Protein AF-A0A8T5G2C4-F1 (afdb_monomer)

Radius of gyration: 31.39 Å; Cα contacts (8 Å, |Δi|>4): 585; chains: 1; bounding box: 76×98×77 Å

Sequence (397 aa):
MKKKILILLLFFLSISIVFAQEPKKTRETFGEVTCKDDGSITFTREPRYKKFNVERISDNKIFTDIPGNWVKKYVFESDKLLFTQPGNYIIKDNEFGDNSFTCPGVHFHCSLINYSINSCRSDENKTIIEFQTIGTTADQIRLKFWKIDGSLSTFENNFKSKDIENTSIILLNNKTNDYLIEIIKGPVIKNIDISHSSCAGEYYPNANFECNYQKPDDFIIKESTKECEKKETIDEFIYCIFSSDIKYKYVDISDSICNYNSIEPKKCIEINNKLQSCLFLEDQNKIDCAKSALSINNIIVDGLQCNELINIDKVKCFEDLRKRVYELIVFRFAILESKSINMFNQNLISNEYVKEFIIKTENTKLTFYSAKNKQERKDLIKQVRLNWINMLKGLGR

Mean predicted aligned error: 15.67 Å

Solvent-accessible surface area (backbone atoms only — not comparable to full-atom values): 22139 Å² total; per-residue (Å²): 117,76,73,63,57,57,56,52,54,54,53,52,55,54,55,58,59,70,72,64,63,73,75,75,76,72,80,71,48,77,48,75,60,48,48,44,54,53,13,21,43,36,34,37,35,50,76,80,72,97,78,52,35,39,33,32,68,90,76,66,50,73,44,68,76,74,58,59,47,69,84,43,95,37,32,40,37,41,44,67,62,68,41,50,62,58,45,48,33,31,38,50,33,97,88,82,46,75,48,74,36,61,32,83,12,44,58,91,51,59,88,64,37,46,58,45,73,78,45,43,41,15,27,77,56,39,32,44,35,35,34,35,38,40,82,61,56,86,72,49,32,28,40,38,36,34,28,73,89,68,50,78,42,44,41,37,72,98,43,62,34,80,69,51,63,61,51,46,79,43,80,74,36,87,90,66,38,29,34,37,40,39,28,59,69,22,74,42,37,36,32,39,37,41,34,43,64,90,54,86,65,93,88,50,63,62,29,77,47,76,25,52,65,51,60,75,81,70,40,61,60,61,55,51,47,58,60,23,67,69,43,95,42,71,59,54,24,52,50,44,60,75,66,45,93,65,79,75,78,72,76,82,53,65,57,63,49,19,69,76,62,45,102,48,34,70,58,46,37,54,51,46,65,62,41,51,70,26,70,76,45,59,80,84,49,23,58,58,43,39,29,55,67,58,70,46,88,44,74,67,59,57,50,52,57,28,62,76,45,61,75,69,59,20,53,51,42,50,51,53,53,49,52,45,52,50,52,57,53,50,49,55,52,52,52,51,45,55,49,41,49,51,36,35,77,68,69,64,43,60,66,68,49,40,50,54,41,42,48,55,42,52,58,40,51,51,48,48,74,70,42,90,49,73,64,56,39,53,52,46,55,49,47,49,53,50,45,51,53,55,44,58,55,63,63,81,114

Foldseek 3Di:
DVVVVVVVVVVVVVVVVVPPPPPPPPPFDKAAWDADLQRKIKIFTPPDDQWKWKAFPVPRDIHTRFAFDDPDNTMTIGDGPPFQDWGKMWTDDPVPHIHIDTYRHHDDDLVQKAKDWPAWAWEQFKIKTKMFIGPDAPQFKKKWFQAPVRDIWIDHNVDGDPQQPQWDWAQPDPVGRMIMIMGGSHGTGQKMKMGGNPDDDPPGHIDIDGHPYDYCVVCVLVVQLVVLLPDLDPLSSLVSNLPPPDLCPPSPCQLSLLVRFDPCSPVSVVLCVLLVVLLPDPPVRSLVSLCVSLVNPDLVVLLVVLVPDDDPSSVVSVVSSVVSVLSSLLSVLVNLLSVLSVCVSVVQAPSVLSSQLVSLSSVLNRVLVVDPDPVSNVVSSVSNVVSSVVSVVRNVD

pLDDT: mean 85.16, std 13.57, range [40.28, 97.69]

Secondary structure (DSSP, 8-state):
-HHHHHHHHHHHHHHHHHT---------EEPPPEEPTTS-EEEEEES--S--EEEETTTTEEE-S--EEEEETTEEEEPTTSS-S-EEEEEE-TTT--EEEEE--PPP-GGG-EEEEEEEEE-SSEEEEEEEEES--TTSEEEEEEETTS-EEEEETTEE-GGGTTEEEEEEETTTTEEEEEEET-PPEEEEEEEETT--STTS--EEEE-EE--GGGTHHHHHHHHHTT-SSHHHHHHHHHHS----S----HHHHHHHH-S-HHHHHHHHHHHHGGGGS-HHHHHHHHHHHTT-S-HHHHHHHHHHS-HHHHHHHHHHHHHHHHHHHHHHHHHHHHHHHHHHHTTSS-HHHHHHHHHHHHHHHHHHHH--SHHHHHHHHHHHHHHHHHHHHGGG-

Nearest PDB structures (foldseek):
  6ot0-assembly1_L  TM=6.154E-01  e=2.024E-02  Mus musculus
  7upa-assembly1_F  TM=5.906E-01  e=2.134E-02  Mus musculus
  8wqw-assembly1_E  TM=6.037E-01  e=4.966E-02  Homo sapiens
  8ja3-assembly1_M  TM=5.840E-01  e=7.577E-02  Mus musculus
  8wvg-assembly1_L  TM=2.905E-01  e=1.109E-03  Mus musculus

Structure (mmCIF, N/CA/C/O backbone):
data_AF-A0A8T5G2C4-F1
#
_entry.id   AF-A0A8T5G2C4-F1
#
loop_
_atom_site.group_PDB
_atom_site.id
_atom_site.type_symbol
_atom_site.label_atom_id
_atom_site.label_alt_id
_atom_site.label_comp_id
_atom_site.label_asym_id
_atom_site.label_entity_id
_atom_site.label_seq_id
_atom_site.pdbx_PDB_ins_code
_atom_site.Cartn_x
_atom_site.Cartn_y
_atom_site.Cartn_z
_atom_site.occupancy
_atom_site.B_iso_or_equiv
_atom_site.auth_seq_id
_atom_site.auth_comp_id
_atom_site.auth_asym_id
_atom_site.auth_atom_id
_atom_site.pdbx_PDB_model_num
ATOM 1 N N . MET A 1 1 ? -37.154 -69.144 42.188 1.00 54.06 1 MET A N 1
ATOM 2 C CA . MET A 1 1 ? -36.399 -68.322 41.208 1.00 54.06 1 MET A CA 1
ATOM 3 C C . MET A 1 1 ? -37.258 -67.694 40.103 1.00 54.06 1 MET A C 1
ATOM 5 O O . MET A 1 1 ? -36.991 -66.551 39.763 1.00 54.06 1 MET A O 1
ATOM 9 N N . LYS A 1 2 ? -38.323 -68.339 39.594 1.00 51.47 2 LYS A N 1
ATOM 10 C CA . LYS A 1 2 ? -39.145 -67.808 38.478 1.00 51.47 2 LYS A CA 1
ATOM 11 C C . LYS A 1 2 ? -39.834 -66.442 38.719 1.00 51.47 2 LYS A C 1
ATOM 13 O O . LYS A 1 2 ? -39.966 -65.669 37.781 1.00 51.47 2 LYS A O 1
ATOM 18 N N . LYS A 1 3 ? -40.200 -66.084 39.961 1.00 52.75 3 LYS A N 1
ATOM 19 C CA . LYS A 1 3 ? -40.846 -64.785 40.275 1.00 52.75 3 LYS A CA 1
ATOM 20 C C . LYS A 1 3 ? -39.914 -63.561 40.218 1.00 52.75 3 LYS A C 1
ATOM 22 O O . LYS A 1 3 ? -40.394 -62.465 39.967 1.00 52.75 3 LYS A O 1
ATOM 27 N N . LYS A 1 4 ? -38.598 -63.726 40.417 1.00 52.66 4 LYS A N 1
ATOM 28 C CA . LYS A 1 4 ? -37.644 -62.595 40.394 1.00 52.66 4 LYS A CA 1
ATOM 29 C C . LYS A 1 4 ? -37.291 -62.142 38.970 1.00 52.66 4 LYS A C 1
ATOM 31 O O . LYS A 1 4 ? -37.026 -60.967 38.764 1.00 52.66 4 LYS A O 1
ATOM 36 N N . ILE A 1 5 ? -37.362 -63.048 37.991 1.00 63.16 5 ILE A N 1
ATOM 37 C CA . ILE A 1 5 ? -37.094 -62.743 36.574 1.00 63.16 5 ILE A CA 1
ATOM 38 C C . ILE A 1 5 ? -38.252 -61.943 35.951 1.00 63.16 5 ILE A C 1
ATOM 40 O O . ILE A 1 5 ? -38.014 -61.034 35.162 1.00 63.16 5 ILE A O 1
ATOM 44 N N . LEU A 1 6 ? -39.498 -62.210 36.363 1.00 62.44 6 LEU A N 1
ATOM 45 C CA . LEU A 1 6 ? -40.677 -61.506 35.845 1.00 62.44 6 LEU A CA 1
ATOM 46 C C . LEU A 1 6 ? -40.717 -60.025 36.267 1.00 62.44 6 LEU A C 1
ATOM 48 O O . LEU A 1 6 ? -41.097 -59.169 35.477 1.00 62.44 6 LEU A O 1
ATOM 52 N N . ILE A 1 7 ? -40.277 -59.717 37.493 1.00 65.44 7 ILE A N 1
ATOM 53 C CA . ILE A 1 7 ? -40.221 -58.336 38.000 1.00 65.44 7 ILE A CA 1
ATOM 54 C C . ILE A 1 7 ? -39.123 -57.539 37.284 1.00 65.44 7 ILE A C 1
ATOM 56 O O . ILE A 1 7 ? -39.337 -56.374 36.965 1.00 65.44 7 ILE A O 1
ATOM 60 N N . LEU A 1 8 ? -37.985 -58.168 36.963 1.00 58.47 8 LEU A N 1
ATOM 61 C CA . LEU A 1 8 ? -36.909 -57.504 36.224 1.00 58.47 8 LEU A CA 1
ATOM 62 C C . LEU A 1 8 ? -37.327 -57.177 34.778 1.00 58.47 8 LEU A C 1
ATOM 64 O O . LEU A 1 8 ? -37.063 -56.081 34.298 1.00 58.47 8 LEU A O 1
ATOM 68 N N . LEU A 1 9 ? -38.034 -58.093 34.104 1.00 56.47 9 LEU A N 1
ATOM 69 C CA . LEU A 1 9 ? -38.538 -57.878 32.741 1.00 56.47 9 LEU A CA 1
ATOM 70 C C . LEU A 1 9 ? -39.605 -56.776 32.669 1.00 56.47 9 LEU A C 1
ATOM 72 O O . LEU A 1 9 ? -39.588 -55.980 31.734 1.00 56.47 9 LEU A O 1
ATOM 76 N N . LEU A 1 10 ? -40.485 -56.677 33.670 1.00 57.97 10 LEU A N 1
ATOM 77 C CA . LEU A 1 10 ? -41.468 -55.590 33.750 1.00 57.97 10 LEU A CA 1
ATOM 78 C C . LEU A 1 10 ? -40.816 -54.227 34.026 1.00 57.97 10 LEU A C 1
ATOM 80 O O . LEU A 1 10 ? -41.297 -53.218 33.520 1.00 57.97 10 LEU A O 1
ATOM 84 N N . PHE A 1 11 ? -39.702 -54.196 34.767 1.00 57.97 11 PHE A N 1
ATOM 85 C CA . PHE A 1 11 ? -38.935 -52.970 35.010 1.00 57.97 11 PHE A CA 1
ATOM 86 C C . PHE A 1 11 ? -38.186 -52.489 33.757 1.00 57.97 11 PHE A C 1
ATOM 88 O O . PHE A 1 11 ? -38.099 -51.291 33.509 1.00 57.97 11 PHE A O 1
ATOM 95 N N . PHE A 1 12 ? -37.682 -53.407 32.926 1.00 52.66 12 PHE A N 1
ATOM 96 C CA . PHE A 1 12 ? -37.078 -53.039 31.641 1.00 52.66 12 PHE A CA 1
ATOM 97 C C . PHE A 1 12 ? -38.124 -52.589 30.611 1.00 52.66 12 PHE A C 1
ATOM 99 O O . PHE A 1 12 ? -37.879 -51.620 29.896 1.00 52.66 12 PHE A O 1
ATOM 106 N N . LEU A 1 13 ? -39.312 -53.207 30.580 1.00 51.81 13 LEU A N 1
ATOM 107 C CA . LEU A 1 13 ? -40.399 -52.768 29.696 1.00 51.81 13 LEU A CA 1
ATOM 108 C C . LEU A 1 13 ? -40.958 -51.386 30.069 1.00 51.81 13 LEU A C 1
ATOM 110 O O . LEU A 1 13 ? -41.306 -50.621 29.173 1.00 51.81 13 LEU A O 1
ATOM 114 N N . SER A 1 14 ? -41.019 -51.029 31.356 1.00 50.12 14 SER A N 1
ATOM 115 C CA . SER A 1 14 ? -41.466 -49.691 31.766 1.00 50.12 14 SER A CA 1
ATOM 116 C C . SER A 1 14 ? -40.427 -48.604 31.471 1.00 50.12 14 SER A C 1
ATOM 118 O O . SER A 1 14 ? -40.809 -47.499 31.092 1.00 50.12 14 SER A O 1
ATOM 120 N N . ILE A 1 15 ? -39.127 -48.915 31.547 1.00 52.66 15 ILE A N 1
ATOM 121 C CA . ILE A 1 15 ? -38.058 -47.984 31.149 1.00 52.66 15 ILE A CA 1
ATOM 122 C C . ILE A 1 15 ? -38.077 -47.744 29.631 1.00 52.66 15 ILE A C 1
ATOM 124 O O . ILE A 1 15 ? -37.922 -46.606 29.198 1.00 52.66 15 ILE A O 1
ATOM 128 N N . SER A 1 16 ? -38.354 -48.761 28.809 1.00 48.19 16 SER A N 1
ATOM 129 C CA . SER A 1 16 ? -38.436 -48.589 27.349 1.00 48.19 16 SER A CA 1
ATOM 130 C C . SER A 1 16 ? -39.615 -47.721 26.884 1.00 48.19 16 SER A C 1
ATOM 132 O O . SER A 1 16 ? -39.513 -47.085 25.839 1.00 48.19 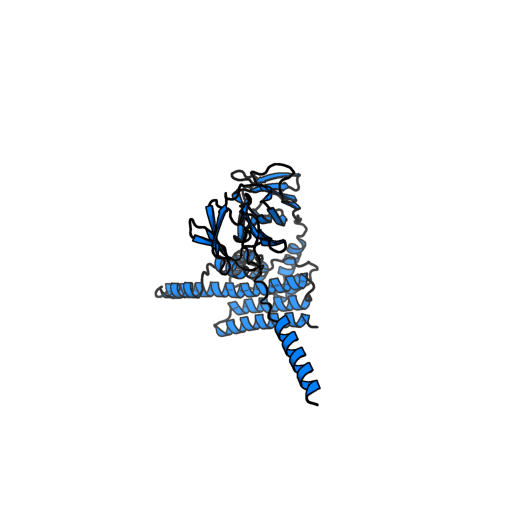16 SER A O 1
ATOM 134 N N . ILE A 1 17 ? -40.710 -47.639 27.650 1.00 50.66 17 ILE A N 1
ATOM 135 C CA . ILE A 1 17 ? -41.887 -46.825 27.285 1.00 50.6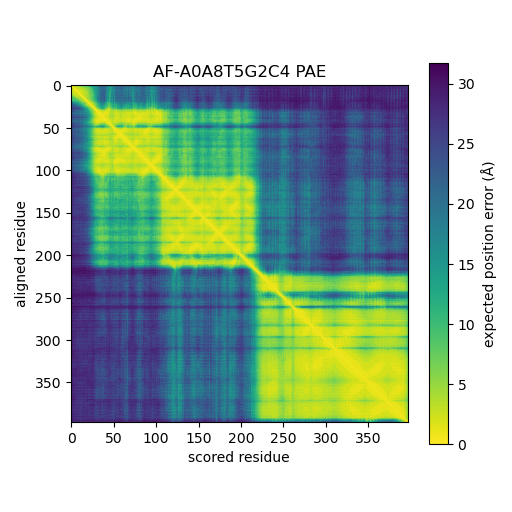6 17 ILE A CA 1
ATOM 136 C C . ILE A 1 17 ? -41.679 -45.335 27.618 1.00 50.66 17 ILE A C 1
ATOM 138 O O . ILE A 1 17 ? -42.220 -44.474 26.928 1.00 50.66 17 ILE A O 1
ATOM 142 N N . VAL A 1 18 ? -40.845 -44.999 28.610 1.00 50.66 18 VAL A N 1
ATOM 143 C CA . VAL A 1 18 ? -40.554 -43.594 28.969 1.00 50.66 18 VAL A CA 1
ATOM 144 C C . VAL A 1 18 ? -39.628 -42.910 27.949 1.00 50.66 18 VAL A C 1
ATOM 146 O O . VAL A 1 18 ? -39.684 -41.693 27.798 1.00 50.66 18 VAL A O 1
ATOM 149 N N . PHE A 1 19 ? -38.841 -43.668 27.179 1.00 48.31 19 PHE A N 1
ATOM 150 C CA . PHE A 1 19 ? -37.928 -43.126 26.159 1.00 48.31 19 PHE A CA 1
ATOM 151 C C . PHE A 1 19 ? -38.497 -43.096 24.728 1.00 48.31 19 PHE A C 1
ATOM 153 O O . PHE A 1 19 ? -37.790 -42.701 23.805 1.00 48.31 19 PHE A O 1
ATOM 160 N N . ALA A 1 20 ? -39.769 -43.461 24.534 1.00 45.75 20 ALA A N 1
ATOM 161 C CA . ALA A 1 20 ? -40.443 -43.433 23.231 1.00 45.75 20 ALA A CA 1
ATOM 162 C C . ALA A 1 20 ? -41.403 -42.237 23.062 1.00 45.75 20 ALA A C 1
ATOM 164 O O . ALA A 1 20 ? -42.312 -42.279 22.236 1.00 45.75 20 ALA A O 1
ATOM 165 N N . GLN A 1 21 ? -41.228 -41.158 23.834 1.00 46.69 21 GLN A N 1
ATOM 166 C CA . GLN A 1 21 ? -41.780 -39.869 23.426 1.00 46.69 21 GLN A CA 1
ATOM 167 C C . GLN A 1 21 ? -40.865 -39.311 22.342 1.00 46.69 21 GLN A C 1
ATOM 169 O O . GLN A 1 21 ? -39.780 -38.814 22.644 1.00 46.69 21 GLN A O 1
ATOM 174 N N . GLU A 1 22 ? -41.298 -39.418 21.081 1.00 51.28 22 GLU A N 1
ATOM 175 C CA . GLU A 1 22 ? -40.706 -38.642 19.995 1.00 51.28 22 GLU A CA 1
ATOM 176 C C . GLU A 1 22 ? -40.556 -37.198 20.491 1.00 51.28 22 GLU A C 1
ATOM 178 O O . GLU A 1 22 ? -41.546 -36.618 20.963 1.00 51.28 22 GLU A O 1
ATOM 183 N N . PRO A 1 23 ? -39.340 -36.621 20.476 1.00 54.88 23 PRO A N 1
ATOM 184 C CA . PRO A 1 23 ? -39.162 -35.242 20.887 1.00 54.88 23 PRO A CA 1
ATOM 185 C C . PRO A 1 23 ? -40.136 -34.417 20.056 1.00 54.88 23 PRO A C 1
ATOM 187 O O . PRO A 1 23 ? -40.079 -34.465 18.826 1.00 54.88 23 PRO A O 1
ATOM 190 N N . LYS A 1 24 ? -41.075 -33.725 20.723 1.00 47.53 24 LYS A N 1
ATOM 191 C CA . LYS A 1 24 ? -42.003 -32.797 20.067 1.00 47.53 24 LYS A CA 1
ATOM 192 C C . LYS A 1 24 ? -41.163 -31.969 19.110 1.00 47.53 24 LYS A C 1
ATOM 194 O O . LYS A 1 24 ? -40.339 -31.193 19.589 1.00 47.53 24 LYS A O 1
ATOM 199 N N . LYS A 1 25 ? -41.344 -32.180 17.800 1.00 51.78 25 LYS A N 1
ATOM 200 C CA . LYS A 1 25 ? -40.689 -31.403 16.747 1.00 51.78 25 LYS A CA 1
ATOM 201 C C . LYS A 1 25 ? -40.892 -29.941 17.123 1.00 51.78 25 LYS A C 1
ATOM 203 O O . LYS A 1 25 ? -42.016 -29.438 17.063 1.00 51.78 25 LYS A O 1
ATOM 208 N N . THR A 1 26 ? -39.844 -29.306 17.640 1.00 55.28 26 THR A N 1
ATOM 209 C CA . THR A 1 26 ? -39.844 -27.875 17.918 1.00 55.28 26 THR A CA 1
ATOM 210 C C . THR A 1 26 ? -40.202 -27.226 16.601 1.00 55.28 26 THR A C 1
ATOM 212 O O . THR A 1 26 ? -39.563 -27.511 15.592 1.00 55.28 26 THR A O 1
ATOM 215 N N . ARG A 1 27 ? -41.312 -26.485 16.584 1.00 59.25 27 ARG A N 1
ATOM 216 C CA . ARG A 1 27 ? -41.829 -25.855 15.373 1.00 59.25 27 ARG A CA 1
ATOM 217 C C . ARG A 1 27 ? -40.729 -24.937 14.853 1.00 59.25 27 ARG A C 1
ATOM 219 O O . ARG A 1 27 ? -40.438 -23.917 15.462 1.00 59.25 27 ARG A O 1
ATOM 226 N N . GLU A 1 28 ? -40.098 -25.360 13.774 1.00 67.00 28 GLU A N 1
ATOM 227 C CA . GLU A 1 28 ? -39.163 -24.571 12.994 1.00 67.00 28 GLU A CA 1
ATOM 228 C C . GLU A 1 28 ? -39.946 -23.370 12.446 1.00 67.00 28 GLU A C 1
ATOM 230 O O . GLU A 1 28 ? -40.920 -23.535 11.710 1.00 67.00 28 GLU A O 1
ATOM 235 N N . THR A 1 29 ? -39.593 -22.159 12.884 1.00 78.94 29 THR A N 1
ATOM 236 C CA . THR A 1 29 ? -40.269 -20.923 12.463 1.00 78.94 29 THR A CA 1
ATOM 237 C C . THR A 1 29 ? -39.279 -19.947 11.855 1.00 78.94 29 THR A C 1
ATOM 239 O O . THR A 1 29 ? -38.271 -19.609 12.484 1.00 78.94 29 THR A O 1
ATOM 242 N N . PHE A 1 30 ? -39.621 -19.454 10.668 1.00 87.38 30 PHE A N 1
ATOM 243 C CA . PHE A 1 30 ? -38.998 -18.301 10.032 1.00 87.38 30 PHE A CA 1
ATOM 244 C C . PHE A 1 30 ? -39.962 -17.113 10.153 1.00 87.38 30 PHE A C 1
ATOM 246 O O . PHE A 1 30 ? -41.130 -17.217 9.783 1.00 87.38 30 PHE A O 1
ATOM 253 N N . GLY A 1 31 ? -39.505 -16.026 10.768 1.00 89.06 31 GLY A N 1
ATOM 254 C CA . GLY A 1 31 ? -40.284 -14.806 10.964 1.00 89.06 31 GLY A CA 1
ATOM 255 C C . GLY A 1 31 ? -40.190 -13.862 9.769 1.00 89.06 31 GLY A C 1
ATOM 256 O O . GLY A 1 31 ? -39.316 -14.005 8.919 1.00 89.06 31 GLY A O 1
ATOM 257 N N . GLU A 1 32 ? -41.070 -12.864 9.738 1.00 92.88 32 GLU A N 1
ATOM 258 C CA . GLU A 1 32 ? -41.046 -11.802 8.730 1.00 92.88 32 GLU A CA 1
ATOM 259 C C . GLU A 1 32 ? -39.686 -11.086 8.694 1.00 92.88 32 GLU A C 1
ATOM 261 O O . GLU A 1 32 ? -39.055 -10.856 9.733 1.00 92.88 32 GLU A O 1
ATOM 266 N N . VAL A 1 33 ? -39.238 -10.744 7.484 1.00 96.06 33 VAL A N 1
ATOM 267 C CA . VAL A 1 33 ? -38.001 -9.999 7.249 1.00 96.06 33 VAL A CA 1
ATOM 268 C C . VAL A 1 33 ? -38.344 -8.530 7.055 1.00 96.06 33 VAL A C 1
ATOM 270 O O . VAL A 1 33 ? -39.006 -8.158 6.090 1.00 96.06 33 VAL A O 1
ATOM 273 N N . THR A 1 34 ? -37.845 -7.683 7.946 1.00 96.69 34 THR A N 1
ATOM 274 C CA . THR A 1 34 ? -37.994 -6.228 7.845 1.00 96.69 34 THR A CA 1
ATOM 275 C C . THR A 1 34 ? -36.694 -5.604 7.361 1.00 96.69 34 THR A C 1
ATOM 277 O O . THR A 1 34 ? -35.643 -5.889 7.938 1.00 96.69 34 THR A O 1
ATOM 280 N N . CYS A 1 35 ? -36.759 -4.731 6.357 1.00 96.31 35 CYS A N 1
ATOM 281 C CA . CYS A 1 35 ? -35.627 -3.928 5.898 1.00 96.31 35 CYS A CA 1
ATOM 282 C C . CYS A 1 35 ? -35.771 -2.488 6.398 1.00 96.31 35 CYS A C 1
ATOM 284 O O . CYS A 1 35 ? -36.819 -1.874 6.209 1.00 96.31 35 CYS A O 1
ATOM 286 N N . LYS A 1 36 ? -34.739 -1.970 7.064 1.00 94.00 36 LYS A N 1
ATOM 287 C CA . LYS A 1 36 ? -34.705 -0.610 7.616 1.00 94.00 36 LYS A CA 1
ATOM 288 C C . LYS A 1 36 ? -34.178 0.380 6.572 1.00 94.00 36 LYS A C 1
ATOM 290 O O . LYS A 1 36 ? -33.486 -0.006 5.631 1.00 94.00 36 LYS A O 1
ATOM 295 N N . ASP A 1 37 ? -34.430 1.669 6.791 1.00 89.69 37 ASP A N 1
ATOM 296 C CA . ASP A 1 37 ? -33.989 2.760 5.902 1.00 89.69 37 ASP A CA 1
ATOM 297 C C . ASP A 1 37 ? -32.461 2.932 5.841 1.00 89.69 37 ASP A C 1
ATOM 299 O O . ASP A 1 37 ? -31.939 3.602 4.951 1.00 89.69 37 ASP A O 1
ATOM 303 N N . ASP A 1 38 ? -31.725 2.311 6.768 1.00 87.00 38 ASP A N 1
ATOM 304 C CA . ASP A 1 38 ? -30.262 2.226 6.739 1.00 87.00 38 ASP A CA 1
ATOM 305 C C . ASP A 1 38 ? -29.733 1.029 5.932 1.00 87.00 38 ASP A C 1
ATOM 307 O O . ASP A 1 38 ? -28.524 0.782 5.906 1.00 87.00 38 ASP A O 1
ATOM 311 N N . GLY A 1 39 ? -30.618 0.283 5.266 1.00 90.44 39 GLY A N 1
ATOM 312 C CA . GLY A 1 39 ? -30.274 -0.872 4.444 1.00 90.44 39 GLY A CA 1
ATOM 313 C C . GLY A 1 39 ? -29.873 -2.113 5.241 1.00 90.44 39 GLY A C 1
ATOM 314 O O . GLY A 1 39 ? -29.295 -3.025 4.648 1.00 90.44 39 GLY A O 1
ATOM 315 N N . SER A 1 40 ? -30.132 -2.153 6.554 1.00 94.31 40 SER A N 1
ATOM 316 C CA . SER A 1 40 ? -30.033 -3.376 7.361 1.00 94.31 40 SER A CA 1
ATOM 317 C C . SER A 1 40 ? -31.341 -4.174 7.339 1.00 94.31 40 SER A C 1
ATOM 319 O O . SER A 1 40 ? -32.429 -3.611 7.209 1.00 94.31 40 SER A O 1
ATOM 321 N N . ILE A 1 41 ? -31.250 -5.496 7.491 1.00 96.31 41 ILE A N 1
ATOM 322 C CA . ILE A 1 41 ? -32.407 -6.385 7.642 1.00 96.31 41 ILE A CA 1
ATOM 323 C C . ILE A 1 41 ? -32.473 -6.970 9.046 1.00 96.31 41 ILE A C 1
ATOM 325 O O . ILE A 1 41 ? -31.462 -7.151 9.729 1.00 96.31 41 ILE A O 1
ATOM 329 N N . THR A 1 42 ? -33.682 -7.297 9.483 1.00 96.44 42 THR A N 1
ATOM 330 C CA . THR A 1 42 ? -33.936 -7.996 10.742 1.00 96.44 42 THR A CA 1
ATOM 331 C C . THR A 1 42 ? -34.969 -9.088 10.516 1.00 96.44 42 THR A C 1
ATOM 333 O O . THR A 1 42 ? -35.978 -8.843 9.859 1.00 96.44 42 THR A O 1
ATOM 336 N N . PHE A 1 43 ? -34.723 -10.288 11.039 1.00 94.88 43 PHE A N 1
ATOM 337 C CA . PHE A 1 43 ? -35.677 -11.400 10.980 1.00 94.88 43 PHE A CA 1
ATOM 338 C C . PHE A 1 43 ? -35.471 -12.379 12.136 1.00 94.88 43 PHE A C 1
ATOM 340 O O . PHE A 1 43 ? -34.459 -12.332 12.844 1.00 94.88 43 PHE A O 1
ATOM 347 N N . THR A 1 44 ? -36.445 -13.271 12.335 1.00 92.69 44 THR A N 1
ATOM 348 C CA . THR A 1 44 ? -36.383 -14.317 13.366 1.00 92.69 44 THR A CA 1
ATOM 349 C C . THR A 1 44 ? -36.223 -15.703 12.739 1.00 92.69 44 THR A C 1
ATOM 351 O O . THR A 1 44 ? -36.925 -16.005 11.782 1.00 92.69 44 THR A O 1
ATOM 354 N N . ARG A 1 45 ? -35.341 -16.565 13.264 1.00 87.75 45 ARG A N 1
ATOM 355 C CA . ARG A 1 45 ? -35.171 -17.957 12.801 1.00 87.75 45 ARG A CA 1
ATOM 356 C C . ARG A 1 45 ? -34.744 -18.900 13.930 1.00 87.75 45 ARG A C 1
ATOM 358 O O . ARG A 1 45 ? -33.797 -18.609 14.665 1.00 87.75 45 ARG A O 1
ATOM 365 N N . GLU A 1 46 ? -35.402 -20.055 14.023 1.00 87.69 46 GLU A N 1
ATOM 366 C CA . GLU A 1 46 ? -35.057 -21.149 14.941 1.00 87.69 46 GLU A CA 1
ATOM 367 C C . GLU A 1 46 ? -34.947 -22.489 14.185 1.00 87.69 46 GLU A C 1
ATOM 369 O O . GLU A 1 46 ? -35.944 -22.883 13.581 1.00 87.69 46 GLU A O 1
ATOM 374 N N . PRO A 1 47 ? -33.802 -23.211 14.244 1.00 78.94 47 PRO A N 1
ATOM 375 C CA . PRO A 1 47 ? -32.578 -22.906 14.999 1.00 78.94 47 PRO A CA 1
ATOM 376 C C . PRO A 1 47 ? -31.694 -21.830 14.337 1.00 78.94 47 PRO A C 1
ATOM 378 O O . PRO A 1 47 ? -31.825 -21.523 13.155 1.00 78.94 47 PRO A O 1
ATOM 381 N N . ARG A 1 48 ? -30.751 -21.260 15.108 1.00 81.44 48 ARG A N 1
ATOM 382 C CA . ARG A 1 48 ? -29.738 -20.336 14.569 1.00 81.44 48 ARG A CA 1
ATOM 383 C C . ARG A 1 48 ? -28.874 -21.071 13.549 1.00 81.44 48 ARG A C 1
ATOM 385 O O . ARG A 1 48 ? -28.133 -21.979 13.923 1.00 81.44 48 ARG A O 1
ATOM 392 N N . TYR A 1 49 ? -28.891 -20.615 12.306 1.00 68.25 49 TYR A N 1
ATOM 393 C CA . TYR A 1 49 ? -27.990 -21.108 11.273 1.00 68.25 49 TYR A CA 1
ATOM 394 C C . TYR A 1 49 ? -27.028 -20.023 10.828 1.00 68.25 49 TYR A C 1
ATOM 396 O O . TYR A 1 49 ? -27.360 -18.840 10.795 1.00 68.25 49 TYR A O 1
ATOM 404 N N . LYS A 1 50 ? -25.801 -20.437 10.505 1.00 65.19 50 LYS A N 1
ATOM 405 C CA . LYS A 1 50 ? -24.713 -19.501 10.197 1.00 65.19 50 LYS A CA 1
ATOM 406 C C . LYS A 1 50 ? -24.716 -18.989 8.762 1.00 65.19 50 LYS A C 1
ATOM 408 O O . LYS A 1 50 ? -23.995 -18.036 8.499 1.00 65.19 50 LYS A O 1
ATOM 413 N N . LYS A 1 51 ? -25.443 -19.627 7.840 1.00 82.19 51 LYS A N 1
ATOM 414 C CA . LYS A 1 51 ? -25.351 -19.300 6.415 1.00 82.19 51 LYS A CA 1
ATOM 415 C C . LYS A 1 51 ? -26.721 -19.290 5.756 1.00 82.19 51 LYS A C 1
ATOM 417 O O . LYS A 1 51 ? -27.459 -20.265 5.835 1.00 82.19 51 LYS A O 1
ATOM 422 N N . PHE A 1 52 ? -27.006 -18.177 5.104 1.00 90.06 52 PHE A N 1
ATOM 423 C CA . PHE A 1 52 ? -28.102 -17.957 4.175 1.00 90.06 52 PHE A CA 1
ATOM 424 C C . PHE A 1 52 ? -27.590 -16.970 3.122 1.00 90.06 52 PHE A C 1
ATOM 426 O O . PHE A 1 52 ? -26.641 -16.223 3.379 1.00 90.06 52 PHE A O 1
ATOM 433 N N . ASN A 1 53 ? -28.199 -16.986 1.941 1.00 92.88 53 ASN A N 1
ATOM 434 C CA . ASN A 1 53 ? -27.885 -16.031 0.883 1.00 92.88 53 ASN A CA 1
ATOM 435 C C . ASN A 1 53 ? -29.070 -15.096 0.693 1.00 92.88 53 ASN A C 1
ATOM 437 O O . ASN A 1 53 ? -30.212 -15.482 0.940 1.00 92.88 53 ASN A O 1
ATOM 441 N N . VAL A 1 54 ? -28.803 -13.885 0.220 1.00 95.19 54 VAL A N 1
ATOM 442 C CA . VAL A 1 54 ? -29.857 -12.971 -0.219 1.00 95.19 54 VAL A CA 1
ATOM 443 C C . VAL A 1 54 ? -29.700 -12.735 -1.707 1.00 95.19 54 VAL A C 1
ATOM 445 O O . VAL A 1 54 ? -28.601 -12.479 -2.180 1.00 95.19 54 VAL A O 1
ATOM 448 N N . GLU A 1 55 ? -30.786 -12.832 -2.454 1.00 95.56 55 GLU A N 1
ATOM 449 C CA . GLU A 1 55 ? -30.826 -12.563 -3.886 1.00 95.56 55 GLU A CA 1
ATOM 450 C C . GLU A 1 55 ? -31.706 -11.347 -4.145 1.00 95.56 55 GLU A C 1
ATOM 452 O O . GLU A 1 55 ? -32.813 -11.253 -3.618 1.00 95.56 55 GLU A O 1
ATOM 457 N N . ARG A 1 56 ? -31.233 -10.409 -4.963 1.00 96.44 56 ARG A N 1
ATOM 458 C CA . ARG A 1 56 ? -32.064 -9.311 -5.450 1.00 96.44 56 ARG A CA 1
ATOM 459 C C . ARG A 1 56 ? -32.785 -9.717 -6.727 1.00 96.44 56 ARG A C 1
ATOM 461 O O . ARG A 1 56 ? -32.145 -10.081 -7.704 1.00 96.44 56 ARG A O 1
ATOM 468 N N . ILE A 1 57 ? -34.107 -9.572 -6.741 1.00 94.69 57 ILE A N 1
ATOM 469 C CA . ILE A 1 57 ? -34.959 -10.077 -7.828 1.00 94.69 57 ILE A CA 1
ATOM 470 C C . ILE A 1 57 ? -34.737 -9.319 -9.144 1.00 94.69 57 ILE A C 1
ATOM 472 O O . ILE A 1 57 ? -34.844 -9.900 -10.217 1.00 94.69 57 ILE A O 1
ATOM 476 N N . SER A 1 58 ? -34.452 -8.015 -9.089 1.00 92.25 58 SER A N 1
ATOM 477 C CA . SER A 1 58 ? -34.381 -7.185 -10.299 1.00 92.25 58 SER A CA 1
ATOM 478 C C . SER A 1 58 ? -33.202 -7.517 -11.216 1.00 92.25 58 SER A C 1
ATOM 480 O O . SER A 1 58 ? -33.293 -7.282 -12.418 1.00 92.25 58 SER A O 1
ATOM 482 N N . ASP A 1 59 ? -32.103 -8.037 -10.670 1.00 92.12 59 ASP A N 1
ATOM 483 C CA . ASP A 1 59 ? -30.866 -8.300 -11.411 1.00 92.12 59 ASP A CA 1
ATOM 484 C C . ASP A 1 59 ? -30.177 -9.620 -11.034 1.00 92.12 59 ASP A C 1
ATOM 486 O O . ASP A 1 59 ? -29.041 -9.860 -11.444 1.00 92.12 59 ASP A O 1
ATOM 490 N N . ASN A 1 60 ? -30.850 -10.472 -10.255 1.00 92.56 60 ASN A N 1
ATOM 491 C CA . ASN A 1 60 ? -30.338 -11.740 -9.730 1.00 92.56 60 ASN A CA 1
ATOM 492 C C . ASN A 1 60 ? -28.978 -11.600 -9.019 1.00 92.56 60 ASN A C 1
ATOM 494 O O . ASN A 1 60 ? -28.161 -12.525 -9.013 1.00 92.56 60 ASN A O 1
ATOM 498 N N . LYS A 1 61 ? -28.690 -10.431 -8.424 1.00 92.44 61 LYS A N 1
ATOM 499 C CA . LYS A 1 61 ? -27.458 -10.229 -7.657 1.00 92.44 61 LYS A CA 1
ATOM 500 C C . LYS A 1 61 ? -27.530 -11.026 -6.357 1.00 92.44 61 LYS A C 1
ATOM 502 O O . LYS A 1 61 ? -28.403 -10.782 -5.525 1.00 92.44 61 LYS A O 1
ATOM 507 N N . ILE A 1 62 ? -26.575 -11.937 -6.169 1.00 92.62 62 ILE A N 1
ATOM 508 C CA . ILE A 1 62 ? -26.474 -12.784 -4.977 1.00 92.62 62 ILE A CA 1
ATOM 509 C C . ILE A 1 62 ? -25.488 -12.165 -3.982 1.00 92.62 62 ILE A C 1
ATOM 511 O O . ILE A 1 62 ? -24.331 -11.897 -4.303 1.00 92.62 62 ILE A O 1
ATOM 515 N N . PHE A 1 63 ? -25.959 -11.973 -2.757 1.00 90.94 63 PHE A N 1
ATOM 516 C CA . PHE A 1 63 ? -25.200 -11.553 -1.592 1.00 90.94 63 PHE A CA 1
ATOM 517 C C . PHE A 1 63 ? -24.949 -12.793 -0.726 1.00 90.94 63 PHE A C 1
ATOM 519 O O . PHE A 1 63 ? -25.878 -13.372 -0.155 1.00 90.94 63 PHE A O 1
ATOM 526 N N . THR A 1 64 ? -23.693 -13.226 -0.665 1.00 90.19 64 THR A N 1
ATOM 527 C CA . THR A 1 64 ? -23.243 -14.351 0.165 1.00 90.19 64 THR A CA 1
ATOM 528 C C . THR A 1 64 ? -22.635 -13.839 1.464 1.00 90.19 64 THR A C 1
ATOM 530 O O . THR A 1 64 ? -22.064 -12.752 1.478 1.00 90.19 64 THR A O 1
ATOM 533 N N . ASP A 1 65 ? -22.711 -14.639 2.531 1.00 84.94 65 ASP A N 1
ATOM 534 C CA . ASP A 1 65 ? -22.101 -14.334 3.836 1.00 84.94 65 ASP A CA 1
ATOM 535 C C . ASP A 1 65 ? -22.534 -12.963 4.396 1.00 84.94 65 ASP A C 1
ATOM 537 O O . ASP A 1 65 ? -21.706 -12.121 4.738 1.00 84.94 65 ASP A O 1
ATOM 541 N N . ILE A 1 66 ? -23.854 -12.745 4.478 1.00 91.38 66 ILE A N 1
ATOM 542 C CA . ILE A 1 66 ? -24.457 -11.508 4.999 1.00 91.38 66 ILE A CA 1
ATOM 543 C C . ILE A 1 66 ? -23.895 -11.198 6.396 1.00 91.38 66 ILE A C 1
ATOM 545 O O . ILE A 1 66 ? -24.178 -11.950 7.337 1.00 91.38 66 ILE A O 1
ATOM 549 N N . PRO A 1 67 ? -23.119 -10.113 6.561 1.00 88.75 67 PRO A N 1
ATOM 550 C CA . PRO A 1 67 ? -22.546 -9.786 7.853 1.00 88.75 67 PRO A CA 1
ATOM 551 C C . PRO A 1 67 ? -23.641 -9.262 8.790 1.00 88.75 67 PRO A C 1
ATOM 553 O O . PRO A 1 67 ? -24.602 -8.615 8.362 1.00 88.75 67 PRO A O 1
ATOM 556 N N . GLY A 1 68 ? -23.535 -9.612 10.069 1.00 91.06 68 GLY A N 1
ATOM 557 C CA . GLY A 1 68 ? -24.536 -9.287 11.077 1.00 91.06 68 GLY A CA 1
ATOM 558 C C . GLY A 1 68 ? -24.379 -10.088 12.361 1.00 91.06 68 GLY A C 1
ATOM 559 O O . GLY A 1 68 ? -23.502 -10.946 12.490 1.00 91.06 68 GLY A O 1
ATOM 560 N N . ASN A 1 69 ? -25.261 -9.823 13.321 1.00 92.56 69 ASN A N 1
ATOM 561 C CA . ASN A 1 69 ? -25.219 -10.400 14.657 1.00 92.56 69 ASN A CA 1
ATOM 562 C C . ASN A 1 69 ? -26.575 -10.964 15.091 1.00 92.56 69 ASN A C 1
ATOM 564 O O . ASN A 1 69 ? -27.638 -10.405 14.828 1.00 92.56 69 ASN A O 1
ATOM 568 N N . TRP A 1 70 ? -26.534 -12.064 15.846 1.00 91.75 70 TRP A N 1
ATOM 569 C CA . TRP A 1 70 ? -27.716 -12.620 16.507 1.00 91.75 70 TRP A CA 1
ATOM 570 C C . TRP A 1 70 ? -27.938 -11.938 17.863 1.00 91.75 70 TRP A C 1
ATOM 572 O O . TRP A 1 70 ? -27.494 -12.447 18.895 1.00 91.75 70 TRP A O 1
ATOM 582 N N . VAL A 1 71 ? -28.616 -10.787 17.865 1.00 89.62 71 VAL A N 1
ATOM 583 C CA . VAL A 1 71 ? -28.832 -9.948 19.063 1.00 89.62 71 VAL A CA 1
ATOM 584 C C . VAL A 1 71 ? -29.716 -10.604 20.131 1.00 89.62 71 VAL A C 1
ATOM 586 O O . VAL A 1 71 ? -29.560 -10.340 21.321 1.00 89.62 71 VAL A O 1
ATOM 589 N N . LYS A 1 72 ? -30.628 -11.504 19.739 1.00 87.19 72 LYS A N 1
ATOM 590 C CA . LYS A 1 72 ? -31.449 -12.328 20.654 1.00 87.19 72 LYS A CA 1
ATOM 591 C C . LYS A 1 72 ? -31.366 -13.797 20.258 1.00 87.19 72 LYS A C 1
ATOM 593 O O . LYS A 1 72 ? -30.795 -14.126 19.219 1.00 87.19 72 LYS A O 1
ATOM 598 N N . LYS A 1 73 ? -31.937 -14.708 21.064 1.00 85.88 73 LYS A N 1
ATOM 599 C CA . LYS A 1 73 ? -31.858 -16.171 20.843 1.00 85.88 73 LYS A CA 1
ATOM 600 C C . LYS A 1 73 ? -32.176 -16.583 19.399 1.00 85.88 73 LYS A C 1
ATOM 602 O O . LYS A 1 73 ? -31.505 -17.466 18.889 1.00 85.88 73 LYS A O 1
ATOM 607 N N . TYR A 1 74 ? -33.081 -15.880 18.723 1.00 90.94 74 TYR A N 1
ATOM 608 C CA . TYR A 1 74 ? -33.475 -16.188 17.347 1.00 90.94 74 TYR A CA 1
ATOM 609 C C . TYR A 1 74 ? -33.574 -14.965 16.439 1.00 90.94 74 TYR A C 1
ATOM 611 O O . TYR A 1 74 ? -34.121 -15.101 15.362 1.00 90.94 74 TYR A O 1
ATOM 619 N N . VAL A 1 75 ? -33.090 -13.786 16.844 1.00 93.31 75 VAL A N 1
ATOM 620 C CA . VAL A 1 75 ? -33.205 -12.562 16.027 1.00 93.31 75 VAL A CA 1
ATOM 621 C C . VAL A 1 75 ? -31.855 -12.236 15.416 1.00 93.31 75 VAL A C 1
ATOM 623 O O . VAL A 1 75 ? -30.895 -12.039 16.164 1.00 93.31 75 VAL A O 1
ATOM 626 N N . PHE A 1 76 ? -31.803 -12.195 14.088 1.00 94.31 76 PHE A N 1
ATOM 627 C CA . PHE A 1 76 ? -30.651 -11.747 13.317 1.00 94.31 76 PHE A CA 1
ATOM 628 C C . PHE A 1 76 ? -30.831 -10.282 12.933 1.00 94.31 76 PHE A C 1
ATOM 630 O O . PHE A 1 76 ? -31.898 -9.906 12.452 1.00 94.31 76 PHE A O 1
ATOM 637 N N . GLU A 1 77 ? -29.786 -9.481 13.115 1.00 95.25 77 GLU A N 1
ATOM 638 C CA . GLU A 1 77 ? -29.681 -8.115 12.606 1.00 95.25 77 GLU A CA 1
ATOM 639 C C . GLU A 1 77 ? -28.441 -8.022 11.723 1.00 95.25 77 GLU A C 1
ATOM 641 O O . GLU A 1 77 ? -27.337 -8.330 12.176 1.00 95.25 77 GLU A O 1
ATOM 646 N N . SER A 1 78 ? -28.619 -7.635 10.460 1.00 94.31 78 SER A N 1
ATOM 647 C CA . SER A 1 78 ? -27.492 -7.449 9.549 1.00 94.31 78 SER A CA 1
ATOM 648 C C . SER A 1 78 ? -26.737 -6.155 9.843 1.00 94.31 78 SER A C 1
ATOM 650 O O . SER A 1 78 ? -27.273 -5.234 10.464 1.00 94.31 78 SER A O 1
ATOM 652 N N . ASP A 1 79 ? -25.526 -6.043 9.307 1.00 90.62 79 ASP A N 1
ATOM 653 C CA . ASP A 1 79 ? -24.836 -4.759 9.249 1.00 90.62 79 ASP A CA 1
ATOM 654 C C . ASP A 1 79 ? -25.635 -3.758 8.392 1.00 90.62 79 ASP A C 1
ATOM 656 O O . ASP A 1 79 ? -26.479 -4.127 7.563 1.00 90.62 79 ASP A O 1
ATOM 660 N N . LYS A 1 80 ? -25.389 -2.467 8.624 1.00 89.31 80 LYS A N 1
ATOM 661 C CA . LYS A 1 80 ? -25.996 -1.368 7.860 1.00 89.31 80 LYS A CA 1
ATOM 662 C C . LYS A 1 80 ? -25.398 -1.291 6.455 1.00 89.31 80 LYS A C 1
ATOM 664 O O . LYS A 1 80 ? -24.322 -1.825 6.203 1.00 89.31 80 LYS A O 1
ATOM 669 N N . LEU A 1 81 ? -26.072 -0.574 5.555 1.00 84.62 81 LEU A N 1
ATOM 670 C CA . LEU A 1 81 ? -25.623 -0.302 4.183 1.00 84.62 81 LEU A CA 1
ATOM 671 C C . LEU A 1 81 ? -25.429 -1.549 3.301 1.00 84.62 81 LEU A C 1
ATOM 673 O O . LEU A 1 81 ? -24.746 -1.476 2.280 1.00 84.62 81 LEU A O 1
ATOM 677 N N . LEU A 1 82 ? -26.037 -2.686 3.645 1.00 87.69 82 LEU A N 1
ATOM 678 C CA . LEU A 1 82 ? -25.949 -3.895 2.820 1.00 87.69 82 LEU A CA 1
ATOM 679 C C . LEU A 1 82 ? -26.880 -3.831 1.609 1.00 87.69 82 LEU A C 1
ATOM 681 O O . LEU A 1 82 ? -26.469 -4.118 0.482 1.00 87.69 82 LEU A O 1
ATOM 685 N N . PHE A 1 83 ? -28.123 -3.403 1.825 1.00 89.94 83 PHE A N 1
ATOM 686 C CA . PHE A 1 83 ? -29.155 -3.339 0.790 1.00 89.94 83 PHE A CA 1
ATOM 687 C C . PHE A 1 83 ? -29.399 -1.889 0.365 1.00 89.94 83 PHE A C 1
ATOM 689 O O . PHE A 1 83 ? -30.441 -1.298 0.631 1.00 89.94 83 PHE A O 1
ATOM 696 N N . THR A 1 84 ? -28.395 -1.295 -0.290 1.00 88.00 84 THR A N 1
ATOM 697 C CA . THR A 1 84 ? -28.390 0.137 -0.642 1.00 88.00 84 THR A CA 1
ATOM 698 C C . THR A 1 84 ? -29.422 0.534 -1.688 1.00 88.00 84 THR A C 1
ATOM 700 O O . THR A 1 84 ? -29.895 1.668 -1.678 1.00 88.00 84 THR A O 1
ATOM 703 N N . GLN A 1 85 ? -29.784 -0.376 -2.592 1.00 90.44 85 GLN A N 1
ATOM 704 C CA . GLN A 1 85 ? -30.720 -0.077 -3.672 1.00 90.44 85 GLN A CA 1
ATOM 705 C C . GLN A 1 85 ? -32.146 -0.506 -3.300 1.00 90.44 85 GLN A C 1
ATOM 707 O O . GLN A 1 85 ? -32.321 -1.609 -2.766 1.00 90.44 85 GLN A O 1
ATOM 712 N N . PRO A 1 86 ? -33.164 0.312 -3.621 1.00 94.38 86 PRO A N 1
ATOM 713 C CA . PRO A 1 86 ? -34.554 -0.093 -3.470 1.00 94.38 86 PRO A CA 1
ATOM 714 C C . PRO A 1 86 ? -34.848 -1.331 -4.316 1.00 94.38 86 PRO A C 1
ATOM 716 O O . PRO A 1 86 ? -34.331 -1.474 -5.427 1.00 94.38 86 PRO A O 1
ATOM 719 N N . GLY A 1 87 ? -35.694 -2.222 -3.810 1.00 95.88 87 GLY A N 1
ATOM 720 C CA . GLY A 1 87 ? -36.130 -3.384 -4.575 1.00 95.88 87 GLY A CA 1
ATOM 721 C C . GLY A 1 87 ? -36.654 -4.529 -3.728 1.00 95.88 87 GLY A C 1
ATOM 722 O O . GLY A 1 87 ? -36.720 -4.454 -2.502 1.00 95.88 87 GLY A O 1
ATOM 723 N N . ASN A 1 88 ? -37.015 -5.605 -4.421 1.00 97.69 88 ASN A N 1
ATOM 724 C CA . ASN A 1 88 ? -37.440 -6.855 -3.809 1.00 97.69 88 ASN A CA 1
ATOM 725 C C . ASN A 1 88 ? -36.264 -7.831 -3.741 1.00 97.69 88 ASN A C 1
ATOM 727 O O . ASN A 1 88 ? -35.494 -7.969 -4.696 1.00 97.69 88 ASN A O 1
ATOM 731 N N . TYR A 1 89 ? -36.162 -8.514 -2.612 1.00 97.69 89 TYR A N 1
ATOM 732 C CA . TYR A 1 89 ? -35.087 -9.426 -2.260 1.00 97.69 89 TYR A CA 1
ATOM 733 C C . TYR A 1 89 ? -35.671 -10.745 -1.755 1.00 97.69 89 TYR A C 1
ATOM 735 O O . TYR A 1 89 ? -36.812 -10.792 -1.300 1.00 97.69 89 TYR A O 1
ATOM 743 N N . ILE A 1 90 ? -34.890 -11.818 -1.838 1.00 97.19 90 ILE A N 1
ATOM 744 C CA . ILE A 1 90 ? -35.258 -13.156 -1.376 1.00 97.19 90 ILE A CA 1
ATOM 745 C C . ILE A 1 90 ? -34.130 -13.695 -0.504 1.00 97.19 90 ILE A C 1
ATOM 747 O O . ILE A 1 90 ? -32.995 -13.805 -0.963 1.00 97.19 90 ILE A O 1
ATOM 751 N N . ILE A 1 91 ? -34.437 -14.070 0.736 1.00 95.44 91 ILE A N 1
ATOM 752 C CA . ILE A 1 91 ? -33.550 -14.906 1.546 1.00 95.44 91 ILE A CA 1
ATOM 753 C C . ILE A 1 91 ? -33.695 -16.345 1.053 1.00 95.44 91 ILE A C 1
ATOM 755 O O . ILE A 1 91 ? -34.771 -16.926 1.174 1.00 95.44 91 ILE A O 1
ATOM 759 N N . LYS A 1 92 ? -32.617 -16.904 0.498 1.00 92.94 92 LYS A N 1
ATOM 760 C CA . LYS A 1 92 ? -32.526 -18.308 0.085 1.00 92.94 92 LYS A CA 1
ATOM 761 C C . LYS A 1 92 ? -32.109 -19.155 1.280 1.00 92.94 92 LYS A C 1
ATOM 763 O O . LYS A 1 92 ? -30.965 -19.057 1.744 1.00 92.94 92 LYS A O 1
ATOM 768 N N . ASP A 1 93 ? -33.030 -19.982 1.763 1.00 87.75 93 ASP A N 1
ATOM 769 C CA . ASP A 1 93 ? -32.826 -20.865 2.907 1.00 87.75 93 ASP A CA 1
ATOM 770 C C . ASP A 1 93 ? -33.181 -22.310 2.548 1.00 87.75 93 ASP A C 1
ATOM 772 O O . ASP A 1 93 ? -34.324 -22.627 2.226 1.00 87.75 93 ASP A O 1
ATOM 776 N N . ASN A 1 94 ? -32.198 -23.208 2.617 1.00 86.00 94 ASN A N 1
ATOM 777 C CA . ASN A 1 94 ? -32.396 -24.609 2.240 1.00 86.00 94 ASN A CA 1
ATOM 778 C C . ASN A 1 94 ? -33.327 -25.365 3.200 1.00 86.00 94 ASN A C 1
ATOM 780 O O . ASN A 1 94 ? -33.863 -26.404 2.823 1.00 86.00 94 ASN A O 1
ATOM 784 N N . GLU A 1 95 ? -33.489 -24.884 4.435 1.00 85.31 95 GLU A N 1
ATOM 785 C CA . GLU A 1 95 ? -34.307 -25.550 5.456 1.00 85.31 95 GLU A CA 1
ATOM 786 C C . GLU A 1 95 ? -35.714 -24.949 5.536 1.00 85.31 95 GLU A C 1
ATOM 788 O O . GLU A 1 95 ? -36.692 -25.679 5.671 1.00 85.31 95 GLU A O 1
ATOM 793 N N . PHE A 1 96 ? -35.818 -23.623 5.417 1.00 84.94 96 PHE A N 1
ATOM 794 C CA . PHE A 1 96 ? -37.063 -22.878 5.644 1.00 84.94 96 PHE A CA 1
ATOM 795 C C . PHE A 1 96 ? -37.735 -22.385 4.360 1.00 84.94 96 PHE A C 1
ATOM 797 O O . PHE A 1 96 ? -38.804 -21.777 4.420 1.00 84.94 96 PHE A O 1
ATOM 804 N N . GLY A 1 97 ? -37.122 -22.651 3.207 1.00 88.25 97 GLY A N 1
ATOM 805 C CA . GLY A 1 97 ? -37.563 -22.128 1.926 1.00 88.25 97 GLY A CA 1
ATOM 806 C C . GLY A 1 97 ? -37.261 -20.640 1.750 1.00 88.25 97 GLY A C 1
ATOM 807 O O . GLY A 1 97 ? -36.647 -19.971 2.584 1.00 88.25 97 GLY A O 1
ATOM 808 N N . ASP A 1 98 ? -37.707 -20.126 0.614 1.00 93.62 98 ASP A N 1
ATOM 809 C CA . ASP A 1 98 ? -37.420 -18.766 0.185 1.00 93.62 98 ASP A CA 1
ATOM 810 C C . ASP A 1 98 ? -38.343 -17.753 0.873 1.00 93.62 98 ASP A C 1
ATOM 812 O O . ASP A 1 98 ? -39.565 -17.902 0.854 1.00 93.62 98 ASP A O 1
ATOM 816 N N . ASN A 1 99 ? -37.764 -16.691 1.439 1.00 94.31 99 ASN A N 1
ATOM 817 C CA . ASN A 1 99 ? -38.514 -15.625 2.107 1.00 94.31 99 ASN A CA 1
ATOM 818 C C . ASN A 1 99 ? -38.274 -14.282 1.412 1.00 94.31 99 ASN A C 1
ATOM 820 O O . ASN A 1 99 ? -37.164 -13.748 1.440 1.00 94.31 99 ASN A O 1
ATOM 824 N N . SER A 1 100 ? -39.311 -13.739 0.772 1.00 96.12 100 SER A N 1
ATOM 825 C CA . SER A 1 100 ? -39.236 -12.468 0.048 1.00 96.12 100 SER A CA 1
ATOM 826 C C . SER A 1 100 ? -39.463 -11.262 0.955 1.00 96.12 100 SER A C 1
ATOM 828 O O . SER A 1 100 ? -40.335 -11.300 1.820 1.00 96.12 100 SER A O 1
ATOM 830 N N . PHE A 1 101 ? -38.754 -10.167 0.697 1.00 96.50 101 PHE A N 1
ATOM 831 C CA . PHE A 1 101 ? -38.929 -8.891 1.386 1.00 96.50 101 PHE A CA 1
ATOM 832 C C . PHE A 1 101 ? -38.616 -7.710 0.467 1.00 96.50 101 PHE A C 1
ATOM 834 O O . PHE A 1 101 ? -37.947 -7.861 -0.557 1.00 96.50 101 PHE A O 1
ATOM 841 N N . THR A 1 102 ? -39.090 -6.523 0.832 1.00 96.81 102 THR A N 1
ATOM 842 C CA . THR A 1 102 ? -38.844 -5.286 0.083 1.00 96.81 102 THR A CA 1
ATOM 843 C C . THR A 1 102 ? -37.957 -4.363 0.906 1.00 96.81 102 THR A C 1
ATOM 845 O O . THR A 1 102 ? -38.220 -4.140 2.086 1.00 96.81 102 THR A O 1
ATOM 848 N N . CYS A 1 103 ? -36.919 -3.808 0.283 1.00 95.81 103 CYS A N 1
ATOM 849 C CA . CYS A 1 103 ? -36.144 -2.712 0.853 1.00 95.81 103 CYS A CA 1
ATOM 850 C C . CYS A 1 103 ? -36.509 -1.397 0.157 1.00 95.81 103 CYS A C 1
ATOM 852 O O . CYS A 1 103 ? -36.517 -1.358 -1.080 1.00 95.81 103 CYS A O 1
ATOM 854 N N . PRO A 1 104 ? -36.720 -0.304 0.913 1.00 91.00 104 PRO A N 1
ATOM 855 C CA . PRO A 1 104 ? -36.898 1.036 0.348 1.00 91.00 104 PRO A CA 1
ATOM 856 C C . PRO A 1 104 ? -35.597 1.612 -0.240 1.00 91.00 104 PRO A C 1
ATOM 858 O O . PRO A 1 104 ? -35.622 2.654 -0.889 1.00 91.00 104 PRO A O 1
ATOM 861 N N . GLY A 1 105 ? -34.469 0.917 -0.060 1.00 84.69 105 GLY A N 1
ATOM 862 C CA . GLY A 1 105 ? -33.136 1.433 -0.348 1.00 84.69 105 GLY A CA 1
ATOM 863 C C . GLY A 1 105 ? -32.600 2.243 0.827 1.00 84.69 105 GLY A C 1
ATOM 864 O O . GLY A 1 105 ? -33.309 2.502 1.798 1.00 84.69 105 GLY A O 1
ATOM 865 N N . VAL A 1 106 ? -31.324 2.616 0.757 1.00 82.38 106 VAL A N 1
ATOM 866 C CA . VAL A 1 106 ? -30.719 3.440 1.805 1.00 82.38 106 VAL A CA 1
ATOM 867 C C . VAL A 1 106 ? -31.159 4.884 1.618 1.00 82.38 106 VAL A C 1
ATOM 869 O O . VAL A 1 106 ? -30.795 5.534 0.635 1.00 82.38 106 VAL A O 1
ATOM 872 N N . HIS A 1 107 ? -31.891 5.405 2.597 1.00 81.19 107 HIS A N 1
ATOM 873 C CA . HIS A 1 107 ? -32.037 6.841 2.752 1.00 81.19 107 HIS A CA 1
ATOM 874 C C . HIS A 1 107 ? -30.753 7.368 3.384 1.00 81.19 107 HIS A C 1
ATOM 876 O O . HIS A 1 107 ? -30.380 6.977 4.490 1.00 81.19 107 HIS A O 1
ATOM 882 N N . PHE A 1 108 ? -30.043 8.230 2.655 1.00 76.75 108 PHE A N 1
ATOM 883 C CA . PHE A 1 108 ? -28.802 8.811 3.147 1.00 76.75 108 PHE A CA 1
ATOM 884 C C . PHE A 1 108 ? -29.043 9.497 4.495 1.00 76.75 108 PHE A C 1
ATOM 886 O O . PHE A 1 108 ? -29.822 10.445 4.599 1.00 76.75 108 PHE A O 1
ATOM 893 N N . HIS A 1 109 ? -28.350 9.015 5.522 1.00 81.06 109 HIS A N 1
ATOM 894 C CA . HIS A 1 109 ? -28.329 9.625 6.838 1.00 81.06 109 HIS A CA 1
ATOM 895 C C . HIS A 1 109 ? -26.877 9.729 7.287 1.00 81.06 109 HIS A C 1
ATOM 897 O O . HIS A 1 109 ? -26.117 8.765 7.207 1.00 81.06 109 HIS A O 1
ATOM 903 N N . CYS A 1 110 ? -26.483 10.891 7.795 1.00 83.00 110 CYS A N 1
ATOM 904 C CA . CYS A 1 110 ? -25.092 11.164 8.148 1.00 83.00 110 CYS A CA 1
ATOM 905 C C . CYS A 1 110 ? -24.526 10.229 9.229 1.00 83.00 110 CYS A C 1
ATOM 907 O O . CYS A 1 110 ? -23.319 10.046 9.302 1.00 83.00 110 CYS A O 1
ATOM 909 N N . SER A 1 111 ? -25.380 9.596 10.041 1.00 81.94 111 SER A N 1
ATOM 910 C CA . SER A 1 111 ? -24.970 8.580 11.028 1.00 81.94 111 SER A CA 1
ATOM 911 C C . SER A 1 111 ? -24.509 7.250 10.418 1.00 81.94 111 SER A C 1
ATOM 913 O O . SER A 1 111 ? -24.015 6.389 11.143 1.00 81.94 111 SER A O 1
ATOM 915 N N . LEU A 1 112 ? -24.702 7.052 9.112 1.00 81.25 112 LEU A N 1
ATOM 916 C CA . LEU A 1 112 ? -24.215 5.882 8.376 1.00 81.25 112 LEU A CA 1
ATOM 917 C C . LEU A 1 112 ? -22.788 6.072 7.869 1.00 81.25 112 LEU A C 1
ATOM 919 O O . LEU A 1 112 ? -22.196 5.140 7.328 1.00 81.25 112 LEU A O 1
ATOM 923 N N . ILE A 1 113 ? -22.256 7.279 8.032 1.00 87.00 113 ILE A N 1
ATOM 924 C CA . ILE A 1 113 ? -20.947 7.651 7.544 1.00 87.00 113 ILE A CA 1
ATOM 925 C C . ILE A 1 113 ? -19.956 7.527 8.683 1.00 87.00 113 ILE A C 1
ATOM 927 O O . ILE A 1 113 ? -20.231 7.941 9.808 1.00 87.00 113 ILE A O 1
ATOM 931 N N . ASN A 1 114 ? -18.793 6.969 8.389 1.00 89.25 114 ASN A N 1
ATOM 932 C CA . ASN A 1 114 ? -17.694 6.954 9.334 1.00 89.25 114 ASN A CA 1
ATOM 933 C C . ASN A 1 114 ? -16.388 7.278 8.621 1.00 89.25 114 ASN A C 1
ATOM 935 O O . ASN A 1 114 ? -16.192 6.905 7.462 1.00 89.25 114 ASN A O 1
ATOM 939 N N . TYR A 1 115 ? -15.504 7.952 9.342 1.00 91.44 115 TYR A N 1
ATOM 940 C CA . TYR A 1 115 ? -14.195 8.368 8.872 1.00 91.44 115 TYR A CA 1
ATOM 941 C C . TYR A 1 115 ? -13.150 7.877 9.858 1.00 91.44 115 TYR A C 1
ATOM 943 O O . TYR A 1 115 ? -13.324 7.999 11.069 1.00 91.44 115 TYR A O 1
ATOM 951 N N . SER A 1 116 ? -12.045 7.356 9.345 1.00 91.69 116 SER A N 1
ATOM 952 C CA . SER A 1 116 ? -10.876 7.061 10.164 1.00 91.69 116 SER A CA 1
ATOM 953 C C . SER A 1 116 ? -9.641 7.585 9.464 1.00 91.69 116 SER A C 1
ATOM 955 O O . SER A 1 116 ? -9.439 7.304 8.287 1.00 91.69 116 SER A O 1
ATOM 957 N N . ILE A 1 117 ? -8.835 8.377 10.164 1.00 93.19 117 ILE A N 1
ATOM 958 C CA . ILE A 1 117 ? -7.541 8.828 9.657 1.00 93.19 117 ILE A CA 1
ATOM 959 C C . ILE A 1 117 ? -6.496 7.902 10.265 1.00 93.19 117 ILE A C 1
ATOM 961 O O . ILE A 1 117 ? -6.287 7.897 11.477 1.00 93.19 117 ILE A O 1
ATOM 965 N N . ASN A 1 118 ? -5.869 7.099 9.412 1.00 88.81 118 ASN A N 1
ATOM 966 C CA . ASN A 1 118 ? -4.894 6.091 9.810 1.00 88.81 118 ASN A CA 1
ATOM 967 C C . ASN A 1 118 ? -3.538 6.738 10.090 1.00 88.81 118 ASN A C 1
ATOM 969 O O . ASN A 1 118 ? -2.846 6.383 11.046 1.00 88.81 118 ASN A O 1
ATOM 973 N N . SER A 1 119 ? -3.148 7.697 9.249 1.00 89.44 119 SER A N 1
ATOM 974 C CA . SER A 1 119 ? -1.916 8.447 9.431 1.00 89.44 119 SER A CA 1
ATOM 975 C C . SER A 1 119 ? -1.988 9.820 8.762 1.00 89.44 119 SER A C 1
ATOM 977 O O . SER A 1 119 ? -2.616 9.989 7.721 1.00 89.44 119 SER A O 1
ATOM 979 N N . CYS A 1 120 ? -1.323 10.810 9.359 1.00 93.69 120 CYS A N 1
ATOM 980 C CA . CYS A 1 120 ? -1.031 12.084 8.712 1.00 93.69 120 CYS A CA 1
ATOM 981 C C . CYS A 1 120 ? 0.424 12.476 8.982 1.00 93.69 120 CYS A C 1
ATOM 983 O O . CYS A 1 120 ? 0.867 12.509 10.138 1.00 93.69 120 CYS A O 1
ATOM 985 N N . ARG A 1 121 ? 1.167 12.769 7.914 1.00 90.06 121 ARG A N 1
ATOM 986 C CA . ARG A 1 121 ? 2.545 13.269 7.963 1.00 90.06 121 ARG A CA 1
ATOM 987 C C . ARG A 1 121 ? 2.640 14.501 7.089 1.00 90.06 121 ARG A C 1
ATOM 989 O O . ARG A 1 121 ? 2.182 14.473 5.949 1.00 90.06 121 ARG A O 1
ATOM 996 N N . SER A 1 122 ? 3.238 15.560 7.615 1.00 91.50 122 SER A N 1
ATOM 997 C CA . SER A 1 122 ? 3.458 16.782 6.852 1.00 91.50 122 SER A CA 1
ATOM 998 C C . SER A 1 122 ? 4.872 17.293 7.062 1.00 91.50 122 SER A C 1
ATOM 1000 O O . SER A 1 122 ? 5.325 17.417 8.200 1.00 91.50 122 SER A O 1
ATOM 1002 N N . ASP A 1 123 ? 5.520 17.643 5.959 1.00 87.88 123 ASP A N 1
ATOM 1003 C CA . ASP A 1 123 ? 6.762 18.408 5.914 1.00 87.88 123 ASP A CA 1
ATOM 1004 C C . ASP A 1 123 ? 6.634 19.562 4.897 1.00 87.88 123 ASP A C 1
ATOM 1006 O O . ASP A 1 123 ? 5.556 19.797 4.348 1.00 87.88 123 ASP A O 1
ATOM 1010 N N . GLU A 1 124 ? 7.709 20.324 4.683 1.00 87.12 124 GLU A N 1
ATOM 1011 C CA . GLU A 1 124 ? 7.729 21.486 3.774 1.00 87.12 124 GLU A CA 1
ATOM 1012 C C . GLU A 1 124 ? 7.582 21.124 2.287 1.00 87.12 124 GLU A C 1
ATOM 1014 O O . GLU A 1 124 ? 7.242 21.969 1.460 1.00 87.12 124 GLU A O 1
ATOM 1019 N N . ASN A 1 125 ? 7.867 19.877 1.921 1.00 86.31 125 ASN A N 1
ATOM 1020 C CA . ASN A 1 125 ? 7.826 19.396 0.546 1.00 86.31 125 ASN A CA 1
ATOM 1021 C C . ASN A 1 125 ? 6.558 18.600 0.254 1.00 86.31 125 ASN A C 1
ATOM 1023 O O . ASN A 1 125 ? 6.106 18.588 -0.895 1.00 86.31 125 ASN A O 1
ATOM 1027 N N . LYS A 1 126 ? 6.026 17.882 1.245 1.00 90.69 126 LYS A N 1
ATOM 1028 C CA . LYS A 1 126 ? 4.973 16.898 1.034 1.00 90.69 126 LYS A CA 1
ATOM 1029 C C . LYS A 1 126 ? 4.110 16.684 2.276 1.00 90.69 126 LYS A C 1
ATOM 1031 O O . LYS A 1 126 ? 4.602 16.520 3.390 1.00 90.69 126 LYS A O 1
ATOM 1036 N N . THR A 1 127 ? 2.805 16.574 2.049 1.00 93.69 127 THR A N 1
ATOM 1037 C CA . THR A 1 127 ? 1.847 16.055 3.032 1.00 93.69 127 THR A CA 1
ATOM 1038 C C . THR A 1 127 ? 1.257 14.750 2.518 1.00 93.69 127 THR A C 1
ATOM 1040 O O . THR A 1 127 ? 0.826 14.675 1.367 1.00 93.69 127 THR A O 1
ATOM 1043 N N . ILE A 1 128 ? 1.242 13.727 3.373 1.00 92.44 128 ILE A N 1
ATOM 1044 C CA . ILE A 1 128 ? 0.655 12.413 3.108 1.00 92.44 128 ILE A CA 1
ATOM 1045 C C . ILE A 1 128 ? -0.376 12.116 4.186 1.00 92.44 128 ILE A C 1
ATOM 1047 O O . ILE A 1 128 ? -0.054 12.161 5.377 1.00 92.44 128 ILE A O 1
ATOM 1051 N N . ILE A 1 129 ? -1.594 11.785 3.768 1.00 95.31 129 ILE A N 1
ATOM 1052 C CA . ILE A 1 129 ? -2.684 11.452 4.684 1.00 95.31 129 ILE A CA 1
ATOM 1053 C C . ILE A 1 129 ? -3.367 10.184 4.205 1.00 95.31 129 ILE A C 1
ATOM 1055 O O . ILE A 1 129 ? -3.887 10.137 3.094 1.00 95.31 129 ILE A O 1
ATOM 1059 N N . GLU A 1 130 ? -3.376 9.167 5.051 1.00 91.94 130 GLU A N 1
ATOM 1060 C CA . GLU A 1 130 ? -4.072 7.910 4.805 1.00 91.94 130 GLU A CA 1
ATOM 1061 C C . GLU A 1 130 ? -5.353 7.898 5.624 1.00 91.94 130 GLU A C 1
ATOM 1063 O O . GLU A 1 130 ? -5.322 8.093 6.843 1.00 91.94 130 GLU A O 1
ATOM 1068 N N . PHE A 1 131 ? -6.482 7.658 4.968 1.00 95.75 131 PHE A N 1
ATOM 1069 C CA . PHE A 1 131 ? -7.777 7.622 5.632 1.00 95.75 131 PHE A CA 1
ATOM 1070 C C . PHE A 1 131 ? -8.711 6.601 4.988 1.00 95.75 131 PHE A C 1
ATOM 1072 O O . PHE A 1 131 ? -8.523 6.186 3.846 1.00 95.75 131 PHE A O 1
ATOM 1079 N N . GLN A 1 132 ? -9.729 6.209 5.740 1.00 94.56 132 GLN A N 1
ATOM 1080 C CA . GLN A 1 132 ? -10.759 5.267 5.343 1.00 94.56 132 GLN A CA 1
ATOM 1081 C C . GLN A 1 132 ? -12.136 5.923 5.462 1.00 94.56 132 GLN A C 1
ATOM 1083 O O . GLN A 1 132 ? -12.391 6.677 6.410 1.00 94.56 132 GLN A O 1
ATOM 1088 N N . THR A 1 133 ? -13.035 5.612 4.526 1.00 93.12 133 THR A N 1
ATOM 1089 C CA . THR A 1 133 ? -14.439 6.041 4.582 1.00 93.12 133 THR A CA 1
ATOM 1090 C C . THR A 1 133 ? -15.399 4.854 4.598 1.00 93.12 133 THR A C 1
ATOM 1092 O O . THR A 1 133 ? -15.222 3.863 3.897 1.00 93.12 133 THR A O 1
ATOM 1095 N N . ILE A 1 134 ? -16.476 4.958 5.371 1.00 88.81 134 ILE A N 1
ATOM 1096 C CA . ILE A 1 134 ? -17.601 4.015 5.337 1.00 88.81 134 ILE A CA 1
ATOM 1097 C C . ILE A 1 134 ? -18.845 4.796 4.943 1.00 88.81 134 ILE A C 1
ATOM 1099 O O . ILE A 1 134 ? -19.080 5.878 5.471 1.00 88.81 134 ILE A O 1
ATOM 1103 N N . GLY A 1 135 ? -19.630 4.262 4.006 1.00 84.69 135 GLY A N 1
ATOM 1104 C CA . GLY A 1 135 ? -20.894 4.873 3.583 1.00 84.69 135 GLY A CA 1
ATOM 1105 C C . GLY A 1 135 ? -20.767 6.142 2.735 1.00 84.69 135 GLY A C 1
ATOM 1106 O O . GLY A 1 135 ? -21.772 6.806 2.508 1.00 84.69 135 GLY A O 1
ATOM 1107 N N . THR A 1 136 ? -19.565 6.478 2.257 1.00 89.69 136 THR A N 1
ATOM 1108 C CA . THR A 1 136 ? -19.318 7.625 1.369 1.00 89.69 136 THR A CA 1
ATOM 1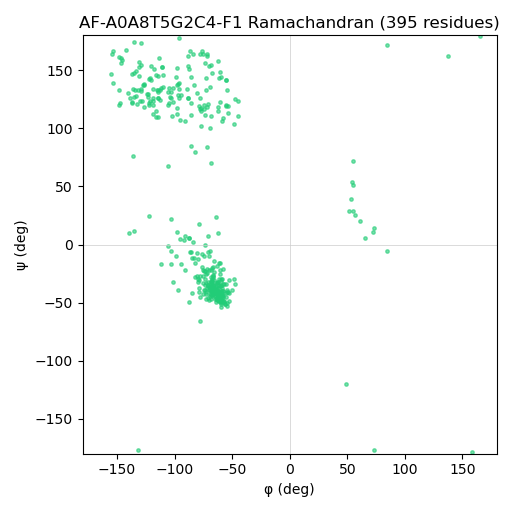109 C C . THR A 1 136 ? -18.067 7.417 0.510 1.00 89.69 136 THR A C 1
ATOM 1111 O O . THR A 1 136 ? -17.239 6.549 0.805 1.00 89.69 136 THR A O 1
ATOM 1114 N N . THR A 1 137 ? -17.929 8.213 -0.546 1.00 90.12 137 THR A N 1
ATOM 1115 C CA . THR A 1 137 ? -16.814 8.222 -1.501 1.00 90.12 137 THR A CA 1
ATOM 1116 C C . THR A 1 137 ? -16.014 9.526 -1.418 1.00 90.12 137 THR A C 1
ATOM 1118 O O . THR A 1 137 ? -16.493 10.544 -0.920 1.00 90.12 137 THR A O 1
ATOM 1121 N N . ALA A 1 138 ? -14.774 9.519 -1.913 1.00 89.75 138 ALA A N 1
ATOM 1122 C CA . ALA A 1 138 ? -13.869 10.669 -1.809 1.00 89.75 138 ALA A CA 1
ATOM 1123 C C . ALA A 1 138 ? -14.331 11.947 -2.540 1.00 89.75 138 ALA A C 1
ATOM 1125 O O . ALA A 1 138 ? -13.849 13.032 -2.238 1.00 89.75 138 ALA A O 1
ATOM 1126 N N . ASP A 1 139 ? -15.256 11.860 -3.492 1.00 90.19 139 ASP A N 1
ATOM 1127 C CA . ASP A 1 139 ? -15.864 13.017 -4.163 1.00 90.19 139 ASP A CA 1
ATOM 1128 C C . ASP A 1 139 ? -16.965 13.691 -3.328 1.00 90.19 139 ASP A C 1
ATOM 1130 O O . ASP A 1 139 ? -17.390 14.803 -3.640 1.00 90.19 139 ASP A O 1
ATOM 1134 N N . GLN A 1 140 ? -17.419 13.042 -2.256 1.00 91.75 140 GLN A N 1
ATOM 1135 C CA . GLN A 1 140 ? -18.484 13.538 -1.385 1.00 91.75 140 GLN A CA 1
ATOM 1136 C C . GLN A 1 140 ? -17.961 14.111 -0.065 1.00 91.75 140 GLN A C 1
ATOM 1138 O O . GLN A 1 140 ? -18.741 14.674 0.711 1.00 91.75 140 GLN A O 1
ATOM 1143 N N . ILE A 1 141 ? -16.659 14.001 0.200 1.00 93.31 141 ILE A N 1
ATOM 1144 C CA . ILE A 1 141 ? -16.048 14.504 1.431 1.00 93.31 141 ILE A CA 1
ATOM 1145 C C . ILE A 1 141 ? -15.617 15.969 1.296 1.00 93.31 141 ILE A C 1
ATOM 1147 O O . ILE A 1 141 ? -15.294 16.469 0.217 1.00 93.31 141 ILE A O 1
ATOM 1151 N N . ARG A 1 142 ? -15.580 16.647 2.438 1.00 94.88 142 ARG A N 1
ATOM 1152 C CA . ARG A 1 142 ? -14.966 17.954 2.644 1.00 94.88 142 ARG A CA 1
ATOM 1153 C C . ARG A 1 142 ? -13.766 17.765 3.564 1.00 94.88 142 ARG A C 1
ATOM 1155 O O . ARG A 1 142 ? -13.916 17.267 4.681 1.00 94.88 142 ARG A O 1
ATOM 1162 N N . LEU A 1 143 ? -12.602 18.204 3.101 1.00 95.81 143 LEU A N 1
ATOM 1163 C CA . LEU A 1 143 ? -11.352 18.214 3.851 1.00 95.81 143 LEU A CA 1
ATOM 1164 C C . LEU A 1 143 ? -11.027 19.646 4.264 1.00 95.81 143 LEU A C 1
ATOM 1166 O O . LEU A 1 143 ? -11.044 20.565 3.440 1.00 95.81 143 LEU A O 1
ATOM 1170 N N . LYS A 1 144 ? -10.700 19.829 5.536 1.00 96.81 144 LYS A N 1
ATOM 1171 C CA . LYS A 1 144 ? -10.212 21.090 6.091 1.00 96.81 144 LYS A CA 1
ATOM 1172 C C . LYS A 1 144 ? -8.814 20.872 6.645 1.00 96.81 144 LYS A C 1
ATOM 1174 O O . LYS A 1 144 ? -8.612 19.986 7.467 1.00 96.81 144 LYS A O 1
ATOM 1179 N N . PHE A 1 145 ? -7.866 21.686 6.202 1.00 97.25 145 PHE A N 1
ATOM 1180 C CA . PHE A 1 145 ? -6.465 21.607 6.595 1.00 97.25 145 PHE A CA 1
ATOM 1181 C C . PHE A 1 145 ? -6.086 22.867 7.376 1.00 97.25 145 PHE A C 1
ATOM 1183 O O . PHE A 1 145 ? -6.005 23.954 6.798 1.00 97.25 145 PHE A O 1
ATOM 1190 N N . TRP A 1 146 ? -5.854 22.737 8.682 1.00 97.44 146 TRP A N 1
ATOM 1191 C CA . TRP A 1 146 ? -5.296 23.822 9.492 1.00 97.44 146 TRP A CA 1
ATOM 1192 C C . TRP A 1 146 ? -3.785 23.774 9.388 1.00 97.44 146 TRP A C 1
ATOM 1194 O O . TRP A 1 146 ? -3.160 22.769 9.730 1.00 97.44 146 TRP A O 1
ATOM 1204 N N . LYS A 1 147 ? -3.204 24.873 8.931 1.00 96.50 147 LYS A N 1
ATOM 1205 C CA . LYS A 1 147 ? -1.766 25.031 8.745 1.00 96.50 147 LYS A CA 1
ATOM 1206 C C . LYS A 1 147 ? -1.086 25.434 10.050 1.00 96.50 147 LYS A C 1
ATOM 1208 O O . LYS A 1 147 ? -1.736 25.881 10.996 1.00 96.50 147 LYS A O 1
ATOM 1213 N N . ILE A 1 148 ? 0.239 25.294 10.101 1.00 91.25 148 ILE A N 1
ATOM 1214 C CA . ILE A 1 148 ? 1.036 25.718 11.267 1.00 91.25 148 ILE A CA 1
ATOM 1215 C C . ILE A 1 148 ? 0.889 27.222 11.545 1.00 91.25 148 ILE A C 1
ATOM 1217 O O . ILE A 1 148 ? 0.852 27.622 12.706 1.00 91.25 148 ILE A O 1
ATOM 1221 N N . ASP A 1 149 ? 0.747 28.042 10.502 1.00 93.25 149 ASP A N 1
ATOM 1222 C CA . ASP A 1 149 ? 0.523 29.491 10.618 1.00 93.25 149 ASP A CA 1
ATOM 1223 C C . ASP A 1 149 ? -0.901 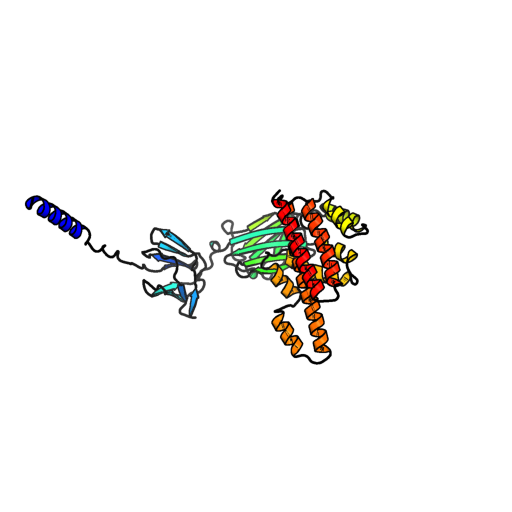29.867 11.085 1.00 93.25 149 ASP A C 1
ATOM 1225 O O . ASP A 1 149 ? -1.218 31.046 11.232 1.00 93.25 149 ASP A O 1
ATOM 1229 N N . GLY A 1 150 ? -1.764 28.873 11.325 1.00 95.00 150 GLY A N 1
ATOM 1230 C CA . GLY A 1 150 ? -3.150 29.043 11.754 1.00 95.00 150 GLY A CA 1
ATOM 1231 C C . GLY A 1 150 ? -4.143 29.292 10.618 1.00 95.00 150 GLY A C 1
ATOM 1232 O O . GLY A 1 150 ? -5.349 29.309 10.866 1.00 95.00 150 GLY A O 1
ATOM 1233 N N . SER A 1 151 ? -3.680 29.455 9.376 1.00 96.81 151 SER A N 1
ATOM 1234 C CA . SER A 1 151 ? -4.570 29.619 8.231 1.00 96.81 151 SER A CA 1
ATOM 1235 C C . SER A 1 151 ? -5.245 28.295 7.847 1.00 96.81 151 SER A C 1
ATOM 1237 O O . SER A 1 151 ? -4.758 27.201 8.145 1.00 96.81 151 SER A O 1
ATOM 1239 N N . LEU A 1 152 ? -6.397 28.389 7.182 1.00 97.12 152 LEU A N 1
ATOM 1240 C CA . LEU A 1 152 ? -7.219 27.244 6.793 1.00 97.12 152 LEU A CA 1
ATOM 1241 C C . LEU A 1 152 ? -7.216 27.081 5.273 1.00 97.12 152 LEU A C 1
ATOM 1243 O O . LEU A 1 152 ? -7.437 28.052 4.549 1.00 97.12 152 LEU A O 1
ATOM 1247 N N . SER A 1 153 ? -7.037 25.848 4.807 1.00 97.38 153 SER A N 1
ATOM 1248 C CA . SER A 1 153 ? -7.297 25.457 3.418 1.00 97.38 153 SER A CA 1
ATOM 1249 C C . SER A 1 153 ? -8.418 24.434 3.368 1.00 97.38 153 SER A C 1
ATOM 1251 O O . SER A 1 153 ? -8.586 23.634 4.286 1.00 97.38 153 SER A O 1
ATOM 1253 N N . THR A 1 154 ? -9.224 24.482 2.314 1.00 96.56 154 THR A N 1
ATOM 1254 C CA . THR A 1 154 ? -10.376 23.595 2.138 1.00 96.56 154 THR A CA 1
ATOM 1255 C C . THR A 1 154 ? -10.303 22.915 0.783 1.00 96.56 154 THR A C 1
ATOM 1257 O O . THR A 1 154 ? -9.998 23.546 -0.231 1.00 96.56 154 THR A O 1
ATOM 1260 N N . PHE A 1 155 ? -10.602 21.623 0.783 1.00 95.19 155 PHE A N 1
ATOM 1261 C CA . PHE A 1 155 ? -10.823 20.826 -0.410 1.00 95.19 155 PHE A CA 1
ATOM 1262 C C . PHE A 1 155 ? -12.224 20.234 -0.314 1.00 95.19 155 PHE A C 1
ATOM 1264 O O . PHE A 1 155 ? -12.547 19.510 0.625 1.00 95.19 155 PHE A O 1
ATOM 1271 N N . GLU A 1 156 ? -13.064 20.554 -1.280 1.00 92.75 156 GLU A N 1
ATOM 1272 C CA . GLU A 1 156 ? -14.421 20.043 -1.414 1.00 92.75 156 GLU A CA 1
ATOM 1273 C C . GLU A 1 156 ? -14.723 19.902 -2.904 1.00 92.75 156 GLU A C 1
ATOM 1275 O O . GLU A 1 156 ? -14.054 20.509 -3.738 1.00 92.75 156 GLU A O 1
ATOM 1280 N N . ASN A 1 157 ? -15.701 19.082 -3.271 1.00 83.75 157 ASN A N 1
ATOM 1281 C CA . ASN A 1 157 ? -16.054 18.884 -4.670 1.00 83.75 157 ASN A CA 1
ATOM 1282 C C . ASN A 1 157 ? -16.188 20.228 -5.425 1.00 83.75 157 ASN A C 1
ATOM 1284 O O . ASN A 1 157 ? -16.928 21.116 -5.003 1.00 83.75 157 ASN A O 1
ATOM 1288 N N . ASN A 1 158 ? -15.450 20.376 -6.531 1.00 83.62 158 ASN A N 1
ATOM 1289 C CA . ASN A 1 158 ? -15.333 21.594 -7.353 1.00 83.62 158 ASN A CA 1
ATOM 1290 C C . ASN A 1 158 ? -14.670 22.825 -6.702 1.00 83.62 158 ASN A C 1
ATOM 1292 O O . ASN A 1 158 ? -14.608 23.880 -7.335 1.00 83.62 158 ASN A O 1
ATOM 1296 N N . PHE A 1 159 ? -14.131 22.715 -5.487 1.00 92.56 159 PHE A N 1
ATOM 1297 C CA . PHE A 1 159 ? -13.431 23.803 -4.807 1.00 92.56 159 PHE A CA 1
ATOM 1298 C C . PHE A 1 159 ? -12.145 23.320 -4.127 1.00 92.56 159 PHE A C 1
ATOM 1300 O O . PHE A 1 159 ? -12.156 22.469 -3.240 1.00 92.56 159 PHE A O 1
ATOM 1307 N N . LYS A 1 160 ? -11.011 23.920 -4.492 1.00 95.44 160 LYS A N 1
ATOM 1308 C CA . LYS A 1 160 ? -9.730 23.714 -3.808 1.00 95.44 160 LYS A CA 1
ATOM 1309 C C . LYS A 1 160 ? -9.130 25.071 -3.473 1.00 95.44 160 LYS A C 1
ATOM 1311 O O . LYS A 1 160 ? -9.095 25.952 -4.330 1.00 95.44 160 LYS A O 1
ATOM 1316 N N . SER A 1 161 ? -8.646 25.248 -2.246 1.00 96.88 161 SER A N 1
ATOM 1317 C CA . SER A 1 161 ? -7.825 26.416 -1.916 1.00 96.88 161 SER A CA 1
ATOM 1318 C C . SER A 1 161 ? -6.546 26.429 -2.765 1.00 96.88 161 SER A C 1
ATOM 1320 O O . SER A 1 161 ? -5.964 25.380 -3.041 1.00 96.88 161 SER A O 1
ATOM 1322 N N . LYS A 1 162 ? -6.109 27.628 -3.170 1.00 96.19 162 LYS A N 1
ATOM 1323 C CA . LYS A 1 162 ? -4.998 27.836 -4.117 1.00 96.19 162 LYS A CA 1
ATOM 1324 C C . LYS A 1 162 ? -3.695 27.145 -3.701 1.00 96.19 162 LYS A C 1
ATOM 1326 O O . LYS A 1 162 ? -2.962 26.606 -4.520 1.00 96.19 162 LYS A O 1
ATOM 1331 N N . ASP A 1 163 ? -3.398 27.166 -2.412 1.00 94.19 163 ASP A N 1
ATOM 1332 C CA . ASP A 1 163 ? -2.173 26.617 -1.832 1.00 94.19 163 ASP A CA 1
ATOM 1333 C C . ASP A 1 163 ? -2.147 25.083 -1.758 1.00 94.19 163 ASP A C 1
ATOM 1335 O O . ASP A 1 163 ? -1.099 24.496 -1.508 1.00 94.19 163 ASP A O 1
ATOM 1339 N N . ILE A 1 164 ? -3.276 24.430 -2.026 1.00 95.12 164 ILE A N 1
ATOM 1340 C CA . ILE A 1 164 ? -3.405 22.973 -2.105 1.00 95.12 164 ILE A CA 1
ATOM 1341 C C . ILE A 1 164 ? -3.938 22.532 -3.480 1.00 95.12 164 ILE A C 1
ATOM 1343 O O . ILE A 1 164 ? -4.508 21.448 -3.613 1.00 95.12 164 ILE A O 1
ATOM 1347 N N . GLU A 1 165 ? -3.754 23.342 -4.530 1.00 92.75 165 GLU A N 1
ATOM 1348 C CA . GLU A 1 165 ? -4.178 23.009 -5.903 1.00 92.75 165 GLU A CA 1
ATOM 1349 C C . GLU A 1 165 ? -3.568 21.692 -6.405 1.00 92.75 165 GLU A C 1
ATOM 1351 O O . GLU A 1 165 ? -4.245 20.907 -7.072 1.00 92.75 165 GLU A O 1
ATOM 1356 N N . ASN A 1 166 ? -2.332 21.400 -5.987 1.00 91.56 166 ASN A N 1
ATOM 1357 C CA . ASN A 1 166 ? -1.597 20.174 -6.314 1.00 91.56 166 ASN A CA 1
ATOM 1358 C C . ASN A 1 166 ? -2.021 18.952 -5.479 1.00 91.56 166 ASN A C 1
ATOM 1360 O O . ASN A 1 166 ? -1.275 17.979 -5.399 1.00 91.56 166 ASN A O 1
ATOM 1364 N N . THR A 1 167 ? -3.188 18.997 -4.831 1.00 94.00 167 THR A N 1
ATOM 1365 C CA . THR A 1 167 ? -3.699 17.870 -4.044 1.00 94.00 167 THR A CA 1
ATOM 1366 C C . THR A 1 167 ? -4.303 16.801 -4.942 1.00 94.00 167 THR A C 1
ATOM 1368 O O . THR A 1 167 ? -5.241 17.079 -5.709 1.00 94.00 167 THR A O 1
ATOM 1371 N N . SER A 1 168 ? -3.825 15.569 -4.779 1.00 92.69 168 SER A N 1
ATOM 1372 C CA . SER A 1 168 ? -4.407 14.359 -5.355 1.00 92.69 168 SER A CA 1
ATOM 1373 C C . SER A 1 168 ? -5.032 13.489 -4.260 1.00 92.69 168 SER A C 1
ATOM 1375 O O . SER A 1 168 ? -4.561 13.455 -3.124 1.00 92.69 168 SER A O 1
ATOM 1377 N N . ILE A 1 169 ? -6.126 12.804 -4.605 1.00 94.31 169 ILE A N 1
ATOM 1378 C CA . ILE A 1 169 ? -6.730 11.761 -3.771 1.00 94.31 169 ILE A CA 1
ATOM 1379 C C . ILE A 1 169 ? -6.671 10.464 -4.570 1.00 94.31 169 ILE A C 1
ATOM 1381 O O . ILE A 1 169 ? -7.210 10.388 -5.674 1.00 94.31 169 ILE A O 1
ATOM 1385 N N . ILE A 1 170 ? -5.987 9.462 -4.028 1.00 91.44 170 ILE A N 1
ATOM 1386 C CA . ILE A 1 170 ? -5.714 8.182 -4.680 1.00 91.44 170 ILE A CA 1
ATOM 1387 C C . ILE A 1 170 ? -6.451 7.089 -3.906 1.00 91.44 170 ILE A C 1
ATOM 1389 O O . ILE A 1 170 ? -6.281 6.965 -2.697 1.00 91.44 170 ILE A O 1
ATOM 1393 N N . LEU A 1 171 ? -7.265 6.285 -4.594 1.00 91.62 171 LEU A N 1
ATOM 1394 C CA . LEU A 1 171 ? -7.894 5.100 -4.007 1.00 91.62 171 LEU A CA 1
ATOM 1395 C C . LEU A 1 171 ? -6.842 3.991 -3.867 1.00 91.62 171 LEU A C 1
ATOM 1397 O O . LEU A 1 171 ? -6.321 3.505 -4.871 1.00 91.62 171 LEU A O 1
ATOM 1401 N N . LEU A 1 172 ? -6.546 3.588 -2.633 1.00 81.62 172 LEU A N 1
ATOM 1402 C CA . LEU A 1 172 ? -5.605 2.511 -2.325 1.00 81.62 172 LEU A CA 1
ATOM 1403 C C . LEU A 1 172 ? -6.284 1.138 -2.387 1.00 81.62 172 LEU A C 1
ATOM 1405 O O . LEU A 1 172 ? -5.707 0.186 -2.912 1.00 81.62 172 LEU A O 1
ATOM 1409 N N . ASN A 1 173 ? -7.510 1.029 -1.861 1.00 81.88 173 ASN A N 1
ATOM 1410 C CA . ASN A 1 173 ? -8.253 -0.229 -1.801 1.00 81.88 173 ASN A CA 1
ATOM 1411 C C . ASN A 1 173 ? -9.765 0.008 -1.909 1.00 81.88 173 ASN A C 1
ATOM 1413 O O . ASN A 1 173 ? -10.372 0.677 -1.077 1.00 81.88 173 ASN A O 1
ATOM 1417 N N . ASN A 1 174 ? -10.390 -0.580 -2.932 1.00 78.56 174 ASN A N 1
ATOM 1418 C CA . ASN A 1 174 ? -11.816 -0.413 -3.214 1.00 78.56 174 ASN A CA 1
ATOM 1419 C C . ASN A 1 174 ? -12.745 -1.197 -2.274 1.00 78.56 174 ASN A C 1
ATOM 1421 O O . ASN A 1 174 ? -13.918 -0.858 -2.172 1.00 78.56 174 ASN A O 1
ATOM 1425 N N . LYS A 1 175 ? -12.264 -2.260 -1.619 1.00 76.62 175 LYS A N 1
ATOM 1426 C CA . LYS A 1 175 ? -13.097 -3.081 -0.725 1.00 76.62 175 LYS A CA 1
ATOM 1427 C C . LYS A 1 175 ? -13.291 -2.413 0.625 1.00 76.62 175 LYS A C 1
ATOM 1429 O O . LYS A 1 175 ? -14.353 -2.533 1.224 1.00 76.62 175 LYS A O 1
ATOM 1434 N N . THR A 1 176 ? -12.244 -1.756 1.098 1.00 81.00 176 THR A N 1
ATOM 1435 C CA . THR A 1 176 ? -12.193 -1.076 2.392 1.00 81.00 176 THR A CA 1
ATOM 1436 C C . THR A 1 176 ? -12.427 0.422 2.271 1.00 81.00 176 THR A C 1
ATOM 1438 O O . THR A 1 176 ? -12.655 1.048 3.298 1.00 81.00 176 THR A O 1
ATOM 1441 N N . ASN A 1 177 ? -12.446 0.971 1.047 1.00 89.50 177 ASN A N 1
ATOM 1442 C CA . ASN A 1 177 ? -12.502 2.409 0.778 1.00 89.50 177 ASN A CA 1
ATOM 1443 C C . ASN A 1 177 ? -11.355 3.152 1.478 1.00 89.50 177 ASN A C 1
ATOM 1445 O O . ASN A 1 177 ? -11.571 4.135 2.188 1.00 89.50 177 ASN A O 1
ATOM 1449 N N . ASP A 1 178 ? -10.136 2.651 1.271 1.00 89.44 178 ASP A N 1
ATOM 1450 C CA . ASP A 1 178 ? -8.914 3.286 1.759 1.00 89.44 178 ASP A CA 1
ATOM 1451 C C . ASP A 1 178 ? -8.391 4.271 0.717 1.00 89.44 178 ASP A C 1
ATOM 1453 O O . ASP A 1 178 ? -8.277 3.939 -0.469 1.00 89.44 178 ASP A O 1
ATOM 1457 N N . TYR A 1 179 ? -8.021 5.462 1.167 1.00 94.56 179 TYR A N 1
ATOM 1458 C CA . TYR A 1 179 ? -7.576 6.565 0.329 1.00 94.56 179 TYR A CA 1
ATOM 1459 C C . TYR A 1 179 ? -6.273 7.176 0.846 1.00 94.56 179 TYR A C 1
ATOM 1461 O O . TYR A 1 179 ? -5.985 7.181 2.044 1.00 94.56 179 TYR A O 1
ATOM 1469 N N . LEU A 1 180 ? -5.514 7.745 -0.088 1.00 92.44 180 LEU A N 1
ATOM 1470 C CA . LEU A 1 180 ? -4.307 8.525 0.145 1.00 92.44 180 LEU A CA 1
ATOM 1471 C C . LEU A 1 180 ? -4.514 9.944 -0.384 1.00 92.44 180 LEU A C 1
ATOM 1473 O O . LEU A 1 180 ? -4.791 10.118 -1.569 1.00 92.44 180 LEU A O 1
ATOM 1477 N N . ILE A 1 181 ? -4.345 10.950 0.467 1.00 95.88 181 ILE A N 1
ATOM 1478 C CA . ILE A 1 181 ? -4.195 12.345 0.048 1.00 95.88 181 ILE A CA 1
ATOM 1479 C C . ILE A 1 181 ? -2.707 12.647 -0.055 1.00 95.88 181 ILE A C 1
ATOM 1481 O O . ILE A 1 181 ? -1.957 12.428 0.899 1.00 95.88 181 ILE A O 1
ATOM 1485 N N . GLU A 1 182 ? -2.300 13.191 -1.196 1.00 93.81 182 GLU A N 1
ATOM 1486 C CA . GLU A 1 182 ? -0.946 13.677 -1.425 1.00 93.81 182 GLU A CA 1
ATOM 1487 C C . GLU A 1 182 ? -0.984 15.164 -1.792 1.00 93.81 182 GLU A C 1
ATOM 1489 O O . GLU A 1 182 ? -1.643 15.557 -2.755 1.00 93.81 182 GLU A O 1
ATOM 1494 N N . ILE A 1 183 ? -0.268 15.992 -1.027 1.00 95.25 183 ILE A N 1
ATOM 1495 C CA . ILE A 1 183 ? -0.084 17.421 -1.312 1.00 95.25 183 ILE A CA 1
ATOM 1496 C C . ILE A 1 183 ? 1.401 17.656 -1.583 1.00 95.25 183 ILE A C 1
ATOM 1498 O O . ILE A 1 183 ? 2.217 17.562 -0.669 1.00 95.25 183 ILE A O 1
ATOM 1502 N N . ILE A 1 184 ? 1.761 17.942 -2.836 1.00 89.94 184 ILE A N 1
ATOM 1503 C CA . ILE A 1 184 ? 3.155 18.166 -3.252 1.00 89.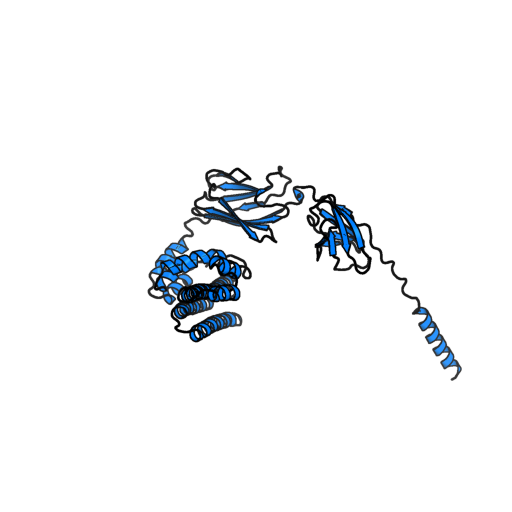94 184 ILE A CA 1
ATOM 1504 C C . ILE A 1 184 ? 3.449 19.667 -3.288 1.00 89.94 184 ILE A C 1
ATOM 1506 O O . ILE A 1 184 ? 2.735 20.426 -3.949 1.00 89.94 184 ILE A O 1
ATOM 1510 N N . LYS A 1 185 ? 4.539 20.080 -2.628 1.00 90.31 185 LYS A N 1
ATOM 1511 C CA . LYS A 1 185 ? 4.961 21.483 -2.459 1.00 90.31 185 LYS A CA 1
ATOM 1512 C C . LYS A 1 185 ? 3.842 22.354 -1.872 1.00 90.31 185 LYS A C 1
ATOM 1514 O O . LYS A 1 185 ? 3.613 23.472 -2.332 1.00 90.31 185 LYS A O 1
ATOM 1519 N N . GLY A 1 186 ? 3.107 21.788 -0.918 1.00 88.81 186 GLY A N 1
ATOM 1520 C CA . GLY A 1 186 ? 2.005 22.441 -0.224 1.00 88.81 186 GLY A CA 1
ATOM 1521 C C . GLY A 1 186 ? 2.424 23.066 1.106 1.00 88.81 186 GLY A C 1
ATOM 1522 O O . GLY A 1 186 ? 3.577 22.955 1.521 1.00 88.81 186 GLY A O 1
ATOM 1523 N N . PRO A 1 187 ? 1.485 23.729 1.792 1.00 92.69 187 PRO A N 1
ATOM 1524 C CA . PRO A 1 187 ? 1.709 24.226 3.136 1.00 92.69 187 PRO A CA 1
ATOM 1525 C C . PRO A 1 187 ? 1.841 23.074 4.134 1.00 92.69 187 PRO A C 1
ATOM 1527 O O . PRO A 1 187 ? 1.260 22.003 3.959 1.00 92.69 187 PRO A O 1
ATOM 1530 N N . VAL A 1 188 ? 2.541 23.328 5.237 1.00 93.69 188 VAL A N 1
ATOM 1531 C CA . VAL A 1 188 ? 2.644 22.352 6.318 1.00 93.69 188 VAL A CA 1
ATOM 1532 C C . VAL A 1 188 ? 1.333 22.285 7.096 1.00 93.69 188 VAL A C 1
ATOM 1534 O O . VAL A 1 188 ? 0.893 23.272 7.700 1.00 93.69 188 VAL A O 1
ATOM 1537 N N . ILE A 1 189 ? 0.727 21.101 7.107 1.00 95.81 189 ILE A N 1
ATOM 1538 C CA . ILE A 1 189 ? -0.547 20.842 7.767 1.00 95.81 189 ILE A CA 1
ATOM 1539 C C . ILE A 1 189 ? -0.301 20.435 9.217 1.00 95.81 189 ILE A C 1
ATOM 1541 O O . ILE A 1 189 ? 0.439 19.493 9.494 1.00 95.81 189 ILE A O 1
ATOM 1545 N N . LYS A 1 190 ? -0.948 21.150 10.139 1.00 95.50 190 LYS A N 1
ATOM 1546 C CA . LYS A 1 190 ? -0.975 20.846 11.571 1.00 95.50 190 LYS A CA 1
ATOM 1547 C C . LYS A 1 190 ? -2.109 19.887 11.907 1.00 95.50 190 LYS A C 1
ATOM 1549 O O . LYS A 1 190 ? -1.875 18.893 12.571 1.00 95.50 190 LYS A O 1
ATOM 1554 N N . ASN A 1 191 ? -3.324 20.180 11.450 1.00 96.75 191 ASN A N 1
ATOM 1555 C CA . ASN A 1 191 ? -4.491 19.331 11.686 1.00 96.75 191 ASN A CA 1
ATOM 1556 C C . ASN A 1 191 ? -5.276 19.143 10.394 1.00 96.75 191 ASN A C 1
ATOM 1558 O O . ASN A 1 191 ? -5.350 20.058 9.569 1.00 96.75 191 ASN A O 1
ATOM 1562 N N . ILE A 1 192 ? -5.922 17.992 10.271 1.00 96.69 192 ILE A N 1
ATOM 1563 C CA . ILE A 1 192 ? -6.916 17.725 9.238 1.00 96.69 192 ILE A CA 1
ATOM 1564 C C . ILE A 1 192 ? -8.257 17.361 9.873 1.00 96.69 192 ILE A C 1
ATOM 1566 O O . ILE A 1 192 ? -8.301 16.677 10.891 1.00 96.69 192 ILE A O 1
ATOM 1570 N N . ASP A 1 193 ? -9.340 17.812 9.246 1.00 95.62 193 ASP A N 1
ATOM 1571 C CA . ASP A 1 193 ? -10.713 17.400 9.529 1.00 95.62 193 ASP A CA 1
ATOM 1572 C C . ASP A 1 193 ? -11.351 16.868 8.246 1.00 95.62 193 ASP A C 1
ATOM 1574 O O . ASP A 1 193 ? -11.291 17.516 7.193 1.00 95.62 193 ASP A O 1
ATOM 1578 N N . ILE A 1 194 ? -11.945 15.682 8.348 1.00 94.81 194 ILE A N 1
ATOM 1579 C CA . ILE A 1 194 ? -12.676 15.010 7.277 1.00 94.81 194 ILE A CA 1
ATOM 1580 C C . ILE A 1 194 ? -14.143 14.930 7.680 1.00 94.81 194 ILE A C 1
ATOM 1582 O O . ILE A 1 194 ? -14.489 14.403 8.737 1.00 94.81 194 ILE A O 1
ATOM 1586 N N . SER A 1 195 ? -15.009 15.433 6.805 1.00 93.75 195 SER A N 1
ATOM 1587 C CA . SER A 1 195 ? -16.460 15.443 6.993 1.00 93.75 195 SER A CA 1
ATOM 1588 C C . SER A 1 195 ? -17.179 15.172 5.673 1.00 93.75 195 SER A C 1
ATOM 1590 O O . SER A 1 195 ? -16.569 15.232 4.606 1.00 93.75 195 SER A O 1
ATOM 1592 N N . HIS A 1 196 ? -18.483 14.893 5.714 1.00 92.81 196 HIS A N 1
ATOM 1593 C CA . HIS A 1 196 ? -19.272 14.787 4.483 1.00 92.81 196 HIS A CA 1
ATOM 1594 C C . HIS A 1 196 ? -19.694 16.185 4.036 1.00 92.81 196 HIS A C 1
ATOM 1596 O O . HIS A 1 196 ? -20.183 16.959 4.856 1.00 92.81 196 HIS A O 1
ATOM 1602 N N . SER A 1 197 ? -19.611 16.488 2.743 1.00 88.12 197 SER A N 1
ATOM 1603 C CA . SER A 1 197 ? -20.038 17.781 2.177 1.00 88.12 197 SER A CA 1
ATOM 1604 C C . SER A 1 197 ? -21.485 18.149 2.546 1.00 88.12 197 SER A C 1
ATOM 1606 O O . SER A 1 197 ? -21.772 19.292 2.910 1.00 88.12 197 SER A O 1
ATOM 1608 N N . SER A 1 198 ? -22.389 17.162 2.514 1.00 85.56 198 SER A N 1
ATOM 1609 C CA . SER A 1 198 ? -23.820 17.320 2.830 1.00 85.56 198 SER A CA 1
ATOM 1610 C C . SER A 1 198 ? -24.191 17.199 4.316 1.00 85.56 198 SER A C 1
ATOM 1612 O O . SER A 1 198 ? -25.352 17.411 4.656 1.00 85.56 198 SER A O 1
ATOM 1614 N N . CYS A 1 199 ? -23.256 16.843 5.204 1.00 85.38 199 CYS A N 1
ATOM 1615 C CA . CYS A 1 199 ? -23.528 16.718 6.640 1.00 85.38 199 CYS A CA 1
ATOM 1616 C C . CYS A 1 199 ? -23.001 17.956 7.369 1.00 85.38 199 CYS A C 1
ATOM 1618 O O . CYS A 1 199 ? -21.819 18.277 7.273 1.00 85.38 199 CYS A O 1
ATOM 1620 N N . ALA A 1 200 ? -23.867 18.672 8.090 1.00 73.44 200 ALA A N 1
ATOM 1621 C CA . ALA A 1 200 ? -23.511 19.937 8.734 1.00 73.44 200 ALA A CA 1
ATOM 1622 C C . ALA A 1 200 ? -24.081 20.033 10.152 1.00 73.44 200 ALA A C 1
ATOM 1624 O O . ALA A 1 200 ? -25.292 19.971 10.324 1.00 73.44 200 ALA A O 1
ATOM 1625 N N . GLY A 1 201 ? -23.219 20.221 11.157 1.00 70.44 201 GLY A N 1
ATOM 1626 C CA . GLY A 1 201 ? -23.595 20.353 12.571 1.00 70.44 201 GLY A CA 1
ATOM 1627 C C . GLY A 1 201 ? -22.671 19.567 13.507 1.00 70.44 201 GLY A C 1
ATOM 1628 O O . GLY A 1 201 ? -21.961 18.670 13.063 1.00 70.44 201 GLY A O 1
ATOM 1629 N N . GLU A 1 202 ? -22.690 19.895 14.800 1.00 57.44 202 GLU A N 1
ATOM 1630 C CA . GLU A 1 202 ? -21.799 19.306 15.822 1.00 57.44 202 GLU A CA 1
ATOM 1631 C C . GLU A 1 202 ? -22.051 17.812 16.088 1.00 57.44 202 GLU A C 1
ATOM 1633 O O . GLU A 1 202 ? -21.185 17.120 16.610 1.00 57.44 202 GLU A O 1
ATOM 1638 N N . TYR A 1 203 ? -23.226 17.299 15.712 1.00 68.00 203 TYR A N 1
ATOM 1639 C CA . TYR A 1 203 ? -23.640 15.915 15.975 1.00 68.00 203 TYR A CA 1
ATOM 1640 C C . TYR A 1 203 ? -23.293 14.935 14.850 1.00 68.00 203 TYR A C 1
ATOM 1642 O O . TYR A 1 203 ? -23.699 13.772 14.902 1.00 68.00 203 TYR A O 1
ATOM 1650 N N . TYR A 1 204 ? -22.595 15.393 13.812 1.00 76.31 204 TYR A N 1
ATOM 1651 C CA . TYR A 1 204 ? -22.266 14.558 12.665 1.00 76.31 204 TYR A CA 1
ATOM 1652 C C . TYR A 1 204 ? -20.843 14.015 12.749 1.00 76.31 204 TYR A C 1
ATOM 1654 O O . TYR A 1 204 ? -19.951 14.715 13.225 1.00 76.31 204 TYR A O 1
ATOM 1662 N N . PRO A 1 205 ? -20.625 12.774 12.281 1.00 76.75 205 PRO A N 1
ATOM 1663 C CA . PRO A 1 205 ? -19.317 12.147 12.332 1.00 76.75 205 PRO A CA 1
ATOM 1664 C C . PRO A 1 205 ? -18.316 12.971 11.527 1.00 76.75 205 PRO A C 1
ATOM 1666 O O . PRO A 1 205 ? -18.500 13.222 10.333 1.00 76.75 205 PRO A O 1
ATOM 1669 N N . ASN A 1 206 ? -17.254 13.380 12.206 1.00 86.38 206 ASN A N 1
ATOM 1670 C CA . ASN A 1 206 ? -16.063 13.954 11.622 1.00 86.38 206 ASN A CA 1
ATOM 1671 C C . ASN A 1 206 ? -14.839 13.209 12.165 1.00 86.38 206 ASN A C 1
ATOM 1673 O O . ASN A 1 206 ? -14.887 12.603 13.237 1.00 86.38 206 ASN A O 1
ATOM 1677 N N . ALA A 1 207 ? -13.753 13.210 11.404 1.00 86.25 207 ALA A N 1
ATOM 1678 C CA . ALA A 1 207 ? -12.471 12.715 11.884 1.00 86.25 207 ALA A CA 1
ATOM 1679 C C . ALA A 1 207 ? -11.492 13.877 11.908 1.00 86.25 207 ALA A C 1
ATOM 1681 O O . ALA A 1 207 ? -11.134 14.401 10.857 1.00 86.25 207 ALA A O 1
ATOM 1682 N N . ASN A 1 208 ? -11.055 14.248 13.110 1.00 91.31 208 ASN A N 1
ATOM 1683 C CA . ASN A 1 208 ? -9.976 15.201 13.319 1.00 91.31 208 ASN A CA 1
ATOM 1684 C C . ASN A 1 208 ? -8.697 14.439 13.668 1.00 91.31 208 ASN A C 1
ATOM 1686 O O . ASN A 1 208 ? -8.725 13.524 14.495 1.00 91.31 208 ASN A O 1
ATOM 1690 N N . PHE A 1 209 ? -7.587 14.812 13.043 1.00 93.69 209 PHE A N 1
ATOM 1691 C CA . PHE A 1 209 ? -6.290 14.212 13.311 1.00 93.69 209 PHE A CA 1
ATOM 1692 C C . PHE A 1 209 ? -5.192 15.274 13.306 1.00 93.69 209 PHE A C 1
ATOM 1694 O O . PHE A 1 209 ? -5.073 16.054 12.356 1.00 93.69 209 PHE A O 1
ATOM 1701 N N . GLU A 1 210 ? -4.365 15.269 14.352 1.00 93.44 210 GLU A N 1
ATOM 1702 C CA . GLU A 1 210 ? -3.152 16.081 14.410 1.00 93.44 210 GLU A CA 1
ATOM 1703 C C . GLU A 1 210 ? -2.055 15.413 13.584 1.00 93.44 210 GLU A C 1
ATOM 1705 O O . GLU A 1 210 ? -1.651 14.271 13.814 1.00 93.44 210 GLU A O 1
ATOM 1710 N N . CYS A 1 211 ? -1.595 16.125 12.566 1.00 91.50 211 CYS A N 1
ATOM 1711 C CA . CYS A 1 211 ? -0.547 15.664 11.686 1.00 91.50 211 CYS A CA 1
ATOM 1712 C C . CYS A 1 211 ? 0.790 15.711 12.412 1.00 91.50 211 CYS A C 1
ATOM 1714 O O . CYS A 1 211 ? 1.165 16.722 13.008 1.00 91.50 211 CYS A O 1
ATOM 1716 N N . ASN A 1 212 ? 1.546 14.619 12.310 1.00 86.12 212 ASN A N 1
ATOM 1717 C CA . ASN A 1 212 ? 2.911 14.603 12.809 1.00 86.12 212 ASN A CA 1
ATOM 1718 C C . ASN A 1 212 ? 3.748 15.516 11.915 1.00 86.12 212 ASN A C 1
ATOM 1720 O O . ASN A 1 212 ? 4.125 15.131 10.803 1.00 86.12 212 ASN A O 1
ATOM 1724 N N . TYR A 1 213 ? 3.997 16.731 12.399 1.00 81.31 213 TYR A N 1
ATOM 1725 C CA . TYR A 1 213 ? 4.925 17.642 11.760 1.00 81.31 213 TYR A CA 1
ATOM 1726 C C . TYR A 1 213 ? 6.343 17.136 11.981 1.00 81.31 213 TYR A C 1
ATOM 1728 O O . TYR A 1 213 ? 6.810 17.044 13.117 1.00 81.31 213 TYR A O 1
ATOM 1736 N N . GLN A 1 214 ? 7.028 16.827 10.888 1.00 70.50 214 GLN A N 1
ATOM 1737 C CA . GLN A 1 214 ? 8.460 16.580 10.921 1.00 70.50 214 GLN A CA 1
ATOM 1738 C C . GLN A 1 214 ? 9.139 17.891 10.549 1.00 70.50 214 GLN A C 1
ATOM 1740 O O . GLN A 1 214 ? 9.081 18.321 9.395 1.00 70.50 214 GLN A O 1
ATOM 1745 N N . LYS A 1 215 ? 9.747 18.557 11.543 1.00 58.88 215 LYS A N 1
ATOM 1746 C CA . LYS A 1 215 ? 10.632 19.685 11.247 1.00 58.88 215 LYS A CA 1
ATOM 1747 C C . LYS A 1 215 ? 11.706 19.189 10.284 1.00 58.88 215 LYS A C 1
ATOM 1749 O O . LYS A 1 215 ? 12.220 18.089 10.494 1.00 58.88 215 LYS A O 1
ATOM 1754 N N . PRO A 1 216 ? 12.115 20.008 9.304 1.00 52.16 216 PRO A N 1
ATOM 1755 C CA . PRO A 1 216 ? 13.306 19.720 8.528 1.00 52.16 216 PRO A CA 1
ATOM 1756 C C . PRO A 1 216 ? 14.493 19.369 9.426 1.00 52.16 216 PRO A C 1
ATOM 1758 O O . PRO A 1 216 ? 15.258 18.523 9.031 1.00 52.16 216 PRO A O 1
ATOM 1761 N N . ASP A 1 217 ? 14.605 19.883 10.656 1.00 42.62 217 ASP A N 1
ATOM 1762 C CA . ASP A 1 217 ? 15.703 19.561 11.588 1.00 42.62 217 ASP A CA 1
ATOM 1763 C C . ASP A 1 217 ? 15.713 18.121 12.160 1.00 42.62 217 ASP A C 1
ATOM 1765 O O . ASP A 1 217 ? 16.711 17.718 12.753 1.00 42.62 217 ASP A O 1
ATOM 1769 N N . ASP A 1 218 ? 14.700 17.284 11.892 1.00 43.59 218 ASP A N 1
ATOM 1770 C CA . ASP A 1 218 ? 14.854 15.814 11.966 1.00 43.59 218 ASP A CA 1
ATOM 1771 C C . ASP A 1 218 ? 15.736 15.270 10.799 1.00 43.59 218 ASP A C 1
ATOM 1773 O O . ASP A 1 218 ? 15.938 14.062 10.645 1.00 43.59 218 ASP A O 1
ATOM 1777 N N . PHE A 1 219 ? 16.347 16.167 10.004 1.00 40.28 219 PHE A N 1
ATOM 1778 C CA . PHE A 1 219 ? 17.410 15.952 9.005 1.00 40.28 219 PHE A CA 1
ATOM 1779 C C . PHE A 1 219 ? 18.733 15.421 9.564 1.00 40.28 219 PHE A C 1
ATOM 1781 O O . PHE A 1 219 ? 19.692 15.304 8.796 1.00 40.28 219 PHE A O 1
ATOM 1788 N N . ILE A 1 220 ? 18.807 14.994 10.828 1.00 45.12 220 ILE A N 1
ATOM 1789 C CA . ILE A 1 220 ? 19.945 14.175 11.275 1.00 45.12 220 ILE A CA 1
ATOM 1790 C C . ILE A 1 220 ? 20.108 12.971 10.330 1.00 45.12 220 ILE A C 1
ATOM 1792 O O . ILE A 1 220 ? 21.231 12.574 10.034 1.00 45.12 220 ILE A O 1
ATOM 1796 N N . ILE A 1 221 ? 19.015 12.471 9.735 1.00 48.50 221 ILE A N 1
ATOM 1797 C CA . ILE A 1 221 ? 19.056 11.405 8.728 1.00 48.50 221 ILE A CA 1
ATOM 1798 C C . ILE A 1 221 ? 19.796 11.831 7.450 1.00 48.50 221 ILE A C 1
ATOM 1800 O O . ILE A 1 221 ? 20.603 11.051 6.966 1.00 48.50 221 ILE A O 1
ATOM 1804 N N . LYS A 1 222 ? 19.594 13.047 6.911 1.00 48.53 222 LYS A N 1
ATOM 1805 C CA . LYS A 1 222 ? 20.254 13.447 5.649 1.00 48.53 222 LYS A CA 1
ATOM 1806 C C . LYS A 1 222 ? 21.710 13.872 5.820 1.00 48.53 222 LYS A C 1
ATOM 1808 O O . LYS A 1 222 ? 22.486 13.717 4.881 1.00 48.53 222 LYS A O 1
ATOM 1813 N N . GLU A 1 223 ? 22.099 14.445 6.960 1.00 52.38 223 GLU A N 1
ATOM 1814 C CA . GLU A 1 223 ? 23.515 14.767 7.204 1.00 52.38 223 GLU A CA 1
ATOM 1815 C C . GLU A 1 223 ? 24.337 13.522 7.537 1.00 52.38 223 GLU A C 1
ATOM 1817 O O . GLU A 1 223 ? 25.413 13.340 6.968 1.00 52.38 223 GLU A O 1
ATOM 1822 N N . SER A 1 224 ? 23.805 12.622 8.367 1.00 57.97 224 SER A N 1
ATOM 1823 C CA . SER A 1 224 ? 24.458 11.337 8.644 1.00 57.97 224 SER A CA 1
ATOM 1824 C C . SER A 1 224 ? 24.533 10.446 7.403 1.00 57.97 224 SER A C 1
ATOM 1826 O O . SER A 1 224 ? 25.590 9.871 7.153 1.00 57.97 224 SER A O 1
ATOM 1828 N N . THR A 1 225 ? 23.487 10.381 6.559 1.00 67.31 225 THR A N 1
ATOM 1829 C CA . THR A 1 225 ? 23.580 9.651 5.285 1.00 67.31 225 THR A CA 1
ATOM 1830 C C . THR A 1 225 ? 24.625 10.273 4.376 1.00 67.31 225 THR A C 1
ATOM 1832 O O . THR A 1 225 ? 25.400 9.525 3.800 1.00 67.31 225 THR A O 1
ATOM 1835 N N . LYS A 1 226 ? 24.734 11.607 4.295 1.00 74.12 226 LYS A N 1
ATOM 1836 C CA . LYS A 1 226 ? 25.790 12.278 3.510 1.00 74.12 226 LYS A CA 1
ATOM 1837 C C . LYS A 1 226 ? 27.200 11.984 4.017 1.00 74.12 226 LYS A C 1
ATOM 1839 O O . LYS A 1 226 ? 28.141 11.960 3.226 1.00 74.12 226 LYS A O 1
ATOM 1844 N N . GLU A 1 227 ? 27.386 11.810 5.323 1.00 81.44 227 GLU A N 1
ATOM 1845 C CA . GLU A 1 227 ? 28.680 11.397 5.868 1.00 81.44 227 GLU A CA 1
ATOM 1846 C C . GLU A 1 227 ? 28.965 9.921 5.564 1.00 81.44 227 GLU A C 1
ATOM 1848 O O . GLU A 1 227 ? 30.076 9.578 5.156 1.00 81.44 227 GLU A O 1
ATOM 1853 N N . CYS A 1 228 ? 27.952 9.061 5.673 1.00 83.69 228 CYS A N 1
ATOM 1854 C CA . CYS A 1 228 ? 28.057 7.652 5.312 1.00 83.69 228 CYS A CA 1
ATOM 1855 C C . CYS A 1 228 ? 28.238 7.433 3.801 1.00 83.69 228 CYS A C 1
ATOM 1857 O O . CYS A 1 228 ? 28.957 6.525 3.409 1.00 83.69 228 CYS A O 1
ATOM 1859 N N . GLU A 1 229 ? 27.676 8.278 2.938 1.00 83.94 229 GLU A N 1
ATOM 1860 C CA . GLU A 1 229 ? 27.850 8.237 1.475 1.00 83.94 229 GLU A CA 1
ATOM 1861 C C . GLU A 1 229 ? 29.306 8.442 1.034 1.00 83.94 229 GLU A C 1
ATOM 1863 O O . GLU A 1 229 ? 29.663 8.134 -0.100 1.00 83.94 229 GLU A O 1
ATOM 1868 N N . LYS A 1 230 ? 30.167 8.952 1.924 1.00 86.25 230 LYS A N 1
ATOM 1869 C CA . LYS A 1 230 ? 31.610 9.074 1.672 1.00 86.25 230 LYS A CA 1
ATOM 1870 C C . LYS A 1 230 ? 32.371 7.764 1.882 1.00 86.25 230 LYS A C 1
ATOM 1872 O O . LYS A 1 230 ? 33.574 7.739 1.638 1.00 86.25 230 LYS A O 1
ATOM 1877 N N . LYS A 1 231 ? 31.728 6.709 2.394 1.00 90.44 231 LYS A N 1
ATOM 1878 C CA . LYS A 1 231 ? 32.370 5.402 2.590 1.00 90.44 231 LYS A CA 1
ATOM 1879 C C . LYS A 1 231 ? 32.696 4.768 1.244 1.00 90.44 231 LYS A C 1
ATOM 1881 O O . LYS A 1 231 ? 31.973 4.993 0.279 1.00 90.44 231 LYS A O 1
ATOM 1886 N N . GLU A 1 232 ? 33.778 3.999 1.174 1.00 87.00 232 GLU A N 1
ATOM 1887 C CA . GLU A 1 232 ? 34.277 3.462 -0.100 1.00 87.00 232 GLU A CA 1
ATOM 1888 C C . GLU A 1 232 ? 33.522 2.200 -0.521 1.00 87.00 232 GLU A C 1
ATOM 1890 O O . GLU A 1 232 ? 33.389 1.911 -1.710 1.00 87.00 232 GLU A O 1
ATOM 1895 N N . THR A 1 233 ? 32.999 1.456 0.456 1.00 87.81 233 THR A N 1
ATOM 1896 C CA . THR A 1 233 ? 32.297 0.193 0.224 1.00 87.81 233 THR A CA 1
ATOM 1897 C C . THR A 1 233 ? 30.860 0.238 0.730 1.00 87.81 233 THR A C 1
ATOM 1899 O O . THR A 1 233 ? 30.529 0.961 1.672 1.00 87.81 233 THR A O 1
ATOM 1902 N N . ILE A 1 234 ? 29.999 -0.586 0.125 1.00 85.12 234 ILE A N 1
ATOM 1903 C CA . ILE A 1 234 ? 28.605 -0.739 0.556 1.00 85.12 234 ILE A CA 1
ATOM 1904 C C . ILE A 1 234 ? 28.505 -1.265 1.995 1.00 85.12 234 ILE A C 1
ATOM 1906 O O . ILE A 1 234 ? 27.637 -0.837 2.751 1.00 85.12 234 ILE A O 1
ATOM 1910 N N . ASP A 1 235 ? 29.434 -2.132 2.397 1.00 88.94 235 ASP A N 1
ATOM 1911 C CA . ASP A 1 235 ? 29.519 -2.682 3.747 1.00 88.94 235 ASP A CA 1
ATOM 1912 C C . ASP A 1 235 ? 29.780 -1.569 4.774 1.00 88.94 235 ASP A C 1
ATOM 1914 O O . ASP A 1 235 ? 29.069 -1.471 5.774 1.00 88.94 235 ASP A O 1
ATOM 1918 N N . GLU A 1 236 ? 30.750 -0.688 4.508 1.00 90.19 236 GLU A N 1
ATOM 1919 C CA . GLU A 1 236 ? 31.055 0.469 5.358 1.00 90.19 236 GLU A CA 1
ATOM 1920 C C . GLU A 1 236 ? 29.923 1.498 5.377 1.00 90.19 236 GLU A C 1
ATOM 1922 O O . GLU A 1 236 ? 29.632 2.064 6.433 1.00 90.19 236 GLU A O 1
ATOM 1927 N N . PHE A 1 237 ? 29.281 1.739 4.230 1.00 88.38 237 PHE A N 1
ATOM 1928 C CA . PHE A 1 237 ? 28.112 2.610 4.124 1.00 88.38 237 PHE A CA 1
ATOM 1929 C C . PHE A 1 237 ? 26.976 2.096 5.013 1.00 88.38 237 PHE A C 1
ATOM 1931 O O . PHE A 1 237 ? 26.506 2.820 5.892 1.00 88.38 237 PHE A O 1
ATOM 1938 N N . ILE A 1 238 ? 26.586 0.827 4.856 1.00 87.00 238 ILE A N 1
ATOM 1939 C CA . ILE A 1 238 ? 25.534 0.204 5.666 1.00 87.00 238 ILE A CA 1
ATOM 1940 C C . ILE A 1 238 ? 25.946 0.203 7.140 1.00 87.00 238 ILE A C 1
ATOM 1942 O O . ILE A 1 238 ? 25.145 0.568 7.995 1.00 87.00 238 ILE A O 1
ATOM 1946 N N . TYR A 1 239 ? 27.198 -0.131 7.463 1.00 88.31 239 TYR A N 1
ATOM 1947 C CA . TYR A 1 239 ? 27.682 -0.099 8.843 1.00 88.31 239 TYR A CA 1
ATOM 1948 C C . TYR A 1 239 ? 27.564 1.298 9.455 1.00 88.31 239 TYR A C 1
ATOM 1950 O O . TYR A 1 239 ? 27.122 1.431 10.593 1.00 88.31 239 TYR A O 1
ATOM 1958 N N . CYS A 1 240 ? 27.920 2.338 8.705 1.00 87.44 240 CYS A N 1
ATOM 1959 C CA . CYS A 1 240 ? 27.820 3.723 9.141 1.00 87.44 240 CYS A CA 1
ATOM 1960 C C . CYS A 1 240 ? 26.364 4.123 9.426 1.00 87.44 240 CYS A C 1
ATOM 1962 O O . CYS A 1 240 ? 26.069 4.618 10.515 1.00 87.44 240 CYS A O 1
ATOM 1964 N N . ILE A 1 241 ? 25.440 3.804 8.511 1.00 83.31 241 ILE A N 1
ATOM 1965 C CA . ILE A 1 241 ? 24.000 4.036 8.702 1.00 83.31 241 ILE A CA 1
ATOM 1966 C C . ILE A 1 241 ? 23.511 3.310 9.962 1.00 83.31 241 ILE A C 1
ATOM 1968 O O . ILE A 1 241 ? 22.888 3.924 10.828 1.00 83.31 241 ILE A O 1
ATOM 1972 N N . PHE A 1 242 ? 23.859 2.029 10.113 1.00 80.31 242 PHE A N 1
ATOM 1973 C CA . PHE A 1 242 ? 23.408 1.196 11.229 1.00 80.31 242 PHE A CA 1
ATOM 1974 C C . PHE A 1 242 ? 24.111 1.463 12.577 1.00 80.31 242 PHE A C 1
ATOM 1976 O O . PHE A 1 242 ? 23.696 0.920 13.600 1.00 80.31 242 PHE A O 1
ATOM 1983 N N . SER A 1 243 ? 25.169 2.281 12.590 1.00 82.56 243 SER A N 1
ATOM 1984 C CA . SER A 1 243 ? 25.912 2.660 13.808 1.00 82.56 243 SER A CA 1
ATOM 1985 C C . SE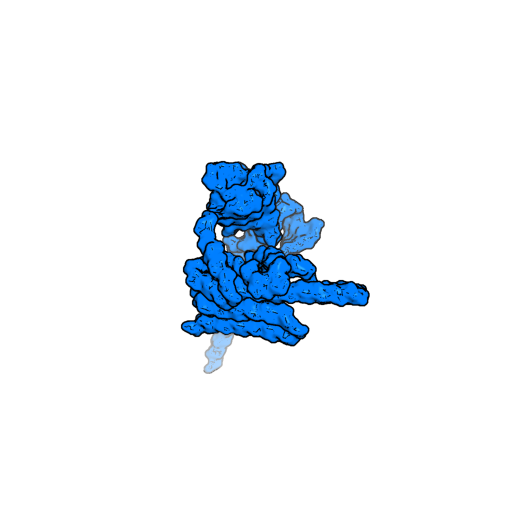R A 1 243 ? 25.581 4.061 14.309 1.00 82.56 243 SER A C 1
ATOM 1987 O O . SER A 1 243 ? 25.901 4.395 15.446 1.00 82.56 243 SER A O 1
ATOM 1989 N N . SER A 1 244 ? 24.965 4.892 13.472 1.00 73.69 244 SER A N 1
ATOM 1990 C CA . SER A 1 244 ? 24.375 6.147 13.923 1.00 73.69 244 SER A CA 1
ATOM 1991 C C . SER A 1 244 ? 23.149 5.835 14.795 1.00 73.69 244 SER A C 1
ATOM 1993 O O . SER A 1 244 ? 22.358 4.975 14.418 1.00 73.69 244 SER A O 1
ATOM 1995 N N . ASP A 1 245 ? 22.966 6.504 15.943 1.00 62.84 245 ASP A N 1
ATOM 1996 C CA . ASP A 1 245 ? 21.831 6.333 16.891 1.00 62.84 245 ASP A CA 1
ATOM 1997 C C . ASP A 1 245 ? 20.447 6.714 16.298 1.00 62.84 245 ASP A C 1
ATOM 1999 O O . ASP A 1 245 ? 19.486 7.071 16.987 1.00 62.84 245 ASP A O 1
ATOM 2003 N N . ILE A 1 246 ? 20.323 6.662 14.978 1.00 61.34 246 ILE A N 1
ATOM 2004 C CA . ILE A 1 246 ? 19.137 6.980 14.214 1.00 61.34 246 ILE A CA 1
ATOM 2005 C C . ILE A 1 246 ? 18.149 5.840 14.400 1.00 61.34 246 ILE A C 1
ATOM 2007 O O . ILE A 1 246 ? 18.325 4.736 13.890 1.00 61.34 246 ILE A O 1
ATOM 2011 N N . LYS A 1 247 ? 17.045 6.118 15.097 1.00 56.44 247 LYS A N 1
ATOM 2012 C CA . LYS A 1 247 ? 15.878 5.233 15.061 1.00 56.44 247 LYS A CA 1
ATOM 2013 C C . LYS A 1 247 ? 15.431 5.098 13.602 1.00 56.44 247 LYS A C 1
ATOM 2015 O O . LYS A 1 247 ? 14.906 6.058 13.038 1.00 56.44 247 LYS A O 1
ATOM 2020 N N . TYR A 1 248 ? 15.635 3.921 13.000 1.00 57.97 248 TYR A N 1
ATOM 2021 C CA . TYR A 1 248 ? 15.383 3.630 11.581 1.00 57.97 248 TYR A CA 1
ATOM 2022 C C . TYR A 1 248 ? 13.894 3.641 11.236 1.00 57.97 248 TYR A C 1
ATOM 2024 O O . TYR A 1 248 ? 13.290 2.619 10.906 1.00 57.97 248 TYR A O 1
ATOM 2032 N N . LYS A 1 249 ? 13.269 4.814 11.245 1.00 50.25 249 LYS A N 1
ATOM 2033 C CA . LYS A 1 249 ? 12.004 5.007 10.546 1.00 50.25 249 LYS A CA 1
ATOM 2034 C C . LYS A 1 249 ? 12.326 5.264 9.075 1.00 50.25 249 LYS A C 1
ATOM 2036 O O . LYS A 1 249 ? 12.334 6.398 8.630 1.00 50.25 249 LYS A O 1
ATOM 2041 N N . TYR A 1 250 ? 12.600 4.172 8.355 1.00 54.25 250 TYR A N 1
ATOM 2042 C CA . TYR A 1 250 ? 12.765 4.136 6.898 1.00 54.25 250 TYR A CA 1
ATOM 2043 C C . TYR A 1 250 ? 13.816 5.126 6.379 1.00 54.25 250 TYR A C 1
ATOM 2045 O O . TYR A 1 250 ? 13.483 6.120 5.741 1.00 54.25 250 TYR A O 1
ATOM 2053 N N . VAL A 1 251 ? 15.097 4.843 6.633 1.00 56.53 251 VAL A N 1
ATOM 2054 C CA . VAL A 1 251 ? 16.156 5.515 5.873 1.00 56.53 251 VAL A CA 1
ATOM 2055 C C . VAL A 1 251 ? 16.057 5.000 4.443 1.00 56.53 251 VAL A C 1
ATOM 2057 O O . VAL A 1 251 ? 16.307 3.821 4.183 1.00 56.53 251 VAL A O 1
ATOM 2060 N N . ASP A 1 252 ? 15.632 5.867 3.531 1.00 64.56 252 ASP A N 1
ATOM 2061 C CA . ASP A 1 252 ? 15.679 5.585 2.105 1.00 64.56 252 ASP A CA 1
ATOM 2062 C C . ASP A 1 252 ? 17.135 5.631 1.638 1.00 64.56 252 ASP A C 1
ATOM 2064 O O . ASP A 1 252 ? 17.648 6.653 1.197 1.00 64.56 252 ASP A O 1
ATOM 2068 N N . ILE A 1 253 ? 17.821 4.505 1.811 1.00 71.81 253 ILE A N 1
ATOM 2069 C CA . ILE A 1 253 ? 19.192 4.304 1.341 1.00 71.81 253 ILE A CA 1
ATOM 2070 C C . ILE A 1 253 ? 19.237 3.868 -0.128 1.00 71.81 253 ILE A C 1
ATOM 2072 O O . ILE A 1 253 ? 20.316 3.596 -0.647 1.00 71.81 253 ILE A O 1
ATOM 2076 N N . SER A 1 254 ? 18.087 3.759 -0.801 1.00 72.38 254 SER A N 1
ATOM 2077 C CA . SER A 1 254 ? 17.995 3.119 -2.113 1.00 72.38 254 SER A CA 1
ATOM 2078 C C . SER A 1 254 ? 18.746 3.905 -3.195 1.00 72.38 254 SER A C 1
ATOM 2080 O O . SER A 1 254 ? 19.457 3.304 -4.003 1.00 72.38 254 SER A O 1
ATOM 2082 N N . ASP A 1 255 ? 18.691 5.237 -3.150 1.00 77.44 255 ASP A N 1
ATOM 2083 C CA . ASP A 1 255 ? 19.443 6.118 -4.050 1.00 77.44 255 ASP A CA 1
ATOM 2084 C C . ASP A 1 255 ? 20.952 6.079 -3.775 1.00 77.44 255 ASP A C 1
ATOM 2086 O O . ASP A 1 255 ? 21.754 5.959 -4.704 1.00 77.44 255 ASP A O 1
ATOM 2090 N N . SER A 1 256 ? 21.356 6.122 -2.501 1.00 78.38 256 SER A N 1
ATOM 2091 C CA . SER A 1 256 ? 22.768 6.044 -2.112 1.00 78.38 256 SER A CA 1
ATOM 2092 C C . SER A 1 256 ? 23.370 4.702 -2.540 1.00 78.38 256 SER A C 1
ATOM 2094 O O . SER A 1 256 ? 24.444 4.669 -3.133 1.00 78.38 256 SER A O 1
ATOM 2096 N N . ILE A 1 257 ? 22.638 3.600 -2.353 1.00 78.69 257 ILE A N 1
ATOM 2097 C CA . ILE A 1 257 ? 23.024 2.258 -2.808 1.00 78.69 257 ILE A CA 1
ATOM 2098 C C . ILE A 1 257 ? 23.198 2.214 -4.330 1.00 78.69 257 ILE A C 1
ATOM 2100 O O . ILE A 1 257 ? 24.161 1.620 -4.814 1.00 78.69 257 ILE A O 1
ATOM 2104 N N . CYS A 1 258 ? 22.333 2.875 -5.106 1.00 82.75 258 CYS A N 1
ATOM 2105 C CA . CYS A 1 258 ? 22.476 2.935 -6.563 1.00 82.75 258 CYS A CA 1
ATOM 2106 C C . CYS A 1 258 ? 23.805 3.551 -7.026 1.00 82.75 258 CYS A C 1
ATOM 2108 O O . CYS A 1 258 ? 24.311 3.154 -8.085 1.00 82.75 258 CYS A O 1
ATOM 2110 N N . ASN A 1 259 ? 24.380 4.467 -6.238 1.00 81.31 259 ASN A N 1
ATOM 2111 C CA . ASN A 1 259 ? 25.668 5.103 -6.527 1.00 81.31 259 ASN A CA 1
ATOM 2112 C C . ASN A 1 259 ? 26.861 4.166 -6.297 1.00 81.31 259 ASN A C 1
ATOM 2114 O O . ASN A 1 259 ? 27.849 4.270 -7.018 1.00 81.31 259 ASN A O 1
ATOM 2118 N N . TYR A 1 260 ? 26.755 3.218 -5.362 1.00 76.94 260 TYR A N 1
ATOM 2119 C CA . TYR A 1 260 ? 27.754 2.158 -5.180 1.00 76.94 260 TYR A CA 1
ATOM 2120 C C . TYR A 1 260 ? 27.666 1.082 -6.268 1.00 76.94 260 TYR A C 1
ATOM 2122 O O . TYR A 1 260 ? 28.656 0.420 -6.579 1.00 76.94 260 TYR A O 1
ATOM 2130 N N . ASN A 1 261 ? 26.472 0.895 -6.842 1.00 64.38 261 ASN A N 1
ATOM 2131 C CA . ASN A 1 261 ? 26.096 -0.409 -7.376 1.00 64.38 261 ASN A CA 1
ATOM 2132 C C . ASN A 1 261 ? 25.962 -0.536 -8.886 1.00 64.38 261 ASN A C 1
ATOM 2134 O O . ASN A 1 261 ? 25.892 -1.661 -9.383 1.00 64.38 261 ASN A O 1
ATOM 2138 N N . SER A 1 262 ? 25.858 0.555 -9.639 1.00 60.81 262 SER A N 1
ATOM 2139 C CA . SER A 1 262 ? 25.372 0.424 -11.010 1.00 60.81 262 SER A CA 1
ATOM 2140 C C . SER A 1 262 ? 26.291 1.039 -12.052 1.00 60.81 262 SER A C 1
ATOM 2142 O O . SER A 1 262 ? 26.787 2.153 -11.933 1.00 60.81 262 SER A O 1
ATOM 2144 N N . ILE A 1 263 ? 26.438 0.287 -13.144 1.00 63.12 263 ILE A N 1
ATOM 2145 C CA . ILE A 1 263 ? 26.944 0.781 -14.429 1.00 63.12 263 ILE A CA 1
ATOM 2146 C C . ILE A 1 263 ? 26.053 1.949 -14.921 1.00 63.12 263 ILE A C 1
ATOM 2148 O O . ILE A 1 263 ? 26.501 2.788 -15.695 1.00 63.12 263 ILE A O 1
ATOM 2152 N N . GLU A 1 264 ? 24.806 2.041 -14.426 1.00 80.75 264 GLU A N 1
ATOM 2153 C CA . GLU A 1 264 ? 23.823 3.084 -14.747 1.00 80.75 264 GLU A CA 1
ATOM 2154 C C . GLU A 1 264 ? 23.070 3.612 -13.488 1.00 80.75 264 GLU A C 1
ATOM 2156 O O . GLU A 1 264 ? 21.886 3.297 -13.312 1.00 80.75 264 GLU A O 1
ATOM 2161 N N . PRO A 1 265 ? 23.687 4.467 -12.640 1.00 82.69 265 PRO A N 1
ATOM 2162 C CA . PRO A 1 265 ? 23.084 4.999 -11.396 1.00 82.69 265 PRO A CA 1
ATOM 2163 C C . PRO A 1 265 ? 21.723 5.638 -11.594 1.00 82.69 265 PRO A C 1
ATOM 2165 O O . PRO A 1 265 ? 20.779 5.359 -10.861 1.00 82.69 265 PRO A O 1
ATOM 2168 N N . LYS A 1 266 ? 21.582 6.405 -12.675 1.00 85.12 266 LYS A N 1
ATOM 2169 C CA . LYS A 1 266 ? 20.322 7.062 -13.036 1.00 85.12 266 LYS A CA 1
ATOM 2170 C C . LYS A 1 266 ? 19.172 6.076 -13.221 1.00 85.12 266 LYS A C 1
ATOM 2172 O O . LYS A 1 266 ? 18.059 6.358 -12.798 1.00 85.12 266 LYS A O 1
ATOM 2177 N N . LYS A 1 267 ? 19.437 4.926 -13.842 1.00 85.44 267 LYS A N 1
ATOM 2178 C CA . LYS A 1 267 ? 18.409 3.921 -14.113 1.00 85.44 267 LYS A CA 1
ATOM 2179 C C . LYS A 1 267 ? 18.019 3.167 -12.848 1.00 85.44 267 LYS A C 1
ATOM 2181 O O . LYS A 1 267 ? 16.841 2.894 -12.648 1.00 85.44 267 LYS A O 1
ATOM 2186 N N . CYS A 1 268 ? 18.998 2.864 -11.998 1.00 84.75 268 CYS A N 1
ATOM 2187 C CA . CYS A 1 268 ? 18.747 2.279 -10.686 1.00 84.75 268 CYS A CA 1
ATOM 2188 C C . CYS A 1 268 ? 17.851 3.203 -9.843 1.00 84.75 268 CYS A C 1
ATOM 2190 O O . CYS A 1 268 ? 16.803 2.767 -9.375 1.00 84.75 268 CYS A O 1
ATOM 2192 N N . ILE A 1 269 ? 18.194 4.494 -9.767 1.00 84.56 269 ILE A N 1
ATOM 2193 C CA . ILE A 1 269 ? 17.406 5.524 -9.070 1.00 84.56 269 ILE A CA 1
ATOM 2194 C C . ILE A 1 269 ? 15.993 5.632 -9.660 1.00 84.56 269 ILE A C 1
ATOM 2196 O O . ILE A 1 269 ? 15.008 5.679 -8.930 1.00 84.56 269 ILE A O 1
ATOM 2200 N N . GLU A 1 270 ? 15.848 5.636 -10.989 1.00 87.38 270 GLU A N 1
ATOM 2201 C CA . GLU A 1 270 ? 14.531 5.693 -11.638 1.00 87.38 270 GLU A CA 1
ATOM 2202 C C . GLU A 1 270 ? 13.649 4.489 -11.267 1.00 87.38 270 GLU A C 1
ATOM 2204 O O . GLU A 1 270 ? 12.463 4.648 -10.973 1.00 87.38 270 GLU A O 1
ATOM 2209 N N . ILE A 1 271 ? 14.217 3.281 -11.277 1.00 87.00 271 ILE A N 1
ATOM 2210 C CA . ILE A 1 271 ? 13.498 2.054 -10.919 1.00 87.00 271 ILE A CA 1
ATOM 2211 C C . ILE A 1 271 ? 13.134 2.062 -9.434 1.00 87.00 271 ILE A C 1
ATOM 2213 O O . ILE A 1 271 ? 11.987 1.764 -9.098 1.00 87.00 271 ILE A O 1
ATOM 2217 N N . ASN A 1 272 ? 14.065 2.446 -8.559 1.00 85.81 272 ASN A N 1
ATOM 2218 C CA . ASN A 1 272 ? 13.810 2.548 -7.125 1.00 85.81 272 ASN A CA 1
ATOM 2219 C C . ASN A 1 272 ? 12.691 3.545 -6.836 1.00 85.81 272 ASN A C 1
ATOM 2221 O O . ASN A 1 272 ? 11.721 3.168 -6.188 1.00 85.81 272 ASN A O 1
ATOM 2225 N N . ASN A 1 273 ? 12.732 4.745 -7.419 1.00 83.56 273 ASN A N 1
ATOM 2226 C CA . ASN A 1 273 ? 11.669 5.744 -7.277 1.00 83.56 273 ASN A CA 1
ATOM 2227 C C . ASN A 1 273 ? 10.297 5.226 -7.739 1.00 83.56 273 ASN A C 1
ATOM 2229 O O . ASN A 1 273 ? 9.285 5.474 -7.083 1.00 83.56 273 ASN A O 1
ATOM 2233 N N . LYS A 1 274 ? 10.239 4.459 -8.838 1.00 87.62 274 LYS A N 1
ATOM 2234 C CA . LYS A 1 274 ? 8.986 3.834 -9.308 1.00 87.62 274 LYS A CA 1
ATOM 2235 C C . LYS A 1 274 ? 8.444 2.786 -8.337 1.00 87.62 274 LYS A C 1
ATOM 2237 O O . LYS A 1 274 ? 7.232 2.615 -8.243 1.00 87.62 274 LYS A O 1
ATOM 2242 N N . LEU A 1 275 ? 9.328 2.057 -7.663 1.00 89.69 275 LEU A N 1
ATOM 2243 C CA . LEU A 1 275 ? 8.977 0.938 -6.789 1.00 89.69 275 LEU A CA 1
ATOM 2244 C C . LEU A 1 275 ? 8.836 1.334 -5.315 1.00 89.69 275 LEU A C 1
ATOM 2246 O O . LEU A 1 275 ? 8.241 0.586 -4.539 1.00 89.69 275 LEU A O 1
ATOM 2250 N N . GLN A 1 276 ? 9.356 2.494 -4.924 1.00 85.00 276 GLN A N 1
ATOM 2251 C CA . GLN A 1 276 ? 9.413 2.946 -3.539 1.00 85.00 276 GLN A CA 1
ATOM 2252 C C . GLN A 1 276 ? 8.020 3.039 -2.913 1.00 85.00 276 GLN A C 1
ATOM 2254 O O . GLN A 1 276 ? 7.804 2.539 -1.811 1.00 85.00 276 GLN A O 1
ATOM 2259 N N . SER A 1 277 ? 7.051 3.603 -3.641 1.00 81.62 277 SER A N 1
ATOM 2260 C CA . SER A 1 277 ? 5.659 3.709 -3.186 1.00 81.62 277 SER A CA 1
ATOM 2261 C C . SER A 1 277 ? 5.045 2.341 -2.861 1.00 81.62 277 SER A C 1
ATOM 2263 O O . SER A 1 277 ? 4.286 2.208 -1.901 1.00 81.62 277 SER A O 1
ATOM 2265 N N . CYS A 1 278 ? 5.436 1.294 -3.594 1.00 86.00 278 CYS A N 1
ATOM 2266 C CA . CYS A 1 278 ? 4.948 -0.062 -3.381 1.00 86.00 278 CYS A CA 1
ATOM 2267 C C . CYS A 1 278 ? 5.456 -0.697 -2.079 1.00 86.00 278 CYS A C 1
ATOM 2269 O O . CYS A 1 278 ? 4.821 -1.630 -1.591 1.00 86.00 278 CYS A O 1
ATOM 2271 N N . LEU A 1 279 ? 6.572 -0.236 -1.496 1.00 85.31 279 LEU A N 1
ATOM 2272 C CA . LEU A 1 279 ? 7.088 -0.778 -0.228 1.00 85.31 279 LEU A CA 1
ATOM 2273 C C . LEU A 1 279 ? 6.232 -0.390 0.983 1.00 85.31 279 LEU A C 1
ATOM 2275 O O . LEU A 1 279 ? 6.292 -1.089 1.998 1.00 85.31 279 LEU A O 1
ATOM 2279 N N . PHE A 1 280 ? 5.431 0.673 0.869 1.00 78.81 280 PHE A N 1
ATOM 2280 C CA . PHE A 1 280 ? 4.564 1.168 1.942 1.00 78.81 280 PHE A CA 1
ATOM 2281 C C . PHE A 1 280 ? 3.209 0.456 2.020 1.00 78.81 280 PHE A C 1
ATOM 2283 O O . PHE A 1 280 ? 2.498 0.612 3.007 1.00 78.81 280 PHE A O 1
ATOM 2290 N N . LEU A 1 281 ? 2.854 -0.344 1.012 1.00 77.94 281 LEU A N 1
ATOM 2291 C CA . LEU A 1 281 ? 1.611 -1.114 1.011 1.00 77.94 281 LEU A CA 1
ATOM 2292 C C . LEU A 1 281 ? 1.701 -2.337 1.932 1.00 77.94 281 LEU A C 1
ATOM 2294 O O . LEU A 1 281 ? 2.783 -2.767 2.327 1.00 77.94 281 LEU A O 1
ATOM 2298 N N . GLU A 1 282 ? 0.565 -2.965 2.229 1.00 78.88 282 GLU A N 1
ATOM 2299 C CA . GLU A 1 282 ? 0.553 -4.279 2.879 1.00 78.88 282 GLU A CA 1
ATOM 2300 C C . GLU A 1 282 ? 1.270 -5.338 2.029 1.00 78.88 282 GLU A C 1
ATOM 2302 O O . GLU A 1 282 ? 1.230 -5.297 0.798 1.00 78.88 282 GLU A O 1
ATOM 2307 N N . ASP A 1 283 ? 1.892 -6.327 2.681 1.00 77.50 283 ASP A N 1
ATOM 2308 C CA . ASP A 1 283 ? 2.751 -7.335 2.039 1.00 77.50 283 ASP A CA 1
ATOM 2309 C C . ASP A 1 283 ? 2.126 -8.020 0.815 1.00 77.50 283 ASP A C 1
ATOM 2311 O O . ASP A 1 283 ? 2.822 -8.256 -0.176 1.00 77.50 283 ASP A O 1
ATOM 2315 N N . GLN A 1 284 ? 0.825 -8.323 0.869 1.00 78.31 284 GLN A N 1
ATOM 2316 C CA . GLN A 1 284 ? 0.113 -8.978 -0.228 1.00 78.31 284 GLN A CA 1
ATOM 2317 C C . GLN A 1 284 ? -0.002 -8.068 -1.463 1.00 78.31 284 GLN A C 1
ATOM 2319 O O . GLN A 1 284 ? 0.058 -8.552 -2.591 1.00 78.31 284 GLN A O 1
ATOM 2324 N N . ASN A 1 285 ? -0.081 -6.753 -1.250 1.00 87.44 285 ASN A N 1
ATOM 2325 C CA . ASN A 1 285 ? -0.274 -5.744 -2.289 1.00 87.44 285 ASN A CA 1
ATOM 2326 C C . ASN A 1 285 ? 1.055 -5.207 -2.850 1.00 87.44 285 ASN A C 1
ATOM 2328 O O . ASN A 1 285 ? 1.085 -4.735 -3.988 1.00 87.44 285 ASN A O 1
ATOM 2332 N N . LYS A 1 286 ? 2.178 -5.326 -2.116 1.00 89.94 286 LYS A N 1
ATOM 2333 C CA . LYS A 1 286 ? 3.501 -4.835 -2.569 1.00 89.94 286 LYS A CA 1
ATOM 2334 C C . LYS A 1 286 ? 3.902 -5.409 -3.928 1.00 89.94 286 LYS A C 1
ATOM 2336 O O . LYS A 1 286 ? 4.381 -4.689 -4.799 1.00 89.94 286 LYS A O 1
ATOM 2341 N N . ILE A 1 287 ? 3.708 -6.717 -4.118 1.00 94.06 287 ILE A N 1
ATOM 2342 C CA . ILE A 1 287 ? 4.108 -7.416 -5.348 1.00 94.06 287 ILE A CA 1
ATOM 2343 C C . ILE A 1 287 ? 3.228 -7.024 -6.532 1.00 94.06 287 ILE A C 1
ATOM 2345 O O . ILE A 1 287 ? 3.744 -6.879 -7.639 1.00 94.06 287 ILE A O 1
ATOM 2349 N N . ASP A 1 288 ? 1.927 -6.856 -6.320 1.00 92.31 288 ASP A N 1
ATOM 2350 C CA . ASP A 1 288 ? 1.004 -6.501 -7.398 1.00 92.31 288 ASP A CA 1
ATOM 2351 C C . ASP A 1 288 ? 1.138 -5.023 -7.796 1.00 92.31 288 ASP A C 1
ATOM 2353 O O . ASP A 1 288 ? 1.104 -4.701 -8.987 1.00 92.31 288 ASP A O 1
ATOM 2357 N N . CYS A 1 289 ? 1.450 -4.145 -6.836 1.00 91.81 289 CYS A N 1
ATOM 2358 C CA . CYS A 1 289 ? 1.899 -2.782 -7.118 1.00 91.81 289 CYS A CA 1
ATOM 2359 C C . CYS A 1 289 ? 3.189 -2.776 -7.947 1.00 91.81 289 CYS A C 1
ATOM 2361 O O . CYS A 1 289 ? 3.228 -2.164 -9.012 1.00 91.81 289 CYS A O 1
ATOM 2363 N N . ALA A 1 290 ? 4.223 -3.516 -7.529 1.00 94.38 290 ALA A N 1
ATOM 2364 C CA . ALA A 1 290 ? 5.500 -3.552 -8.245 1.00 94.38 290 ALA A CA 1
ATOM 2365 C C . ALA A 1 290 ? 5.375 -4.130 -9.660 1.00 94.38 290 ALA A C 1
ATOM 2367 O O . ALA A 1 290 ? 5.994 -3.630 -10.596 1.00 94.38 290 ALA A O 1
ATOM 2368 N N . LYS A 1 291 ? 4.541 -5.159 -9.843 1.00 95.19 291 LYS A N 1
ATOM 2369 C CA . LYS A 1 291 ? 4.178 -5.670 -11.170 1.00 95.19 291 LYS A CA 1
ATOM 2370 C C . LYS A 1 291 ? 3.573 -4.572 -12.039 1.00 95.19 291 LYS A C 1
ATOM 2372 O O . LYS A 1 291 ? 4.051 -4.367 -13.149 1.00 95.19 291 LYS A O 1
ATOM 2377 N N . SER A 1 292 ? 2.593 -3.836 -11.518 1.00 93.12 292 SER A N 1
ATOM 2378 C CA . SER A 1 292 ? 1.948 -2.727 -12.231 1.00 93.12 292 SER A CA 1
ATOM 2379 C C . SER A 1 292 ? 2.949 -1.620 -12.586 1.00 93.12 292 SER A C 1
ATOM 2381 O O . SER A 1 292 ? 3.018 -1.201 -13.740 1.00 93.12 292 SER A O 1
ATOM 2383 N N . ALA A 1 293 ? 3.800 -1.219 -11.636 1.00 91.94 293 ALA A N 1
ATOM 2384 C CA . ALA A 1 293 ? 4.845 -0.210 -11.830 1.00 91.94 293 ALA A CA 1
ATOM 2385 C C . ALA A 1 293 ? 5.899 -0.623 -12.877 1.00 91.94 293 ALA A C 1
ATOM 2387 O O . ALA A 1 293 ? 6.414 0.215 -13.615 1.00 91.94 293 ALA A O 1
ATOM 2388 N N . LEU A 1 294 ? 6.187 -1.924 -12.987 1.00 94.81 294 LEU A N 1
ATOM 2389 C CA . LEU A 1 294 ? 7.069 -2.508 -14.005 1.00 94.81 294 LEU A CA 1
ATOM 2390 C C . LEU A 1 294 ? 6.311 -2.937 -15.274 1.00 94.81 294 LEU A C 1
ATOM 2392 O O . LEU A 1 294 ? 6.884 -3.593 -16.146 1.00 94.81 294 LEU A O 1
ATOM 2396 N N . SER A 1 295 ? 5.022 -2.608 -15.385 1.00 95.44 295 SER A N 1
ATOM 2397 C CA . SER A 1 295 ? 4.145 -2.984 -16.503 1.00 95.44 295 SER A CA 1
ATOM 2398 C C . SER A 1 295 ? 4.085 -4.498 -16.774 1.00 95.44 295 SER A C 1
ATOM 2400 O O . SER A 1 295 ? 3.931 -4.927 -17.917 1.00 95.44 295 SER A O 1
ATOM 2402 N N . ILE A 1 296 ? 4.282 -5.326 -15.748 1.00 93.31 296 ILE A N 1
ATOM 2403 C CA . ILE A 1 296 ? 4.187 -6.787 -15.809 1.00 93.31 296 ILE A CA 1
ATOM 2404 C C . ILE A 1 296 ? 2.748 -7.166 -15.471 1.00 93.31 296 ILE A C 1
ATOM 2406 O O . ILE A 1 296 ? 2.365 -7.135 -14.304 1.00 93.31 296 ILE A O 1
ATOM 2410 N N . ASN A 1 297 ? 1.957 -7.571 -16.460 1.00 85.06 297 ASN A N 1
ATOM 2411 C CA . ASN A 1 297 ? 0.595 -8.037 -16.194 1.00 85.06 297 ASN A CA 1
ATOM 2412 C C . ASN A 1 297 ? 0.646 -9.464 -15.647 1.00 85.06 297 ASN A C 1
ATOM 2414 O O . ASN A 1 297 ? 0.352 -9.755 -14.486 1.00 85.06 297 ASN A O 1
ATOM 2418 N N . ASN A 1 298 ? 1.095 -10.372 -16.507 1.00 92.00 298 ASN A N 1
ATOM 2419 C CA . ASN A 1 298 ? 1.310 -11.765 -16.183 1.00 92.00 298 ASN A CA 1
ATOM 2420 C C . ASN A 1 298 ? 2.488 -12.253 -17.019 1.00 92.00 298 ASN A C 1
ATOM 2422 O O . ASN A 1 298 ? 2.433 -12.221 -18.240 1.00 92.00 298 ASN A O 1
ATOM 2426 N N . ILE A 1 299 ? 3.537 -12.751 -16.362 1.00 90.19 299 ILE A N 1
ATOM 2427 C CA . ILE A 1 299 ? 4.783 -13.169 -17.024 1.00 90.19 299 ILE A CA 1
ATOM 2428 C C . ILE A 1 299 ? 4.527 -14.211 -18.127 1.00 90.19 299 ILE A C 1
ATOM 2430 O O . ILE A 1 299 ? 5.227 -14.219 -19.137 1.00 90.19 299 ILE A O 1
ATOM 2434 N N . ILE A 1 300 ? 3.534 -15.089 -17.945 1.00 89.88 300 ILE A N 1
ATOM 2435 C CA . ILE A 1 300 ? 3.155 -16.090 -18.948 1.00 89.88 300 ILE A CA 1
ATOM 2436 C C . ILE A 1 300 ? 2.498 -15.403 -20.148 1.00 89.88 300 ILE A C 1
ATOM 2438 O O . ILE A 1 300 ? 2.888 -15.672 -21.279 1.00 89.88 300 ILE A O 1
ATOM 2442 N N . VAL A 1 301 ? 1.544 -14.500 -19.905 1.00 91.56 301 VAL A N 1
ATOM 2443 C CA . VAL A 1 301 ? 0.837 -13.758 -20.964 1.00 91.56 301 VAL A CA 1
ATOM 2444 C C . VAL A 1 301 ? 1.804 -12.865 -21.738 1.00 91.56 301 VAL A C 1
ATOM 2446 O O . VAL A 1 301 ? 1.868 -12.962 -22.958 1.00 91.56 301 VAL A O 1
ATOM 2449 N N . ASP A 1 302 ? 2.624 -12.078 -21.042 1.00 89.75 302 ASP A N 1
ATOM 2450 C CA . ASP A 1 302 ? 3.634 -11.209 -21.651 1.00 89.75 302 ASP A CA 1
ATOM 2451 C C . ASP A 1 302 ? 4.652 -12.036 -22.466 1.00 89.75 302 ASP A C 1
ATOM 2453 O O . ASP A 1 302 ? 5.106 -11.624 -23.532 1.00 89.75 302 ASP A O 1
ATOM 2457 N N . GLY A 1 303 ? 4.992 -13.243 -21.997 1.00 92.69 303 GLY A N 1
ATOM 2458 C CA . GLY A 1 303 ? 5.860 -14.172 -22.721 1.00 92.69 303 GLY A CA 1
ATOM 2459 C C . GLY A 1 303 ? 5.223 -14.747 -23.991 1.00 92.69 303 GLY A C 1
ATOM 2460 O O . GLY A 1 303 ? 5.923 -14.942 -24.987 1.00 92.69 303 GLY A O 1
ATOM 2461 N N . LEU A 1 304 ? 3.912 -15.006 -23.980 1.00 93.75 304 LEU A N 1
ATOM 2462 C CA . LEU A 1 304 ? 3.160 -15.404 -25.174 1.00 93.75 304 LEU A CA 1
ATOM 2463 C C . LEU A 1 304 ? 3.087 -14.253 -26.184 1.00 93.75 304 LEU A C 1
ATOM 2465 O O . LEU A 1 304 ? 3.380 -14.474 -27.353 1.00 93.75 304 LEU A O 1
ATOM 2469 N N . GLN A 1 305 ? 2.834 -13.025 -25.725 1.00 93.50 305 GLN A N 1
ATOM 2470 C CA . GLN A 1 305 ? 2.840 -11.830 -26.577 1.00 93.50 305 GLN A CA 1
ATOM 2471 C C . GLN A 1 305 ? 4.206 -11.599 -27.236 1.00 93.50 305 GLN A C 1
ATOM 2473 O O . GLN A 1 305 ? 4.288 -11.390 -28.443 1.00 93.50 305 GLN A O 1
ATOM 2478 N N . CYS A 1 306 ? 5.311 -11.729 -26.490 1.00 95.19 306 CYS A N 1
ATOM 2479 C CA . CYS A 1 306 ? 6.644 -11.663 -27.095 1.00 95.19 306 CYS A CA 1
ATOM 2480 C C . CYS A 1 306 ? 6.877 -12.767 -28.139 1.00 95.19 306 CYS A C 1
ATOM 2482 O O . CYS A 1 306 ? 7.650 -12.573 -29.075 1.00 95.19 306 CYS A O 1
ATOM 2484 N N . ASN A 1 307 ? 6.239 -13.933 -27.992 1.00 94.50 307 ASN A N 1
ATOM 2485 C CA . ASN A 1 307 ? 6.387 -15.044 -28.928 1.00 94.50 307 ASN A CA 1
ATOM 2486 C C . ASN A 1 307 ?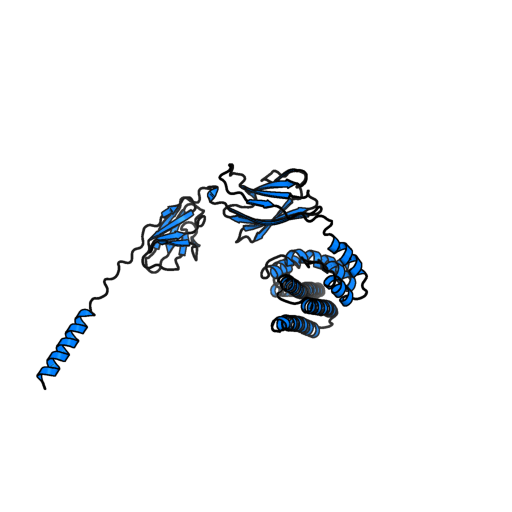 5.705 -14.818 -30.281 1.00 94.50 307 ASN A C 1
ATOM 2488 O O . ASN A 1 307 ? 6.159 -15.442 -31.245 1.00 94.50 307 ASN A O 1
ATOM 2492 N N . GLU A 1 308 ? 4.679 -13.965 -30.333 1.00 95.50 308 GLU A N 1
ATOM 2493 C CA . GLU A 1 308 ? 3.946 -13.574 -31.548 1.00 95.50 308 GLU A CA 1
ATOM 2494 C C . GLU A 1 308 ? 4.756 -12.625 -32.447 1.00 95.50 308 GLU A C 1
ATOM 2496 O O . GLU A 1 308 ? 4.523 -12.560 -33.653 1.00 95.50 308 GLU A O 1
ATOM 2501 N N . LEU A 1 309 ? 5.740 -11.920 -31.879 1.00 95.00 309 LEU A N 1
ATOM 2502 C CA . LEU A 1 309 ? 6.671 -11.078 -32.630 1.00 95.00 309 LEU A CA 1
ATOM 2503 C C . LEU A 1 309 ? 7.668 -11.925 -33.438 1.00 95.00 309 LEU A C 1
ATOM 2505 O O . LEU A 1 309 ? 7.903 -13.103 -33.157 1.00 95.00 309 LEU A O 1
ATOM 2509 N N . ILE A 1 310 ? 8.318 -11.307 -34.426 1.00 94.12 310 ILE A N 1
ATOM 2510 C CA . ILE A 1 310 ? 9.254 -11.970 -35.347 1.00 94.12 310 ILE A CA 1
ATOM 2511 C C . ILE A 1 310 ? 10.664 -11.380 -35.226 1.00 94.12 310 ILE A C 1
ATOM 2513 O O . ILE A 1 310 ? 10.840 -10.204 -34.917 1.00 94.12 310 ILE A O 1
ATOM 2517 N N . ASN A 1 311 ? 11.682 -12.205 -35.496 1.00 94.00 311 ASN A N 1
ATOM 2518 C CA . ASN A 1 311 ? 13.092 -11.809 -35.598 1.00 94.00 311 ASN A CA 1
ATOM 2519 C C . ASN A 1 311 ? 13.591 -10.946 -34.418 1.00 94.00 311 ASN A C 1
ATOM 2521 O O . ASN A 1 311 ? 13.603 -11.397 -33.272 1.00 94.00 311 ASN A O 1
ATOM 2525 N N . ILE A 1 312 ? 14.047 -9.723 -34.705 1.00 93.31 312 ILE A N 1
ATOM 2526 C CA . ILE A 1 312 ? 14.721 -8.842 -33.748 1.00 93.31 312 ILE A CA 1
ATOM 2527 C C . ILE A 1 312 ? 13.768 -8.285 -32.685 1.00 93.31 312 ILE A C 1
ATOM 2529 O O . ILE A 1 312 ? 14.161 -8.153 -31.526 1.00 93.31 312 ILE A O 1
ATOM 2533 N N . ASP A 1 313 ? 12.502 -8.057 -33.041 1.00 94.50 313 ASP A N 1
ATOM 2534 C CA . ASP A 1 313 ? 11.490 -7.539 -32.116 1.00 94.50 313 ASP A CA 1
ATOM 2535 C C . ASP A 1 313 ? 11.134 -8.579 -31.052 1.00 94.50 313 ASP A C 1
ATOM 2537 O O . ASP A 1 313 ? 10.990 -8.248 -29.875 1.00 94.50 313 ASP A O 1
ATOM 2541 N N . LYS A 1 314 ? 11.101 -9.861 -31.440 1.00 95.88 314 LYS A N 1
ATOM 2542 C CA . LYS A 1 314 ? 10.943 -10.983 -30.506 1.00 95.88 314 LYS A CA 1
ATOM 2543 C C . LYS A 1 314 ? 12.071 -11.026 -29.482 1.00 95.88 314 LYS A C 1
ATOM 2545 O O . LYS A 1 314 ? 11.812 -11.128 -28.283 1.00 95.88 314 LYS A O 1
ATOM 2550 N N . VAL A 1 315 ? 13.322 -10.939 -29.941 1.00 95.62 315 VAL A N 1
ATOM 2551 C CA . VAL A 1 315 ? 14.501 -10.963 -29.058 1.00 95.62 315 VAL A CA 1
ATOM 2552 C C . VAL A 1 315 ? 14.459 -9.788 -28.084 1.00 95.62 315 VAL A C 1
ATOM 2554 O O . VAL A 1 315 ? 14.543 -10.002 -26.874 1.00 95.62 315 VAL A O 1
ATOM 2557 N N . LYS A 1 316 ? 14.232 -8.572 -28.593 1.00 96.94 316 LYS A N 1
ATOM 2558 C CA . LYS A 1 316 ? 14.139 -7.355 -27.780 1.00 96.94 316 LYS A CA 1
ATOM 2559 C C . LYS A 1 316 ? 13.014 -7.437 -26.743 1.00 96.94 316 LYS A C 1
ATOM 2561 O O . LYS A 1 316 ? 13.242 -7.141 -25.573 1.00 96.94 316 LYS A O 1
ATOM 2566 N N . CYS A 1 317 ? 11.835 -7.926 -27.131 1.00 96.81 317 CYS A N 1
ATOM 2567 C CA . CYS A 1 317 ? 10.709 -8.115 -26.214 1.00 96.81 317 CYS A CA 1
ATOM 2568 C C . CYS A 1 317 ? 11.063 -9.056 -25.055 1.00 96.81 317 CYS A C 1
ATOM 2570 O O . CYS A 1 317 ? 10.820 -8.733 -23.890 1.00 96.81 317 CYS A O 1
ATOM 2572 N N . PHE A 1 318 ? 11.700 -10.198 -25.342 1.00 96.06 318 PHE A N 1
ATOM 2573 C CA . PHE A 1 318 ? 12.131 -11.126 -24.294 1.00 96.06 318 PHE A CA 1
ATOM 2574 C C . PHE A 1 318 ? 13.232 -10.558 -23.399 1.00 96.06 318 PHE A C 1
ATOM 2576 O O . PHE A 1 318 ? 13.259 -10.869 -22.206 1.00 96.06 318 PHE A O 1
ATOM 2583 N N . GLU A 1 319 ? 14.143 -9.752 -23.940 1.00 95.25 319 GLU A N 1
ATOM 2584 C CA . GLU A 1 319 ? 15.157 -9.062 -23.144 1.00 95.25 319 GLU A CA 1
ATOM 2585 C C . GLU A 1 319 ? 14.535 -8.040 -22.192 1.00 95.25 319 GLU A C 1
ATOM 2587 O O . GLU A 1 319 ? 14.885 -8.019 -21.010 1.00 95.25 319 GLU A O 1
ATOM 2592 N N . ASP A 1 320 ? 13.576 -7.249 -22.666 1.00 95.06 320 ASP A N 1
ATOM 2593 C CA . ASP A 1 320 ? 12.892 -6.247 -21.851 1.00 95.06 320 ASP A CA 1
ATOM 2594 C C . ASP A 1 320 ? 11.985 -6.894 -20.799 1.00 95.06 320 ASP A C 1
ATOM 2596 O O . ASP A 1 320 ? 12.021 -6.509 -19.629 1.00 95.06 320 ASP A O 1
ATOM 2600 N N . LEU A 1 321 ? 11.237 -7.946 -21.153 1.00 95.44 321 LEU A N 1
ATOM 2601 C CA . LEU A 1 321 ? 10.484 -8.743 -20.180 1.00 95.44 321 LEU A CA 1
ATOM 2602 C C . LEU A 1 321 ? 11.413 -9.343 -19.116 1.00 95.44 321 LEU A C 1
ATOM 2604 O O . LEU A 1 321 ? 11.116 -9.278 -17.924 1.00 95.44 321 LEU A O 1
ATOM 2608 N N . ARG A 1 322 ? 12.568 -9.885 -19.520 1.00 94.81 322 ARG A N 1
ATOM 2609 C CA . ARG A 1 322 ? 13.555 -10.451 -18.592 1.00 94.81 322 ARG A CA 1
ATOM 2610 C C . ARG A 1 322 ? 14.104 -9.399 -17.631 1.00 94.81 322 ARG A C 1
ATOM 2612 O O . ARG A 1 322 ? 14.173 -9.685 -16.439 1.00 94.81 322 ARG A O 1
ATOM 2619 N N . LYS A 1 323 ? 14.459 -8.207 -18.122 1.00 93.25 323 LYS A N 1
ATOM 2620 C CA . LYS A 1 323 ? 14.906 -7.084 -17.279 1.00 93.25 323 LYS A CA 1
ATOM 2621 C C . LYS A 1 323 ? 13.847 -6.748 -16.229 1.00 93.25 323 LYS A C 1
ATOM 2623 O O . LYS A 1 323 ? 14.151 -6.775 -15.045 1.00 93.25 323 LYS A O 1
ATOM 2628 N N . ARG A 1 324 ? 12.587 -6.562 -16.636 1.00 95.06 324 ARG A N 1
ATOM 2629 C CA . ARG A 1 324 ? 11.474 -6.245 -15.718 1.00 95.06 324 ARG A CA 1
ATOM 2630 C C . ARG A 1 324 ? 11.254 -7.347 -14.673 1.00 95.06 324 ARG A C 1
ATOM 2632 O O . ARG A 1 324 ? 11.069 -7.056 -13.496 1.00 95.06 324 ARG A O 1
ATOM 2639 N N . VAL A 1 325 ? 11.349 -8.620 -15.063 1.00 95.50 325 VAL A N 1
ATOM 2640 C CA . VAL A 1 325 ? 11.278 -9.753 -14.119 1.00 95.50 325 VAL A CA 1
ATOM 2641 C C . VAL A 1 325 ? 12.450 -9.753 -13.133 1.00 95.50 325 VAL A C 1
ATOM 2643 O O . VAL A 1 325 ? 12.261 -10.106 -11.970 1.00 95.50 325 VAL A O 1
ATOM 2646 N N . TYR A 1 326 ? 13.652 -9.370 -13.565 1.00 94.25 326 TYR A N 1
ATOM 2647 C CA . TYR A 1 326 ? 14.808 -9.243 -12.677 1.00 94.25 326 TYR A CA 1
ATOM 2648 C C . TYR A 1 326 ? 14.624 -8.116 -11.660 1.00 94.25 326 TYR A C 1
ATOM 2650 O O . TYR A 1 326 ? 14.856 -8.361 -10.477 1.00 94.25 326 TYR A O 1
ATOM 2658 N N . GLU A 1 327 ? 14.098 -6.962 -12.077 1.00 93.94 327 GLU A N 1
ATOM 2659 C CA . GLU A 1 327 ? 13.736 -5.883 -11.146 1.00 93.94 327 GLU A CA 1
ATOM 2660 C C . GLU A 1 327 ? 12.696 -6.347 -10.121 1.00 93.94 327 GLU A C 1
ATOM 2662 O O . GLU A 1 327 ? 12.842 -6.106 -8.926 1.00 93.94 327 GLU A O 1
ATOM 2667 N N . LEU A 1 328 ? 11.685 -7.114 -10.547 1.00 95.19 328 LEU A N 1
ATOM 2668 C CA . LEU A 1 328 ? 10.686 -7.671 -9.630 1.00 95.19 328 LEU A CA 1
ATOM 2669 C C . LEU A 1 328 ? 11.296 -8.649 -8.606 1.00 95.19 328 LEU A C 1
ATOM 2671 O O . LEU A 1 328 ? 10.814 -8.749 -7.476 1.00 95.19 328 LEU A O 1
ATOM 2675 N N . ILE A 1 329 ? 12.340 -9.396 -8.980 1.00 95.56 329 ILE A N 1
ATOM 2676 C CA . ILE A 1 329 ? 13.065 -10.285 -8.058 1.00 95.56 329 ILE A CA 1
ATOM 2677 C C . ILE A 1 329 ? 13.880 -9.467 -7.053 1.00 95.56 329 ILE A C 1
ATOM 2679 O O . ILE A 1 329 ? 13.805 -9.746 -5.859 1.00 95.56 329 ILE A O 1
ATOM 2683 N N . VAL A 1 330 ? 14.608 -8.447 -7.507 1.00 92.75 330 VAL A N 1
ATOM 2684 C CA . VAL A 1 330 ? 15.376 -7.548 -6.629 1.00 92.75 330 VAL A CA 1
ATOM 2685 C C . VAL A 1 330 ? 14.452 -6.788 -5.676 1.00 92.75 330 VAL A C 1
ATOM 2687 O O . VAL A 1 330 ? 14.742 -6.688 -4.484 1.00 92.75 330 VAL A O 1
ATOM 2690 N N . PHE A 1 331 ? 13.272 -6.377 -6.141 1.00 94.00 331 PHE A N 1
ATOM 2691 C CA . PHE A 1 331 ? 12.243 -5.780 -5.293 1.00 94.00 331 PHE A CA 1
ATOM 2692 C C . PHE A 1 331 ? 11.792 -6.716 -4.162 1.00 94.00 331 PHE A C 1
ATOM 2694 O O . PHE A 1 331 ? 11.589 -6.284 -3.029 1.00 94.00 331 PHE A O 1
ATOM 2701 N N . ARG A 1 332 ? 11.695 -8.029 -4.414 1.00 95.44 332 ARG A N 1
ATOM 2702 C CA . ARG A 1 332 ? 11.407 -9.006 -3.346 1.00 95.44 332 ARG A CA 1
ATOM 2703 C C . ARG A 1 332 ? 12.502 -9.052 -2.288 1.00 95.44 332 ARG A C 1
ATOM 2705 O O . ARG A 1 332 ? 12.187 -9.319 -1.132 1.00 95.44 332 ARG A O 1
ATOM 2712 N N . PHE A 1 333 ? 13.758 -8.810 -2.657 1.00 94.81 333 PHE A N 1
ATOM 2713 C CA . PHE A 1 333 ? 14.849 -8.705 -1.690 1.00 94.81 333 PHE A CA 1
ATOM 2714 C C . PHE A 1 333 ? 14.691 -7.442 -0.831 1.00 94.81 333 PHE A C 1
ATOM 2716 O O . PHE A 1 333 ? 14.754 -7.544 0.391 1.00 94.81 333 PHE A O 1
ATOM 2723 N N . ALA A 1 334 ? 14.331 -6.305 -1.439 1.00 91.19 334 ALA A N 1
ATOM 2724 C CA . ALA A 1 334 ? 14.028 -5.066 -0.714 1.00 91.19 334 ALA A CA 1
ATOM 2725 C C . ALA A 1 334 ? 12.855 -5.209 0.277 1.00 91.19 334 ALA A C 1
ATOM 2727 O O . ALA A 1 334 ? 12.893 -4.673 1.385 1.00 91.19 334 ALA A O 1
ATOM 2728 N N . ILE A 1 335 ? 11.828 -6.000 -0.061 1.00 92.81 335 ILE A N 1
ATOM 2729 C CA . ILE A 1 335 ? 10.746 -6.331 0.884 1.00 92.81 335 ILE A CA 1
ATOM 2730 C C . ILE A 1 335 ? 11.295 -7.049 2.127 1.00 92.81 335 ILE A C 1
ATOM 2732 O O . ILE A 1 335 ? 10.845 -6.768 3.237 1.00 92.81 335 ILE A O 1
ATOM 2736 N N . LEU A 1 336 ? 12.243 -7.980 1.968 1.00 94.94 336 LEU A N 1
ATOM 2737 C CA . LEU A 1 336 ? 12.835 -8.694 3.104 1.00 94.94 336 LEU A CA 1
ATOM 2738 C C . LEU A 1 336 ? 13.682 -7.763 3.975 1.00 94.94 336 LEU A C 1
ATOM 2740 O O . LEU A 1 336 ? 13.595 -7.835 5.198 1.00 94.94 336 LEU A O 1
ATOM 2744 N N . GLU A 1 337 ? 14.442 -6.852 3.373 1.00 92.69 337 GLU A N 1
ATOM 2745 C CA . GLU A 1 337 ? 15.205 -5.835 4.110 1.00 92.69 337 GLU A CA 1
ATOM 2746 C C . GLU A 1 337 ? 14.271 -4.933 4.922 1.00 92.69 337 GLU A C 1
ATOM 2748 O O . GLU A 1 337 ? 14.438 -4.807 6.135 1.00 92.69 337 GLU A O 1
ATOM 2753 N N . SER A 1 338 ? 13.206 -4.413 4.303 1.00 89.12 338 SER A N 1
ATOM 2754 C CA . SER A 1 338 ? 12.174 -3.629 4.995 1.00 89.12 338 SER A CA 1
ATOM 2755 C C . SER A 1 338 ? 11.556 -4.396 6.173 1.00 89.12 338 SER A C 1
ATOM 2757 O O . SER A 1 338 ? 11.395 -3.842 7.263 1.00 89.12 338 SER A O 1
ATOM 2759 N N . LYS A 1 339 ? 11.276 -5.696 6.001 1.00 91.44 339 LYS A N 1
ATOM 2760 C CA . LYS A 1 339 ? 10.791 -6.552 7.093 1.00 91.44 339 LYS A CA 1
ATOM 2761 C C . LYS A 1 339 ? 11.809 -6.692 8.219 1.00 91.44 339 LYS A C 1
ATOM 2763 O O . LYS A 1 339 ? 11.413 -6.591 9.375 1.00 91.44 339 LYS A O 1
ATOM 2768 N N . SER A 1 340 ? 13.091 -6.897 7.909 1.00 92.44 340 SER A N 1
ATOM 2769 C CA . SER A 1 340 ? 14.140 -6.990 8.934 1.00 92.44 340 SER A CA 1
ATOM 2770 C C . SER A 1 340 ? 14.254 -5.705 9.760 1.00 92.44 340 SER A C 1
ATOM 2772 O O . SER A 1 340 ? 14.280 -5.775 10.986 1.00 92.44 340 SER A O 1
ATOM 2774 N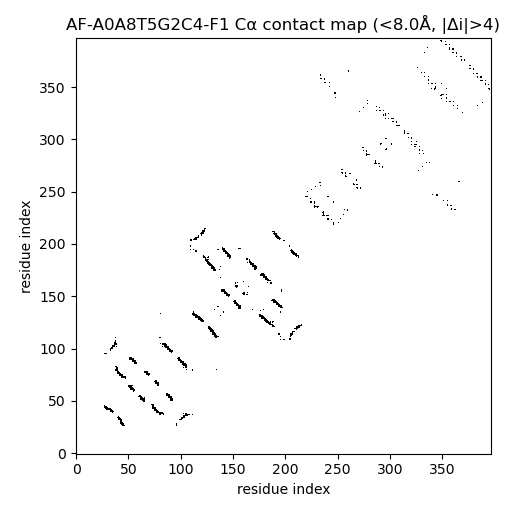 N . ILE A 1 341 ? 14.191 -4.535 9.114 1.00 87.69 341 ILE A N 1
ATOM 2775 C CA . ILE A 1 341 ? 14.199 -3.229 9.789 1.00 87.69 341 ILE A CA 1
ATOM 2776 C C . ILE A 1 341 ? 12.968 -3.076 10.688 1.00 87.69 341 ILE A C 1
ATOM 2778 O O . ILE A 1 341 ? 13.085 -2.634 11.829 1.00 87.69 341 ILE A O 1
ATOM 2782 N N . ASN A 1 342 ? 11.784 -3.484 10.219 1.00 84.88 342 ASN A N 1
ATOM 2783 C CA . ASN A 1 342 ? 10.577 -3.449 11.045 1.00 84.88 342 ASN A CA 1
ATOM 2784 C C . ASN A 1 342 ? 10.694 -4.363 12.279 1.00 84.88 342 ASN A C 1
ATOM 2786 O O . ASN A 1 342 ? 10.321 -3.959 13.376 1.00 84.88 342 ASN A O 1
ATOM 2790 N N . MET A 1 343 ? 11.261 -5.564 12.126 1.00 88.44 343 MET A N 1
ATOM 2791 C CA . MET A 1 343 ? 11.515 -6.467 13.255 1.00 88.44 343 MET A CA 1
ATOM 2792 C C . MET A 1 343 ? 12.500 -5.856 14.261 1.00 88.44 343 MET A C 1
ATOM 2794 O O . MET A 1 343 ? 12.278 -5.969 15.465 1.00 88.44 343 MET A O 1
ATOM 2798 N N . PHE A 1 344 ? 13.551 -5.179 13.789 1.00 87.75 344 PHE A N 1
ATOM 2799 C CA . PHE A 1 344 ? 14.480 -4.450 14.657 1.00 87.75 344 PHE A CA 1
ATOM 2800 C C . PHE A 1 344 ? 13.776 -3.323 15.418 1.00 87.75 344 PHE A C 1
ATOM 2802 O O . PHE A 1 344 ? 13.886 -3.243 16.637 1.00 87.75 344 PHE A O 1
ATOM 2809 N N . ASN A 1 345 ? 12.977 -2.507 14.727 1.00 81.31 345 ASN A N 1
ATOM 2810 C CA . ASN A 1 345 ? 12.217 -1.411 15.338 1.00 81.31 345 ASN A CA 1
ATOM 2811 C C . ASN A 1 345 ? 11.212 -1.892 16.398 1.00 81.31 345 ASN A C 1
ATOM 2813 O O . ASN A 1 345 ? 10.854 -1.140 17.302 1.00 81.31 345 ASN A O 1
ATOM 2817 N N . GLN A 1 346 ? 10.754 -3.140 16.288 1.00 84.00 346 GLN A N 1
ATOM 2818 C CA . GLN A 1 346 ? 9.887 -3.804 17.262 1.00 84.00 346 GLN A CA 1
ATOM 2819 C C . GLN A 1 346 ? 10.669 -4.513 18.384 1.00 84.00 346 GLN A C 1
ATOM 2821 O O . GLN A 1 346 ? 10.064 -5.199 19.204 1.00 84.00 346 GLN A O 1
ATOM 2826 N N . ASN A 1 347 ? 11.996 -4.358 18.434 1.00 85.31 347 ASN A N 1
ATOM 2827 C CA . ASN A 1 347 ? 12.913 -5.051 19.345 1.00 85.31 347 ASN A CA 1
ATOM 2828 C C . ASN A 1 347 ? 12.829 -6.585 19.262 1.00 85.31 347 ASN A C 1
ATOM 2830 O O . ASN A 1 347 ? 13.146 -7.277 20.227 1.00 85.31 347 ASN A O 1
ATOM 2834 N N . LEU A 1 348 ? 12.392 -7.131 18.123 1.00 87.00 348 LEU A N 1
ATOM 2835 C CA . LEU A 1 348 ? 12.307 -8.579 17.924 1.00 87.00 348 LEU A CA 1
ATOM 2836 C C . LEU A 1 348 ? 13.670 -9.175 17.585 1.00 87.00 348 LEU A C 1
ATOM 2838 O O . LEU A 1 348 ? 13.922 -10.328 17.903 1.00 87.00 348 LEU A O 1
ATOM 2842 N N . ILE A 1 349 ? 14.539 -8.405 16.933 1.00 91.00 349 ILE A N 1
ATOM 2843 C CA . ILE A 1 349 ? 15.860 -8.845 16.489 1.00 91.00 349 ILE A CA 1
ATOM 2844 C C . ILE A 1 349 ? 16.912 -7.782 16.803 1.00 91.00 349 ILE A C 1
ATOM 2846 O O . ILE A 1 349 ? 16.613 -6.589 16.782 1.00 91.00 349 ILE A O 1
ATOM 2850 N N . SER A 1 350 ? 18.142 -8.206 17.098 1.00 90.75 350 SER A N 1
ATOM 2851 C CA . SER A 1 350 ? 19.243 -7.276 17.350 1.00 90.75 350 SER A CA 1
ATOM 2852 C C . SER A 1 350 ? 19.675 -6.549 16.074 1.00 90.75 350 SER A C 1
ATOM 2854 O O . SER A 1 350 ? 19.548 -7.069 14.962 1.00 90.75 350 SER A O 1
ATOM 2856 N N . ASN A 1 351 ? 20.239 -5.353 16.255 1.00 88.94 351 ASN A N 1
ATOM 2857 C CA . ASN A 1 351 ? 20.776 -4.544 15.161 1.00 88.94 351 ASN A CA 1
ATOM 2858 C C . ASN A 1 351 ? 21.803 -5.326 14.320 1.00 88.94 351 ASN A C 1
ATOM 2860 O O . ASN A 1 351 ? 21.782 -5.280 13.094 1.00 88.94 351 ASN A O 1
ATOM 2864 N N . GLU A 1 352 ? 22.661 -6.112 14.979 1.00 91.19 352 GLU A N 1
ATOM 2865 C CA . GLU A 1 352 ? 23.755 -6.831 14.319 1.00 91.19 352 GLU A CA 1
ATOM 2866 C C . GLU A 1 352 ? 23.258 -7.816 13.255 1.00 91.19 352 GLU A C 1
ATOM 2868 O O . GLU A 1 352 ? 23.780 -7.833 12.141 1.00 91.19 352 GLU A O 1
ATOM 2873 N N . TYR A 1 353 ? 22.205 -8.583 13.555 1.00 93.25 353 TYR A N 1
ATOM 2874 C CA . TYR A 1 353 ? 21.648 -9.538 12.596 1.00 93.25 353 TYR A CA 1
ATOM 2875 C C . TYR A 1 353 ? 20.961 -8.849 11.413 1.00 93.25 353 TYR A C 1
ATOM 2877 O O . TYR A 1 353 ? 21.036 -9.349 10.290 1.00 93.25 353 TYR A O 1
ATOM 2885 N N . VAL A 1 354 ? 20.304 -7.707 11.641 1.00 91.69 354 VAL A N 1
ATOM 2886 C CA . VAL A 1 354 ? 19.673 -6.924 10.565 1.00 91.69 354 VAL A CA 1
ATOM 2887 C C . VAL A 1 354 ? 20.727 -6.320 9.651 1.00 91.69 354 VAL A C 1
ATOM 2889 O O . VAL A 1 354 ? 20.639 -6.478 8.434 1.00 91.69 354 VAL A O 1
ATOM 2892 N N . LYS A 1 355 ? 21.765 -5.713 10.230 1.00 90.44 355 LYS A N 1
ATOM 2893 C CA . LYS A 1 355 ? 22.906 -5.166 9.496 1.00 90.44 355 LYS A CA 1
ATOM 2894 C C . LYS A 1 355 ? 23.574 -6.237 8.633 1.00 90.44 355 LYS A C 1
ATOM 2896 O O . LYS A 1 355 ? 23.730 -6.045 7.430 1.00 90.44 355 LYS A O 1
ATOM 2901 N N . GLU A 1 356 ? 23.910 -7.390 9.215 1.00 93.25 356 GLU A N 1
ATOM 2902 C CA . GLU A 1 356 ? 24.523 -8.506 8.484 1.00 93.25 356 GLU A CA 1
ATOM 2903 C C . GLU A 1 356 ? 23.623 -9.005 7.339 1.00 93.25 356 GLU A C 1
ATOM 2905 O O . GLU A 1 356 ? 24.101 -9.274 6.233 1.00 93.25 356 GLU A O 1
ATOM 2910 N N . PHE A 1 357 ? 22.312 -9.111 7.580 1.00 95.25 357 PHE A N 1
ATOM 2911 C CA . PHE A 1 357 ? 21.354 -9.535 6.564 1.00 95.25 357 PHE A CA 1
ATOM 2912 C C . PHE A 1 357 ? 21.265 -8.548 5.393 1.00 95.25 357 PHE A C 1
ATOM 2914 O O . PHE A 1 357 ? 21.303 -8.985 4.238 1.00 95.25 357 PHE A O 1
ATOM 2921 N N . ILE A 1 358 ? 21.173 -7.244 5.668 1.00 92.94 358 ILE A N 1
ATOM 2922 C CA . ILE A 1 358 ? 21.085 -6.204 4.634 1.00 92.94 358 ILE A CA 1
ATOM 2923 C C . ILE A 1 358 ? 22.376 -6.169 3.814 1.00 92.94 358 ILE A C 1
ATOM 2925 O O . ILE A 1 358 ? 22.300 -6.253 2.592 1.00 92.94 358 ILE A O 1
ATOM 2929 N N . ILE A 1 359 ? 23.553 -6.183 4.455 1.00 91.62 359 ILE A N 1
ATOM 2930 C CA . ILE A 1 359 ? 24.854 -6.238 3.760 1.00 91.62 359 ILE A CA 1
ATOM 2931 C C . ILE A 1 359 ? 24.914 -7.429 2.797 1.00 91.62 359 ILE A C 1
ATOM 2933 O O . ILE A 1 359 ? 25.232 -7.287 1.614 1.00 91.62 359 ILE A O 1
ATOM 2937 N N . LYS A 1 360 ? 24.570 -8.630 3.277 1.00 95.00 360 LYS A N 1
ATOM 2938 C CA . LYS A 1 360 ? 24.584 -9.835 2.437 1.00 95.00 360 LYS A CA 1
ATOM 2939 C C . LYS A 1 360 ? 23.568 -9.761 1.300 1.00 95.00 360 LYS A C 1
ATOM 2941 O O . LYS A 1 360 ? 23.833 -10.277 0.213 1.00 95.00 360 LYS A O 1
ATOM 2946 N N . THR A 1 361 ? 22.406 -9.163 1.540 1.00 94.56 361 THR A N 1
ATOM 2947 C CA . THR A 1 361 ? 21.343 -9.052 0.537 1.00 94.56 361 THR A CA 1
ATOM 2948 C C . THR A 1 361 ? 21.710 -8.042 -0.545 1.00 94.56 361 THR A C 1
ATOM 2950 O O . THR A 1 361 ? 21.583 -8.369 -1.724 1.00 94.56 361 THR A O 1
ATOM 2953 N N . GLU A 1 362 ? 22.281 -6.897 -0.181 1.00 90.69 362 GLU A N 1
ATOM 2954 C CA . GLU A 1 362 ? 22.776 -5.892 -1.125 1.00 90.69 362 GLU A CA 1
ATOM 2955 C C . GLU A 1 362 ? 23.915 -6.420 -2.005 1.00 90.69 362 GLU A C 1
ATOM 2957 O O . GLU A 1 362 ? 23.843 -6.362 -3.235 1.00 90.69 362 GLU A O 1
ATOM 2962 N N . ASN A 1 363 ? 24.904 -7.086 -1.405 1.00 91.00 363 ASN A N 1
ATOM 2963 C CA . ASN A 1 363 ? 25.959 -7.770 -2.160 1.00 91.00 363 ASN A CA 1
ATOM 2964 C C . ASN A 1 363 ? 25.399 -8.863 -3.095 1.00 91.00 363 ASN A C 1
ATOM 2966 O O . ASN A 1 363 ? 25.913 -9.111 -4.194 1.00 91.00 363 ASN A O 1
ATOM 2970 N N . THR A 1 364 ? 24.290 -9.499 -2.707 1.00 94.06 364 THR A N 1
ATOM 2971 C CA . THR A 1 364 ? 23.605 -10.470 -3.565 1.00 94.06 364 THR A CA 1
ATOM 2972 C C . THR A 1 364 ? 22.853 -9.795 -4.717 1.00 94.06 364 THR A C 1
ATOM 2974 O O . THR A 1 364 ? 22.902 -10.312 -5.834 1.00 94.06 364 THR A O 1
ATOM 2977 N N . LYS A 1 365 ? 22.202 -8.640 -4.500 1.00 91.38 365 LYS A N 1
ATOM 2978 C CA . LYS A 1 365 ? 21.564 -7.836 -5.566 1.00 91.38 365 LYS A CA 1
ATOM 2979 C C . LYS A 1 365 ? 22.583 -7.434 -6.630 1.00 91.38 365 LYS A C 1
ATOM 2981 O O . LYS A 1 365 ? 22.341 -7.636 -7.819 1.00 91.38 365 LYS A O 1
ATOM 2986 N N . LEU A 1 366 ? 23.753 -6.968 -6.198 1.00 86.38 366 LEU A N 1
ATOM 2987 C CA . LEU A 1 366 ? 24.886 -6.646 -7.067 1.00 86.38 366 LEU A CA 1
ATOM 2988 C C . LEU A 1 366 ? 25.295 -7.817 -7.960 1.00 86.38 366 LEU A C 1
ATOM 2990 O O . LEU A 1 366 ? 25.352 -7.714 -9.189 1.00 86.38 366 LEU A O 1
ATOM 2994 N N . THR A 1 367 ? 25.527 -8.965 -7.331 1.00 91.12 367 THR A N 1
ATOM 2995 C CA . THR A 1 367 ? 25.936 -10.184 -8.034 1.00 91.12 367 THR A CA 1
ATOM 2996 C C . THR A 1 367 ? 24.817 -10.704 -8.949 1.00 91.12 367 THR A C 1
ATOM 2998 O O . THR A 1 367 ? 25.072 -11.325 -9.981 1.00 91.12 367 THR A O 1
ATOM 3001 N N . PHE A 1 368 ? 23.553 -10.423 -8.623 1.00 92.81 368 PHE A N 1
ATOM 3002 C CA . PHE A 1 368 ? 22.397 -10.858 -9.406 1.00 92.81 368 PHE A CA 1
ATOM 3003 C C . PHE A 1 368 ? 22.307 -10.169 -10.772 1.00 92.81 368 PHE A C 1
ATOM 3005 O O . PHE A 1 368 ? 21.979 -10.827 -11.770 1.00 92.81 368 PHE A O 1
ATOM 3012 N N . TYR A 1 369 ? 22.633 -8.876 -10.845 1.00 86.50 369 TYR A N 1
ATOM 3013 C CA . TYR A 1 369 ? 22.668 -8.152 -12.118 1.00 86.50 369 TYR A CA 1
ATOM 3014 C C . TYR A 1 369 ? 23.818 -8.625 -13.015 1.00 86.50 369 TYR A C 1
ATOM 3016 O O . TYR A 1 369 ? 23.607 -8.804 -14.218 1.00 86.50 369 TYR A O 1
ATOM 3024 N N . SER A 1 370 ? 24.991 -8.908 -12.440 1.00 89.06 370 SER A N 1
ATOM 3025 C CA . SER A 1 370 ? 26.190 -9.340 -13.178 1.00 89.06 370 SER A CA 1
ATOM 3026 C C . SER A 1 370 ? 26.239 -10.839 -13.508 1.00 89.06 370 SER A C 1
ATOM 3028 O O . SER A 1 370 ? 27.049 -11.258 -14.339 1.00 89.06 370 SER A O 1
ATOM 3030 N N . ALA A 1 371 ? 25.357 -11.655 -12.922 1.00 93.81 371 ALA A N 1
ATOM 3031 C CA . ALA A 1 371 ? 25.275 -13.090 -13.191 1.00 93.81 371 ALA A CA 1
ATOM 3032 C C . ALA A 1 371 ? 25.110 -13.398 -14.694 1.00 93.81 371 ALA A C 1
ATOM 3034 O O . ALA A 1 371 ? 24.256 -12.844 -15.397 1.00 93.81 371 ALA A O 1
ATOM 3035 N N . LYS A 1 372 ? 25.888 -14.348 -15.210 1.00 92.06 372 LYS A N 1
ATOM 3036 C CA . LYS A 1 372 ? 25.961 -14.668 -16.643 1.00 92.06 372 LYS A CA 1
ATOM 3037 C C . LYS A 1 372 ? 24.801 -15.536 -17.100 1.00 92.06 372 LYS A C 1
ATOM 3039 O O . LYS A 1 372 ? 24.340 -15.414 -18.232 1.00 92.06 372 LYS A O 1
ATOM 3044 N N . ASN A 1 373 ? 24.295 -16.405 -16.228 1.00 93.94 373 ASN A N 1
ATOM 3045 C CA . ASN A 1 373 ? 23.281 -17.386 -16.605 1.00 93.94 373 ASN A CA 1
ATOM 3046 C C . ASN A 1 373 ? 22.125 -17.492 -15.596 1.00 93.94 373 ASN A C 1
ATOM 3048 O O . ASN A 1 373 ? 22.082 -16.842 -14.549 1.00 93.94 373 ASN A O 1
ATOM 3052 N N . LYS A 1 374 ? 21.115 -18.285 -15.969 1.00 92.12 374 LYS A N 1
ATOM 3053 C CA . LYS A 1 374 ? 19.898 -18.507 -15.176 1.00 92.12 374 LYS A CA 1
ATOM 3054 C C . LYS A 1 374 ? 20.173 -19.286 -13.887 1.00 92.12 374 LYS A C 1
ATOM 3056 O O . LYS A 1 374 ? 19.452 -19.094 -12.911 1.00 92.12 374 LYS A O 1
ATOM 3061 N N . GLN A 1 375 ? 21.158 -20.182 -13.898 1.00 95.81 375 GLN A N 1
ATOM 3062 C CA . GLN A 1 375 ? 21.462 -21.035 -12.753 1.00 95.81 375 GLN A CA 1
ATOM 3063 C C . GLN A 1 375 ? 22.120 -20.222 -11.635 1.00 95.81 375 GLN A C 1
ATOM 3065 O O . GLN A 1 375 ? 21.618 -20.241 -10.516 1.00 95.81 375 GLN A O 1
ATOM 3070 N N . GLU A 1 376 ? 23.112 -19.397 -11.971 1.00 96.19 376 GLU A N 1
ATOM 3071 C CA . GLU A 1 376 ? 23.737 -18.447 -11.040 1.00 96.19 376 GLU A CA 1
ATOM 3072 C C . GLU A 1 376 ? 22.690 -17.562 -10.352 1.00 96.19 376 GLU A C 1
ATOM 3074 O O . GLU A 1 376 ? 22.634 -17.494 -9.128 1.00 96.19 376 GLU A O 1
ATOM 3079 N N . ARG A 1 377 ? 21.764 -16.971 -11.119 1.00 95.44 377 ARG A N 1
ATOM 3080 C CA . ARG A 1 377 ? 20.667 -16.162 -10.556 1.00 95.44 377 ARG A CA 1
ATOM 3081 C C . ARG A 1 377 ? 19.766 -16.941 -9.601 1.00 95.44 377 ARG A C 1
ATOM 3083 O O . ARG A 1 377 ? 19.356 -16.408 -8.572 1.00 95.44 377 ARG A O 1
ATOM 3090 N N . LYS A 1 378 ? 19.441 -18.198 -9.918 1.00 96.00 378 LYS A N 1
ATOM 3091 C CA . LYS A 1 378 ? 18.659 -19.059 -9.014 1.00 96.00 378 LYS A CA 1
AT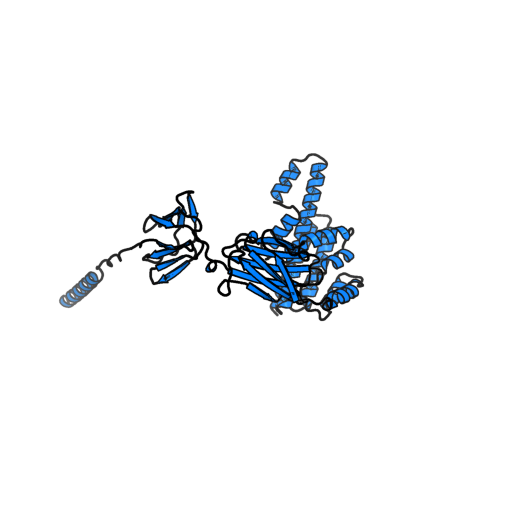OM 3092 C C . LYS A 1 378 ? 19.403 -19.329 -7.714 1.00 96.00 378 LYS A C 1
ATOM 3094 O O . LYS A 1 378 ? 18.771 -19.361 -6.661 1.00 96.00 378 LYS A O 1
ATOM 3099 N N . ASP A 1 379 ? 20.709 -19.545 -7.785 1.00 97.19 379 ASP A N 1
ATOM 3100 C CA . ASP A 1 379 ? 21.513 -19.829 -6.604 1.00 97.19 379 ASP A CA 1
ATOM 3101 C C . ASP A 1 379 ? 21.673 -18.581 -5.725 1.00 97.19 379 ASP A C 1
ATOM 3103 O O . ASP A 1 379 ? 21.541 -18.693 -4.509 1.00 97.19 379 ASP A O 1
ATOM 3107 N N . LEU A 1 380 ? 21.760 -17.385 -6.313 1.00 97.31 380 LEU A N 1
ATOM 3108 C CA . LEU A 1 380 ? 21.694 -16.112 -5.582 1.00 97.31 380 LEU A CA 1
ATOM 3109 C C . LEU A 1 380 ? 20.339 -15.903 -4.878 1.00 97.31 380 LEU A C 1
ATOM 3111 O O . LEU A 1 380 ? 20.300 -15.541 -3.705 1.00 97.31 380 LEU A O 1
ATOM 3115 N N . ILE A 1 381 ? 19.209 -16.226 -5.525 1.00 97.25 381 ILE A N 1
ATOM 3116 C CA . ILE A 1 381 ? 17.883 -16.189 -4.868 1.00 97.25 381 ILE A CA 1
ATOM 3117 C C . ILE A 1 381 ? 17.843 -17.132 -3.655 1.00 97.25 381 ILE A C 1
ATOM 3119 O O . ILE A 1 381 ? 17.295 -16.787 -2.603 1.00 97.25 381 ILE A O 1
ATOM 3123 N N . LYS A 1 382 ? 18.421 -18.335 -3.778 1.00 96.88 382 LYS A N 1
ATOM 3124 C CA . LYS A 1 382 ? 18.525 -19.271 -2.649 1.00 96.88 382 LYS A CA 1
ATOM 3125 C C . LYS A 1 382 ? 19.425 -18.720 -1.546 1.00 96.88 382 LYS A C 1
ATOM 3127 O O . LYS A 1 382 ? 19.089 -18.912 -0.382 1.00 96.88 382 LYS A O 1
ATOM 3132 N N . GLN A 1 383 ? 20.521 -18.040 -1.883 1.00 97.25 383 GLN A N 1
ATOM 3133 C CA . GLN A 1 383 ? 21.398 -17.407 -0.897 1.00 97.25 383 GLN A CA 1
ATOM 3134 C C . GLN A 1 383 ? 20.657 -16.345 -0.082 1.00 97.25 383 GLN A C 1
ATOM 3136 O O . GLN A 1 383 ? 20.694 -16.425 1.141 1.00 97.25 383 GLN A O 1
ATOM 3141 N N . VAL A 1 384 ? 19.889 -15.440 -0.708 1.00 97.50 384 VAL A N 1
ATOM 3142 C CA . VAL A 1 384 ? 19.062 -14.468 0.042 1.00 97.50 384 VAL A CA 1
ATOM 3143 C C . VAL A 1 384 ? 18.080 -15.182 0.972 1.00 97.50 384 VAL A C 1
ATOM 3145 O O . VAL A 1 384 ? 17.951 -14.824 2.142 1.00 97.50 384 VAL A O 1
ATOM 3148 N N . ARG A 1 385 ? 17.428 -16.250 0.492 1.00 96.88 385 ARG A N 1
ATOM 3149 C CA . ARG A 1 385 ? 16.528 -17.061 1.326 1.00 96.88 385 ARG A CA 1
ATOM 3150 C C . ARG A 1 385 ? 17.253 -17.685 2.524 1.00 96.88 385 ARG A C 1
ATOM 3152 O O . ARG A 1 385 ? 16.690 -17.718 3.615 1.00 96.88 385 ARG A O 1
ATOM 3159 N N . LEU A 1 386 ? 18.466 -18.200 2.333 1.00 96.56 386 LEU A N 1
ATOM 3160 C CA . LEU A 1 386 ? 19.277 -18.765 3.414 1.00 96.56 386 LEU A CA 1
ATOM 3161 C C . LEU A 1 386 ? 19.715 -17.686 4.408 1.00 96.56 386 LEU A C 1
ATOM 3163 O O . LEU A 1 386 ? 19.604 -17.908 5.610 1.00 96.56 386 LEU A O 1
ATOM 3167 N N . ASN A 1 387 ? 20.135 -16.515 3.926 1.00 96.25 387 ASN A N 1
ATOM 3168 C CA . ASN A 1 387 ? 20.494 -15.371 4.765 1.00 96.25 387 ASN A CA 1
ATOM 3169 C C . ASN A 1 387 ? 19.308 -14.927 5.629 1.00 96.25 387 ASN A C 1
ATOM 3171 O O . ASN A 1 387 ? 19.469 -14.749 6.833 1.00 96.25 387 ASN A O 1
ATOM 3175 N N . TRP A 1 388 ? 18.107 -14.860 5.049 1.00 96.94 388 TRP A N 1
ATOM 3176 C CA . TRP A 1 388 ? 16.873 -14.558 5.778 1.00 96.94 388 TRP A CA 1
ATOM 3177 C C . TRP A 1 388 ? 16.591 -15.586 6.882 1.00 96.94 388 TRP A C 1
ATOM 3179 O O . TRP A 1 388 ? 16.340 -15.227 8.028 1.00 96.94 388 TRP A O 1
ATOM 3189 N N . ILE A 1 389 ? 16.679 -16.883 6.567 1.00 95.12 389 ILE A N 1
ATOM 3190 C CA . ILE A 1 389 ? 16.478 -17.954 7.556 1.00 95.12 389 ILE A CA 1
ATOM 3191 C C . ILE A 1 389 ? 17.526 -17.881 8.674 1.00 95.12 389 ILE A C 1
ATOM 3193 O O . ILE A 1 389 ? 17.187 -18.085 9.837 1.00 95.12 389 ILE A O 1
ATOM 3197 N N . ASN A 1 390 ? 18.788 -17.611 8.343 1.00 93.31 390 ASN A N 1
ATOM 3198 C CA . ASN A 1 390 ? 19.864 -17.507 9.327 1.00 93.31 390 ASN A CA 1
ATOM 3199 C C . ASN A 1 390 ? 19.660 -16.310 10.260 1.00 93.31 390 ASN A C 1
ATOM 3201 O O . ASN A 1 390 ? 19.804 -16.471 11.469 1.00 93.31 390 ASN A O 1
ATOM 3205 N N . MET A 1 391 ? 19.237 -15.166 9.716 1.00 95.38 391 MET A N 1
ATOM 3206 C CA . MET A 1 391 ? 18.844 -13.995 10.498 1.00 95.38 391 MET A CA 1
ATOM 3207 C C . MET A 1 391 ? 17.715 -14.348 11.484 1.00 95.38 391 MET A C 1
ATOM 3209 O O . MET A 1 391 ? 17.831 -14.089 12.678 1.00 95.38 391 MET A O 1
ATOM 3213 N N . LEU A 1 392 ? 16.659 -15.030 11.019 1.00 91.94 392 LEU A N 1
ATOM 3214 C CA . LEU A 1 392 ? 15.544 -15.455 11.877 1.00 91.94 392 LEU A CA 1
ATOM 3215 C C . LEU A 1 392 ? 15.938 -16.494 12.937 1.00 91.94 392 LEU A C 1
ATOM 3217 O O . LEU A 1 392 ? 15.352 -16.516 14.013 1.00 91.94 392 LEU A O 1
ATOM 3221 N N . LYS A 1 393 ? 16.923 -17.361 12.682 1.00 88.94 393 LYS A N 1
ATOM 3222 C CA . LYS A 1 393 ? 17.436 -18.290 13.708 1.00 88.94 393 LYS A CA 1
ATOM 3223 C C . LYS A 1 393 ? 18.129 -17.563 14.861 1.00 88.94 393 LYS A C 1
ATOM 3225 O O . LYS A 1 393 ? 18.164 -18.105 15.963 1.00 88.94 393 LYS A O 1
ATOM 3230 N N . GLY A 1 394 ? 18.625 -16.348 14.624 1.00 75.88 394 GLY A N 1
ATOM 3231 C CA . GLY A 1 394 ? 19.121 -15.454 15.668 1.00 75.88 394 GLY A CA 1
ATOM 3232 C C . GLY A 1 394 ? 18.062 -15.061 16.706 1.00 75.88 394 GLY A C 1
ATOM 3233 O O . GLY A 1 394 ? 18.443 -14.624 17.780 1.00 75.88 394 GLY A O 1
ATOM 3234 N N . LEU A 1 395 ? 16.765 -15.269 16.427 1.00 66.69 395 LEU A N 1
ATOM 3235 C CA . LEU A 1 395 ? 15.650 -15.027 17.359 1.00 66.69 395 LEU A CA 1
ATOM 3236 C C . LEU A 1 395 ? 15.502 -16.105 18.448 1.00 66.69 395 LEU A C 1
ATOM 3238 O O . LEU A 1 395 ? 14.787 -15.899 19.422 1.00 66.69 395 LEU A O 1
ATOM 3242 N N . GLY A 1 396 ? 16.081 -17.292 18.236 1.00 58.75 396 GLY A N 1
ATOM 3243 C CA . GLY A 1 396 ? 15.920 -18.460 19.113 1.00 58.75 396 GLY A CA 1
ATOM 3244 C C . GLY A 1 396 ? 17.056 -18.665 20.120 1.00 58.75 396 GLY A C 1
ATOM 3245 O O . GLY A 1 396 ? 17.144 -19.741 20.712 1.00 58.75 396 GLY A O 1
ATOM 3246 N N . ARG A 1 397 ? 17.947 -17.684 20.257 1.00 47.34 397 ARG A N 1
ATOM 3247 C CA . ARG A 1 397 ? 19.008 -17.596 21.267 1.00 47.34 397 ARG A CA 1
ATOM 3248 C C . ARG A 1 397 ? 18.822 -16.299 22.029 1.00 47.34 397 ARG A C 1
ATOM 3250 O O . ARG A 1 397 ? 19.158 -16.309 23.231 1.00 47.34 397 ARG A O 1
#